Protein AF-A0A929W587-F1 (afdb_monomer)

Solvent-accessible surface area (backbone atoms only — not comparable to full-atom values): 21159 Å² total; per-residue (Å²): 113,73,41,78,48,78,48,80,47,79,40,84,43,95,49,44,22,32,39,35,40,40,37,33,39,20,43,79,87,69,46,74,47,29,41,40,39,40,36,46,33,72,36,34,31,40,59,81,74,74,40,78,50,79,89,46,66,34,37,36,24,32,34,41,38,34,44,30,69,32,78,46,78,63,60,44,28,34,40,37,39,41,31,55,37,36,36,44,53,82,50,99,86,50,74,66,46,78,42,65,45,37,37,39,38,30,34,84,39,102,65,43,30,37,38,37,41,44,40,77,39,34,36,34,40,36,39,15,72,47,40,76,68,52,54,54,48,12,53,36,41,27,48,44,34,33,25,36,67,65,93,68,87,70,70,90,70,92,53,70,48,33,38,40,40,35,38,41,48,49,34,67,67,40,33,72,72,64,70,40,59,46,43,52,86,56,68,30,51,39,39,35,34,38,20,56,75,13,45,31,40,38,40,40,34,54,38,67,41,39,35,35,65,92,77,43,51,37,31,61,29,36,39,41,35,43,35,53,52,26,35,36,45,33,41,40,38,34,29,36,73,48,100,91,44,35,36,36,38,39,40,41,39,37,27,47,50,17,41,33,40,38,41,41,35,39,37,23,72,78,78,66,41,41,34,35,44,48,37,34,40,34,39,44,45,60,50,56,84,88,67,83,61,67,72,31,36,44,30,38,34,42,73,34,44,34,36,48,78,88,43,63,32,40,34,45,59,22,33,44,32,34,55,95,83,30,42,33,34,48,59,33,33,37,38,40,92,88,21,39,37,38,36,32,40,34,36,30,80,91,49,93,11,29,39,39,39,36,36,50,34,49,43,43,65,59,37,61,78,71,71,56,78,89,61,54,48,38,33,40,27,28,36,44,32,36,39,27,41,43,100,84,65,46,64,30,39,42,35,40,39,41,18,67,58,23,25,52,71,89,41,80,76,40,69,44,76,48,76,49,75,47,71,78,71,84,82,124

Foldseek 3Di:
DWDKDWDWDADPPPQWGKTKIKIATADPVGHGAKIWMWMFTQWHQVVVVVNDDLLRAAIWGWIKTWTWNGPPQQQTATKIKIAFIWGDHPDPPADIDTWGIWMWGWDQDPQGIWIWIDGPFKTKIKDHGDDVVLVLQQVLLLLCQQFAQDPDPDDQDPARKMWMKMWGAFCVVCCRRVVWAKGAPGIWIWIWMTGSNNQKIWIWIFGQWMQGPPRFIKGGWIWTWIGGGNWIWIKTWIWTDDPPWIKIWIWTWITHSQKIWIKIWIATPPPRQKIWIKIKIWGWDDDRPPPPDDIKIKIWIDWIWIGHRNFIKIFDIWIWIDDPNKTFTGFTWIDTDQWIWTWGDIADPPGQAIKIWTDQCWPQRVVVVVVPPVWDKTAGKTWMKGWYADPVGWIKIWIWIWGQFIDTPNHTPGIDIDIDIDTDDPPD

pLDDT: mean 88.99, std 11.71, range [30.25, 98.62]

Radius of gyration: 28.19 Å; Cα contacts (8 Å, |Δi|>4): 1159; chains: 1; bounding box: 63×56×82 Å

Sequence (428 aa):
TNGLADLKLDSRNPGADFTGQLSGRLTPNGRPTTVDLQFDIRHFTPAQFGLHDQALAGTFGAQLKASLHSLDLKHPLGEIVLSNLNISSERRNTTAYHLNHLQLTAQAHPKGSHLRLQSDFADAAFTGKFDPALLKQSLNHWLQKVAAPSSASAAPSLSAGTSFALTLKRTDVLRHFLNVDAHLSQPVEINGSLATDGSYLRLSADIPEVILDGDTRLLDLSLSARSNGSHLDLLAKARKPMRNADLQIELHSTADNGLWNNNLQWDERRTHNFYGQVNTTGRLHLPALGSGRRVLFDFDVLPTAFHINGNTWDIEPGNIALTDREFTFRHVALRHADQHLAIHGTYTKGGEGIAIDLQKVDVGSLLALTGLEVVRFAGNASGRAIVKPDEHNKPRLSAFLDIPGFRFNDTHLGHARIRGAFETDDQT

Secondary structure (DSSP, 8-state):
-PEEEEEEEEEEETTEEEEEEEEEEE-TTS-EEEEEEEEEEEEE-GGGGT---GGG-SEEEEEEEEEEEE--TTS-EEEEEEEEEEEE-SSTTPPPEEEEEEEEEEEEETTEEEEEEEESSEEEEEEE---HHHHHHHHHHHHHHHHS--S-------PPEEEEEEEE---HHHHHHH---EEESS-EEEEEEEETTSS-EEEEEEEEEEEETTTEEEEEEEEEEEEETTEEEEEEEEEEE-SS-EEEEEEEEEEETTEEEEEEEEEETTT--EEEEEEEEEEEEPPPTTS-PPPEEEEEEESEEEEETTEEEEE--EEEEEETTEEEEEEEEEEETTEEEEEEEEE-TTS-EEEEEEEEEEHHHHHHTTT-TTS-EESEEEEEEEEEE-TTS-EEEEEEEEEEEEEETTEEEEEEEEEEEEE-----

Nearest PDB structures (foldseek):
  9bdt-assembly1_A  TM=2.761E-01  e=1.466E-01  Homo sapiens
  9bde-assembly1_A  TM=2.135E-01  e=2.685E-01  Homo sapiens
  9eag-assembly1_A  TM=2.270E-01  e=3.897E-01  Homo sapiens
  7tcv-assembly1_XXX-2  TM=1.847E-01  e=2.886E+00  Mus musculus
  7lhg-assembly1_C  TM=1.685E-01  e=3.642E+00  Escherichia coli

Mean predicted aligned error: 8.11 Å

Structure (mmCIF, N/CA/C/O backbone):
data_AF-A0A929W587-F1
#
_entry.id   AF-A0A929W587-F1
#
loop_
_atom_site.group_PDB
_atom_site.id
_atom_site.type_symbol
_atom_site.label_atom_id
_atom_site.label_alt_id
_atom_site.label_comp_id
_atom_site.label_asym_id
_atom_site.label_entity_id
_atom_site.label_seq_id
_atom_site.pdbx_PDB_ins_code
_atom_site.Cartn_x
_atom_site.Cartn_y
_atom_site.Cartn_z
_atom_site.occupancy
_atom_site.B_iso_or_equiv
_atom_site.auth_seq_id
_atom_site.auth_comp_id
_atom_site.auth_asym_id
_atom_site.auth_atom_id
_atom_site.pdbx_PDB_model_num
ATOM 1 N N . THR A 1 1 ? 32.645 6.346 -41.875 1.00 51.91 1 THR A N 1
ATOM 2 C CA . THR A 1 1 ? 31.458 5.637 -42.401 1.00 51.91 1 THR A CA 1
ATOM 3 C C . THR A 1 1 ? 30.785 4.937 -41.240 1.00 51.91 1 THR A C 1
ATOM 5 O O . THR A 1 1 ? 31.493 4.348 -40.435 1.00 51.91 1 THR A O 1
ATOM 8 N N . ASN A 1 2 ? 29.463 5.065 -41.083 1.00 66.06 2 ASN A N 1
ATOM 9 C CA . ASN A 1 2 ? 28.743 4.271 -40.081 1.00 66.06 2 ASN A CA 1
ATOM 10 C C . ASN A 1 2 ? 28.829 2.800 -40.502 1.00 66.06 2 ASN A C 1
ATOM 12 O O . ASN A 1 2 ? 28.536 2.484 -41.655 1.00 66.06 2 ASN A O 1
ATOM 16 N N . GLY A 1 3 ? 29.307 1.939 -39.607 1.00 79.25 3 GLY A N 1
ATOM 17 C CA . GLY A 1 3 ? 29.442 0.507 -39.871 1.00 79.25 3 GLY A CA 1
ATOM 18 C C . GLY A 1 3 ? 28.106 -0.207 -39.685 1.00 79.25 3 GLY A C 1
ATOM 19 O O . GLY A 1 3 ? 27.300 0.206 -38.853 1.00 79.25 3 GLY A O 1
ATOM 20 N N . LEU A 1 4 ? 27.874 -1.274 -40.443 1.00 86.50 4 LEU A N 1
ATOM 21 C CA . LEU A 1 4 ? 26.837 -2.260 -40.141 1.00 86.50 4 LEU A CA 1
ATOM 22 C C . LEU A 1 4 ? 27.515 -3.458 -39.483 1.00 86.50 4 LEU A C 1
ATOM 24 O O . LEU A 1 4 ? 28.592 -3.869 -39.917 1.00 86.50 4 LEU A O 1
ATOM 28 N N . ALA A 1 5 ? 26.904 -3.981 -38.428 1.00 89.19 5 ALA A N 1
ATOM 29 C CA . ALA A 1 5 ? 27.341 -5.198 -37.768 1.00 89.19 5 ALA A CA 1
ATOM 30 C C . ALA A 1 5 ? 26.174 -6.178 -37.726 1.00 89.19 5 ALA A C 1
ATOM 32 O O . ALA A 1 5 ? 25.087 -5.799 -37.300 1.00 89.19 5 ALA A O 1
ATOM 33 N N . ASP A 1 6 ? 26.437 -7.418 -38.131 1.00 92.00 6 ASP A N 1
ATOM 34 C CA . ASP A 1 6 ? 25.502 -8.536 -38.080 1.00 92.00 6 ASP A CA 1
ATOM 35 C C . ASP A 1 6 ? 26.188 -9.713 -37.382 1.00 92.00 6 ASP A C 1
ATOM 37 O O . ASP A 1 6 ? 27.310 -10.092 -37.726 1.00 92.00 6 ASP A O 1
ATOM 41 N N . LEU A 1 7 ? 25.517 -10.299 -36.397 1.00 93.25 7 LEU A N 1
ATOM 42 C CA . LEU A 1 7 ? 26.011 -11.406 -35.591 1.00 93.25 7 LEU A CA 1
ATOM 43 C C . LEU A 1 7 ? 24.919 -12.467 -35.458 1.00 93.25 7 LEU A C 1
ATOM 45 O O . LEU A 1 7 ? 23.770 -12.169 -35.134 1.00 93.25 7 LEU A O 1
ATOM 49 N N . LYS A 1 8 ? 25.298 -13.727 -35.675 1.00 95.00 8 LYS A N 1
ATOM 50 C CA . LYS A 1 8 ? 24.453 -14.894 -35.410 1.00 95.00 8 LYS A CA 1
ATOM 51 C C . LYS A 1 8 ? 25.069 -15.710 -34.285 1.00 95.00 8 LYS A C 1
ATOM 53 O O . LYS A 1 8 ? 26.272 -15.955 -34.292 1.00 95.00 8 LYS A O 1
ATOM 58 N N . LEU A 1 9 ? 24.238 -16.121 -33.339 1.00 94.56 9 LEU A N 1
ATOM 59 C CA . LEU A 1 9 ? 24.609 -16.912 -32.174 1.00 94.56 9 LEU A CA 1
ATOM 60 C C . LEU A 1 9 ? 23.788 -18.206 -32.177 1.00 94.56 9 LEU A C 1
ATOM 62 O O . LEU A 1 9 ? 22.577 -18.172 -32.375 1.00 94.56 9 LEU A O 1
ATOM 66 N N . ASP A 1 10 ? 24.444 -19.337 -31.946 1.00 96.12 10 ASP A N 1
ATOM 67 C CA . ASP A 1 10 ? 23.806 -20.636 -31.712 1.00 96.12 10 ASP A CA 1
ATOM 68 C C . ASP A 1 10 ? 24.551 -21.293 -30.551 1.00 96.12 10 ASP A C 1
ATOM 70 O O . ASP A 1 10 ? 25.744 -21.588 -30.651 1.00 96.12 10 ASP A O 1
ATOM 74 N N . SER A 1 11 ? 23.866 -21.439 -29.422 1.00 95.44 11 SER A N 1
ATOM 75 C CA . SER A 1 11 ? 24.386 -22.093 -28.230 1.00 95.44 11 SER A CA 1
ATOM 76 C C . SER A 1 11 ? 23.559 -23.332 -27.950 1.00 95.44 11 SER A C 1
ATOM 78 O O . SER A 1 11 ? 22.336 -23.268 -27.919 1.00 95.44 11 SER A O 1
ATOM 80 N N . ARG A 1 12 ? 24.243 -24.447 -27.684 1.00 94.25 12 ARG A N 1
ATOM 81 C CA . ARG A 1 12 ? 23.652 -25.706 -27.200 1.00 94.25 12 ARG A CA 1
ATOM 82 C C . ARG A 1 12 ? 24.178 -26.080 -25.815 1.00 94.25 12 ARG A C 1
ATOM 84 O O . ARG A 1 12 ? 24.271 -27.257 -25.473 1.00 94.25 12 ARG A O 1
ATOM 91 N N . ASN A 1 13 ? 24.623 -25.084 -25.050 1.00 92.69 13 ASN A N 1
ATOM 92 C CA . ASN A 1 13 ? 25.106 -25.301 -23.695 1.00 92.69 13 ASN A CA 1
ATOM 93 C C . ASN A 1 13 ? 23.932 -25.773 -22.813 1.00 92.69 13 ASN A C 1
ATOM 95 O O . ASN A 1 13 ? 22.889 -25.123 -22.840 1.00 92.69 13 ASN A O 1
ATOM 99 N N . PRO A 1 14 ? 24.091 -26.836 -22.004 1.00 87.44 14 PRO A N 1
ATOM 100 C CA . PRO A 1 14 ? 23.037 -27.309 -21.107 1.00 87.44 14 PRO A CA 1
ATOM 101 C C . PRO A 1 14 ? 22.464 -26.246 -20.164 1.00 87.44 14 PRO A C 1
ATOM 103 O O . PRO A 1 14 ? 21.311 -26.364 -19.787 1.00 87.44 14 PRO A O 1
ATOM 106 N N . GLY A 1 15 ? 23.234 -25.222 -19.786 1.00 89.19 15 GLY A N 1
ATOM 107 C CA . GLY A 1 15 ? 22.759 -24.099 -18.973 1.00 89.19 15 GLY A CA 1
ATOM 108 C C . GLY A 1 15 ? 22.200 -22.923 -19.772 1.00 89.19 15 GLY A C 1
ATOM 109 O O . GLY A 1 15 ? 21.508 -22.082 -19.204 1.00 89.19 15 GLY A O 1
ATOM 110 N N . ALA A 1 16 ? 22.501 -22.830 -21.069 1.00 93.94 16 ALA A N 1
ATOM 111 C CA . ALA A 1 16 ? 22.080 -21.737 -21.945 1.00 93.94 16 ALA A CA 1
ATOM 112 C C . ALA A 1 16 ? 21.969 -22.224 -23.396 1.00 93.94 16 ALA A C 1
ATOM 114 O O . ALA A 1 16 ? 22.910 -22.106 -24.185 1.00 93.94 16 ALA A O 1
ATOM 115 N N . ASP A 1 17 ? 20.809 -22.766 -23.740 1.00 96.69 17 ASP A N 1
ATOM 116 C CA . ASP A 1 17 ? 20.442 -23.214 -25.073 1.00 96.69 17 ASP A CA 1
ATOM 117 C C . ASP A 1 17 ? 19.562 -22.157 -25.757 1.00 96.69 17 ASP A C 1
ATOM 119 O O . ASP A 1 17 ? 18.420 -21.904 -25.353 1.00 96.69 17 ASP A O 1
ATOM 123 N N . PHE A 1 18 ? 20.099 -21.525 -26.799 1.00 96.81 18 PHE A N 1
ATOM 124 C CA . PHE A 1 18 ? 19.409 -20.469 -27.528 1.00 96.81 18 PHE A CA 1
ATOM 125 C C . PHE A 1 18 ? 19.949 -20.298 -28.945 1.00 96.81 18 PHE A C 1
ATOM 127 O O . PHE A 1 18 ? 21.104 -20.601 -29.244 1.00 96.81 18 PHE A O 1
ATOM 134 N N . THR A 1 19 ? 19.121 -19.711 -29.804 1.00 97.94 19 THR A N 1
ATOM 135 C CA . THR A 1 19 ? 19.572 -19.122 -31.068 1.00 97.94 19 THR A CA 1
ATOM 136 C C . THR A 1 19 ? 19.315 -17.625 -31.047 1.00 97.94 19 THR A C 1
ATOM 138 O O . THR A 1 19 ? 18.340 -17.165 -30.458 1.00 97.94 19 THR A O 1
ATOM 141 N N . GLY A 1 20 ? 20.216 -16.851 -31.640 1.00 96.56 20 GLY A N 1
ATOM 142 C CA . GLY A 1 20 ? 20.179 -15.399 -31.593 1.00 96.56 20 GLY A CA 1
ATOM 143 C C . GLY A 1 20 ? 20.635 -14.773 -32.901 1.00 96.56 20 GLY A C 1
ATOM 144 O O . GLY A 1 20 ? 21.558 -15.258 -33.556 1.00 96.56 20 GLY A O 1
ATOM 145 N N . GLN A 1 21 ? 20.002 -13.672 -33.275 1.00 96.75 21 GLN A N 1
ATOM 146 C CA . GLN A 1 21 ? 20.460 -12.776 -34.325 1.00 96.75 21 GLN A CA 1
ATOM 147 C C . GLN A 1 21 ? 20.497 -11.368 -33.755 1.00 96.75 21 GLN A C 1
ATOM 149 O O . GLN A 1 21 ? 19.573 -10.951 -33.060 1.00 96.75 21 GLN A O 1
ATOM 154 N N . LEU A 1 22 ? 21.582 -10.663 -34.031 1.00 94.50 22 LEU A N 1
ATOM 155 C CA . LEU A 1 22 ? 21.810 -9.296 -33.606 1.00 94.50 22 LEU A CA 1
ATOM 156 C C . LEU A 1 22 ? 22.314 -8.522 -34.815 1.00 94.50 22 LEU A C 1
ATOM 158 O O . LEU A 1 22 ? 23.317 -8.909 -35.411 1.00 94.50 22 LEU A O 1
ATOM 162 N N . SER A 1 23 ? 21.655 -7.426 -35.149 1.00 94.62 23 SER A N 1
ATOM 163 C CA . SER A 1 23 ? 22.126 -6.482 -36.151 1.00 94.62 23 SER A CA 1
ATOM 164 C C . SER A 1 23 ? 22.085 -5.065 -35.601 1.00 94.62 23 SER A C 1
ATOM 166 O O . SER A 1 23 ? 21.363 -4.752 -34.653 1.00 94.62 23 SER A O 1
ATOM 168 N N . GLY A 1 24 ? 22.917 -4.186 -36.144 1.00 92.81 24 GLY A N 1
ATOM 169 C CA . GLY A 1 24 ? 22.945 -2.813 -35.671 1.00 92.81 24 GLY A CA 1
ATOM 170 C C . GLY A 1 24 ? 23.847 -1.897 -36.471 1.00 92.81 24 GLY A C 1
ATOM 171 O O . GLY A 1 24 ? 24.745 -2.317 -37.205 1.00 92.81 24 GLY A O 1
ATOM 172 N N . ARG A 1 25 ? 23.608 -0.597 -36.301 1.00 91.62 25 ARG A N 1
ATOM 173 C CA . ARG A 1 25 ? 24.464 0.452 -36.864 1.00 91.62 25 ARG A CA 1
ATOM 174 C C . ARG A 1 25 ? 25.463 0.922 -35.830 1.00 91.62 25 ARG A C 1
ATOM 176 O O . ARG A 1 25 ? 25.080 1.279 -34.716 1.00 91.62 25 ARG A O 1
ATOM 183 N N . LEU A 1 26 ? 26.721 1.006 -36.233 1.00 89.62 26 LEU A N 1
ATOM 184 C CA . LEU A 1 26 ? 27.822 1.486 -35.415 1.00 89.62 26 LEU A CA 1
ATOM 185 C C . LEU A 1 26 ? 28.230 2.902 -35.829 1.00 89.62 26 LEU A C 1
ATOM 187 O O . LEU A 1 26 ? 28.294 3.237 -37.015 1.00 89.62 26 LEU A O 1
ATOM 191 N N . THR A 1 27 ? 28.567 3.725 -34.845 1.00 87.81 27 THR A N 1
ATOM 192 C CA . THR A 1 27 ? 29.316 4.966 -35.042 1.00 87.81 27 THR A CA 1
ATOM 193 C C . THR A 1 27 ? 30.721 4.677 -35.599 1.00 87.81 27 THR A C 1
ATOM 195 O O . THR A 1 27 ? 31.216 3.551 -35.502 1.00 87.81 27 THR A O 1
ATOM 198 N N . PRO A 1 28 ? 31.444 5.695 -36.103 1.00 85.88 28 PRO A N 1
ATOM 199 C CA . PRO A 1 28 ? 32.829 5.528 -36.552 1.00 85.88 28 PRO A CA 1
ATOM 200 C C . PRO A 1 28 ? 33.80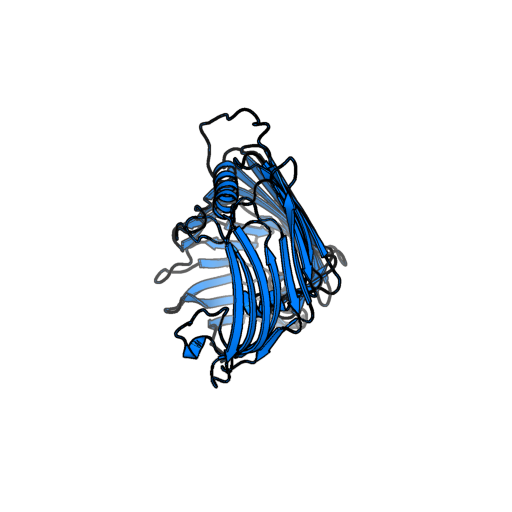0 5.024 -35.471 1.00 85.88 28 PRO A C 1
ATOM 202 O O . PRO A 1 28 ? 34.820 4.434 -35.806 1.00 85.88 28 PRO A O 1
ATOM 205 N N . ASN A 1 29 ? 33.493 5.232 -34.184 1.00 87.19 29 ASN A N 1
ATOM 206 C CA . ASN A 1 29 ? 34.261 4.692 -33.054 1.00 87.19 29 ASN A CA 1
ATOM 207 C C . ASN A 1 29 ? 33.739 3.330 -32.552 1.00 87.19 29 ASN A C 1
ATOM 209 O O . ASN A 1 29 ? 34.071 2.926 -31.441 1.00 87.19 29 ASN A O 1
ATOM 213 N N . GLY A 1 30 ? 32.911 2.639 -33.345 1.00 82.19 30 GLY A N 1
ATOM 214 C CA . GLY A 1 30 ? 32.459 1.273 -33.076 1.00 82.19 30 GLY A CA 1
ATOM 215 C C . GLY A 1 30 ? 31.359 1.139 -32.021 1.00 82.19 30 GLY A C 1
ATOM 216 O O . GLY A 1 30 ? 31.096 0.030 -31.568 1.00 82.19 30 GLY A O 1
ATOM 217 N N . ARG A 1 31 ? 30.708 2.232 -31.606 1.00 86.25 31 ARG A N 1
ATOM 218 C CA . ARG A 1 31 ? 29.602 2.182 -30.636 1.00 86.25 31 ARG A CA 1
ATOM 219 C C . ARG A 1 31 ? 28.272 1.948 -31.351 1.00 86.25 31 ARG A C 1
ATOM 221 O O . ARG A 1 31 ? 27.998 2.640 -32.330 1.00 86.25 31 ARG A O 1
ATOM 228 N N . PRO A 1 32 ? 27.419 1.030 -30.877 1.00 86.44 32 PRO A N 1
ATOM 229 C CA . PRO A 1 32 ? 26.111 0.830 -31.479 1.00 86.44 32 PRO A CA 1
ATOM 230 C C . PRO A 1 32 ? 25.213 2.057 -31.267 1.00 86.44 32 PRO A C 1
ATOM 232 O O . PRO A 1 32 ? 25.304 2.754 -30.259 1.00 86.44 32 PRO A O 1
ATOM 235 N N . THR A 1 33 ? 24.372 2.339 -32.256 1.00 89.12 33 THR A N 1
ATOM 236 C CA . THR A 1 33 ? 23.398 3.450 -32.274 1.00 89.12 33 THR A CA 1
ATOM 237 C C . THR A 1 33 ? 21.971 2.944 -32.394 1.00 89.12 33 THR A C 1
ATOM 239 O O . THR A 1 33 ? 21.055 3.529 -31.829 1.00 89.12 33 THR A O 1
ATOM 242 N N . THR A 1 34 ? 21.808 1.837 -33.115 1.00 92.38 34 THR A N 1
ATOM 243 C CA . THR A 1 34 ? 20.563 1.092 -33.278 1.00 92.38 34 THR A CA 1
ATOM 244 C C . THR A 1 34 ? 20.885 -0.381 -33.125 1.00 92.38 34 THR A C 1
ATOM 246 O O . THR A 1 34 ? 22.001 -0.796 -33.467 1.00 92.38 34 THR A O 1
ATOM 249 N N . VAL A 1 35 ? 19.940 -1.137 -32.583 1.00 94.56 35 VAL A N 1
ATOM 250 C CA . VAL A 1 35 ? 20.080 -2.569 -32.341 1.00 94.56 35 VAL A CA 1
ATOM 251 C C . VAL A 1 35 ? 18.761 -3.249 -32.660 1.00 94.56 35 VAL A C 1
ATOM 253 O O . VAL A 1 35 ? 17.757 -2.953 -32.021 1.00 94.56 35 VAL A O 1
ATOM 256 N N . ASP A 1 36 ? 18.791 -4.193 -33.587 1.00 96.19 36 ASP A N 1
ATOM 257 C CA . ASP A 1 36 ? 17.739 -5.179 -33.773 1.00 96.19 36 ASP A CA 1
ATOM 258 C C . ASP A 1 36 ? 18.248 -6.517 -33.239 1.00 96.19 36 ASP A C 1
ATOM 260 O O . ASP A 1 36 ? 19.344 -6.967 -33.579 1.00 96.19 36 ASP A O 1
ATOM 264 N N . LEU A 1 37 ? 17.478 -7.151 -32.363 1.00 95.94 37 LEU A N 1
ATOM 265 C CA . LEU A 1 37 ? 17.816 -8.447 -31.793 1.00 95.94 37 LEU A CA 1
ATOM 266 C C . LEU A 1 37 ? 16.616 -9.380 -31.828 1.00 95.94 37 LEU A C 1
ATOM 268 O O . LEU A 1 37 ? 15.481 -8.985 -31.566 1.00 95.94 37 LEU A O 1
ATOM 272 N N . GLN A 1 38 ? 16.891 -10.644 -32.105 1.00 97.81 38 GLN A N 1
ATOM 273 C CA . GLN A 1 38 ? 15.938 -11.728 -31.982 1.00 97.81 38 GLN A CA 1
ATOM 274 C C . GLN A 1 38 ? 16.631 -12.904 -31.311 1.00 97.81 38 GLN A C 1
ATOM 276 O O . GLN A 1 38 ? 17.618 -13.410 -31.832 1.00 97.81 38 GLN A O 1
ATOM 281 N N . PHE A 1 39 ? 16.097 -13.350 -30.182 1.00 97.38 39 PHE A N 1
ATOM 282 C CA . PHE A 1 39 ? 16.544 -14.532 -29.463 1.00 97.38 39 PHE A CA 1
ATOM 283 C C . PHE A 1 39 ? 15.389 -15.514 -29.305 1.00 97.38 39 PHE A C 1
ATOM 285 O O . PHE A 1 39 ? 14.288 -15.138 -28.906 1.00 97.38 39 PHE A O 1
ATOM 292 N N . ASP A 1 40 ? 15.662 -16.777 -29.602 1.00 97.94 40 ASP A N 1
ATOM 293 C CA . ASP A 1 40 ? 14.828 -17.913 -29.233 1.00 97.94 40 ASP A CA 1
ATOM 294 C C . ASP A 1 40 ? 15.573 -18.693 -28.151 1.00 97.94 40 ASP A C 1
ATOM 296 O O . ASP A 1 40 ? 16.566 -19.374 -28.425 1.00 97.94 40 ASP A O 1
ATOM 300 N N . ILE A 1 41 ? 15.151 -18.490 -26.907 1.00 97.06 41 ILE A N 1
ATOM 301 C CA . ILE A 1 41 ? 15.743 -19.071 -25.709 1.00 97.06 41 ILE A CA 1
ATOM 302 C C . ILE A 1 41 ? 14.953 -20.334 -25.399 1.00 97.06 41 ILE A C 1
ATOM 304 O O . ILE A 1 41 ? 13.844 -20.277 -24.868 1.00 97.06 41 ILE A O 1
ATOM 308 N N . ARG A 1 42 ? 15.541 -21.484 -25.720 1.00 95.56 42 ARG A N 1
ATOM 309 C CA . ARG A 1 42 ? 14.943 -22.791 -25.433 1.00 95.56 42 ARG A CA 1
ATOM 310 C C . ARG A 1 42 ? 15.090 -23.138 -23.958 1.00 95.56 42 ARG A C 1
ATOM 312 O O . ARG A 1 42 ? 14.165 -23.672 -23.355 1.00 95.56 42 ARG A O 1
ATOM 319 N N . HIS A 1 43 ? 16.255 -22.828 -23.393 1.00 94.12 43 HIS A N 1
ATOM 320 C CA . HIS A 1 43 ? 16.588 -23.108 -22.004 1.00 94.12 43 HIS A CA 1
ATOM 321 C C . HIS A 1 43 ? 17.664 -22.138 -21.509 1.00 94.12 43 HIS A C 1
ATOM 323 O O . HIS A 1 43 ? 18.717 -22.006 -22.127 1.00 94.12 43 HIS A O 1
ATOM 329 N N . PHE A 1 44 ? 17.446 -21.494 -20.369 1.00 94.44 44 PHE A N 1
ATOM 330 C CA . PHE A 1 44 ? 18.458 -20.688 -19.698 1.00 94.44 44 PHE A CA 1
ATOM 331 C C . PHE A 1 44 ? 18.331 -20.813 -18.184 1.00 94.44 44 PHE A C 1
ATOM 333 O O . PHE A 1 44 ? 17.273 -20.538 -17.629 1.00 94.44 44 PHE A O 1
ATOM 340 N N . THR A 1 45 ? 19.417 -21.197 -17.519 1.00 93.44 45 THR A N 1
ATOM 341 C CA . THR A 1 45 ? 19.490 -21.343 -16.062 1.00 93.44 45 THR A CA 1
ATOM 342 C C . THR A 1 45 ? 20.499 -20.332 -15.506 1.00 93.44 45 THR A C 1
ATOM 344 O O . THR A 1 45 ? 21.702 -20.617 -15.480 1.00 93.44 45 THR A O 1
ATOM 347 N N . PRO A 1 46 ? 20.049 -19.143 -15.050 1.00 91.75 46 PRO A N 1
ATOM 348 C CA . PRO A 1 46 ? 20.929 -18.048 -14.630 1.00 91.75 46 PRO A CA 1
ATOM 349 C C . PRO A 1 46 ? 21.936 -18.450 -13.542 1.00 91.75 46 PRO A C 1
ATOM 351 O O . PRO A 1 46 ? 23.095 -18.027 -13.574 1.00 91.75 46 PRO A O 1
ATOM 354 N N . ALA A 1 47 ? 21.534 -19.331 -12.622 1.00 89.94 47 ALA A N 1
ATOM 355 C CA . ALA A 1 47 ? 22.377 -19.798 -11.524 1.00 89.94 47 ALA A CA 1
ATOM 356 C C . ALA A 1 47 ? 23.666 -20.501 -11.992 1.00 89.94 47 ALA A C 1
ATOM 358 O O . ALA A 1 47 ? 24.684 -20.410 -11.307 1.00 89.94 47 ALA A O 1
ATOM 359 N N . GLN A 1 48 ? 23.662 -21.147 -13.166 1.00 91.38 48 GLN A N 1
ATOM 360 C CA . GLN A 1 48 ? 24.860 -21.786 -13.734 1.00 91.38 48 GLN A CA 1
ATOM 361 C C . GLN A 1 48 ? 25.905 -20.767 -14.219 1.00 91.38 48 GLN A C 1
ATOM 363 O O . GLN A 1 48 ? 27.070 -21.113 -14.399 1.00 91.38 48 GLN A O 1
ATOM 368 N N . PHE A 1 49 ? 25.503 -19.504 -14.383 1.00 91.31 49 PHE A N 1
ATOM 369 C CA . PHE A 1 49 ? 26.361 -18.388 -14.788 1.00 91.31 49 PHE A CA 1
ATOM 370 C C . PHE A 1 49 ? 26.625 -17.405 -13.638 1.00 91.31 49 PHE A C 1
ATOM 372 O O . PHE A 1 49 ? 27.038 -16.272 -13.875 1.00 91.31 49 PHE A O 1
ATOM 379 N N . GLY A 1 50 ? 26.381 -17.819 -12.388 1.00 90.62 50 GLY A N 1
ATOM 380 C CA . GLY A 1 50 ? 26.605 -16.990 -11.199 1.00 90.62 50 GLY A CA 1
ATOM 381 C C . GLY A 1 50 ? 25.565 -15.883 -10.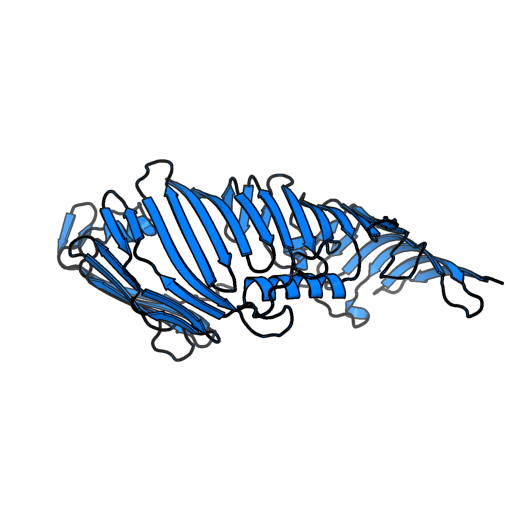987 1.00 90.62 50 GLY A C 1
ATOM 382 O O . GLY A 1 50 ? 25.780 -14.992 -10.166 1.00 90.62 50 GLY A O 1
ATOM 383 N N . LEU A 1 51 ? 24.440 -15.915 -11.711 1.00 87.31 51 LEU A N 1
ATOM 384 C CA . LEU A 1 51 ? 23.337 -14.969 -11.542 1.00 87.31 51 LEU A CA 1
ATOM 385 C C . LEU A 1 51 ? 22.377 -15.512 -10.475 1.00 87.31 51 LEU A C 1
ATOM 387 O O . LEU A 1 51 ? 21.573 -16.403 -10.740 1.00 87.31 51 LEU A O 1
ATOM 391 N N . HIS A 1 52 ? 22.489 -14.989 -9.253 1.00 83.12 52 HIS A N 1
ATOM 392 C CA . HIS A 1 52 ? 21.768 -15.490 -8.073 1.00 83.12 52 HIS A CA 1
ATOM 393 C C . HIS A 1 52 ? 20.676 -14.542 -7.546 1.00 83.12 52 HIS A C 1
ATOM 395 O O . HIS A 1 52 ? 20.318 -14.610 -6.370 1.00 83.12 52 HIS A O 1
ATOM 401 N N . ASP A 1 53 ? 20.141 -13.660 -8.393 1.00 81.56 53 ASP A N 1
ATOM 402 C CA . ASP A 1 53 ? 19.001 -12.812 -8.025 1.00 81.56 53 ASP A CA 1
ATOM 403 C C . ASP A 1 53 ? 17.738 -13.667 -7.808 1.00 81.56 53 ASP A C 1
ATOM 405 O O . ASP A 1 53 ? 17.506 -14.632 -8.539 1.00 81.56 53 ASP A O 1
ATOM 409 N N . GLN A 1 54 ? 16.912 -13.322 -6.816 1.00 75.88 54 GLN A N 1
ATOM 410 C CA . GLN A 1 54 ? 15.651 -14.026 -6.563 1.00 75.88 54 GLN A CA 1
ATOM 411 C C . GLN A 1 54 ? 14.703 -13.963 -7.767 1.00 75.88 54 GLN A C 1
ATOM 413 O O . GLN A 1 54 ? 14.048 -14.958 -8.066 1.00 75.88 54 GLN A O 1
ATOM 418 N N . ALA A 1 55 ? 14.681 -12.845 -8.498 1.00 74.50 55 ALA A N 1
ATOM 419 C CA . ALA A 1 55 ? 13.881 -12.689 -9.712 1.00 74.50 55 ALA A CA 1
ATOM 420 C C . ALA A 1 55 ? 14.402 -13.530 -10.895 1.00 74.50 55 ALA A C 1
ATOM 422 O O . ALA A 1 55 ? 13.701 -13.694 -11.891 1.00 74.50 55 ALA A O 1
ATOM 423 N N . LEU A 1 56 ? 15.628 -14.055 -10.796 1.00 80.62 56 LEU A N 1
ATOM 424 C CA . LEU A 1 56 ? 16.275 -14.909 -11.796 1.00 80.62 56 LEU A CA 1
ATOM 425 C C . LEU A 1 56 ? 16.373 -16.373 -11.334 1.00 80.62 56 LEU A C 1
ATOM 427 O O . LEU A 1 56 ? 17.145 -17.153 -11.892 1.00 80.62 56 LEU A O 1
ATOM 431 N N . ALA A 1 57 ? 15.618 -16.759 -10.304 1.00 84.38 57 ALA A N 1
ATOM 432 C CA . ALA A 1 57 ? 15.580 -18.134 -9.833 1.00 84.38 57 ALA A CA 1
ATOM 433 C C . ALA A 1 57 ? 14.762 -19.027 -10.783 1.00 84.38 57 ALA A C 1
ATOM 435 O O . ALA A 1 57 ? 13.634 -18.700 -11.142 1.00 84.38 57 ALA A O 1
ATOM 436 N N . GLY A 1 58 ? 15.315 -20.194 -11.123 1.00 88.31 58 GLY A N 1
ATOM 437 C CA . GLY A 1 58 ? 14.672 -21.189 -11.981 1.00 88.31 58 GLY A CA 1
ATOM 438 C C . GLY A 1 58 ? 15.261 -21.247 -13.388 1.00 88.31 58 GLY A C 1
ATOM 439 O O . GLY A 1 58 ? 16.319 -20.685 -13.672 1.00 88.31 58 GLY A O 1
ATOM 440 N N . THR A 1 59 ? 14.558 -21.955 -14.261 1.00 92.06 59 THR A N 1
ATOM 441 C CA . THR A 1 59 ? 14.921 -22.126 -15.667 1.00 92.06 59 THR A CA 1
ATOM 442 C C . THR A 1 59 ? 13.952 -21.352 -16.548 1.00 92.06 59 THR A C 1
ATOM 444 O O . THR A 1 59 ? 12.739 -21.427 -16.358 1.00 92.06 59 THR A O 1
ATOM 447 N N . PHE A 1 60 ? 14.487 -20.661 -17.547 1.00 94.12 60 PHE A N 1
ATOM 448 C CA . PHE A 1 60 ? 13.759 -19.767 -18.432 1.00 94.12 60 PHE A CA 1
ATOM 449 C C . PHE A 1 60 ? 13.725 -20.323 -19.855 1.00 94.12 60 PHE A C 1
ATOM 451 O O . PHE A 1 60 ? 14.748 -20.748 -20.392 1.00 94.12 60 PHE A O 1
ATOM 458 N N . GLY A 1 61 ? 12.560 -20.260 -20.489 1.00 96.31 61 GLY A N 1
ATOM 459 C CA . GLY A 1 61 ? 12.399 -20.386 -21.936 1.00 96.31 61 GLY A CA 1
ATOM 460 C C . GLY A 1 61 ? 11.552 -19.225 -22.438 1.00 96.31 61 GLY A C 1
ATOM 461 O O . GLY A 1 61 ? 10.560 -18.891 -21.796 1.00 96.31 61 GLY A O 1
ATOM 462 N N . ALA A 1 62 ? 11.955 -18.563 -23.520 1.00 97.69 62 ALA A N 1
ATOM 463 C CA . ALA A 1 62 ? 11.246 -17.400 -24.046 1.00 97.69 62 ALA A CA 1
ATOM 464 C C . ALA A 1 62 ? 11.699 -17.031 -25.460 1.00 97.69 62 ALA A C 1
ATOM 466 O O . ALA A 1 62 ? 12.811 -17.330 -25.884 1.00 97.69 62 ALA A O 1
ATOM 467 N N . GLN A 1 63 ? 10.866 -16.268 -26.155 1.00 98.38 63 GLN A N 1
ATOM 468 C CA . GLN A 1 63 ? 11.218 -15.612 -27.406 1.00 98.38 63 GLN A CA 1
ATOM 469 C C . GLN A 1 63 ? 11.300 -14.111 -27.165 1.00 98.38 63 GLN A C 1
ATOM 471 O O . GLN A 1 63 ? 10.337 -13.499 -26.711 1.00 98.38 63 GLN A O 1
ATOM 476 N N . LEU A 1 64 ? 12.444 -13.515 -27.474 1.00 97.88 64 LEU A N 1
ATOM 477 C CA . LEU A 1 64 ? 12.689 -12.089 -27.318 1.00 97.88 64 LEU A CA 1
ATOM 478 C C . LEU A 1 64 ? 12.955 -11.473 -28.687 1.00 97.88 64 LEU A C 1
ATOM 480 O O . LEU A 1 64 ? 13.827 -11.928 -29.422 1.00 97.88 64 LEU A O 1
ATOM 484 N N . LYS A 1 65 ? 12.237 -10.407 -29.014 1.00 98.19 65 LYS A N 1
ATOM 485 C CA . LYS A 1 65 ? 12.533 -9.529 -30.144 1.00 98.19 65 LYS A CA 1
ATOM 486 C C . LYS A 1 65 ? 12.673 -8.114 -29.617 1.00 98.19 65 LYS A C 1
ATOM 488 O O . LYS A 1 65 ? 11.855 -7.691 -28.809 1.00 98.19 65 LYS A O 1
ATOM 493 N N . ALA A 1 66 ? 13.676 -7.376 -30.059 1.00 97.38 66 ALA A N 1
ATOM 494 C CA . ALA A 1 66 ? 13.734 -5.948 -29.795 1.00 97.38 66 ALA A CA 1
ATOM 495 C C . ALA A 1 66 ? 14.272 -5.192 -31.001 1.00 97.38 66 ALA A C 1
ATOM 497 O O . ALA A 1 66 ? 15.214 -5.644 -31.643 1.00 97.38 66 ALA A O 1
ATOM 498 N N . SER A 1 67 ? 13.690 -4.026 -31.244 1.00 97.19 67 SER A N 1
ATOM 499 C CA . SER A 1 67 ? 14.113 -3.062 -32.253 1.00 97.19 67 SER A CA 1
ATOM 500 C C . SER A 1 67 ? 14.325 -1.727 -31.558 1.00 97.19 67 SER A C 1
ATOM 502 O O . SER A 1 67 ? 13.378 -0.998 -31.264 1.00 97.19 67 SER A O 1
ATOM 504 N N . LEU A 1 68 ? 15.578 -1.435 -31.224 1.00 95.19 68 LEU A N 1
ATOM 505 C CA . LEU A 1 68 ? 16.004 -0.257 -30.478 1.00 95.19 68 LEU A CA 1
ATOM 506 C C . LEU A 1 68 ? 16.570 0.778 -31.451 1.00 95.19 68 LEU A C 1
ATOM 508 O O . LEU A 1 68 ? 17.649 0.607 -32.020 1.00 95.19 68 LEU A O 1
ATOM 512 N N . HIS A 1 69 ? 15.853 1.886 -31.614 1.00 93.00 69 HIS A N 1
ATOM 513 C CA . HIS A 1 69 ? 16.266 3.014 -32.455 1.00 93.00 69 HIS A CA 1
ATOM 514 C C . HIS A 1 69 ? 17.109 4.050 -31.696 1.00 93.00 69 HIS A C 1
ATOM 516 O O . HIS A 1 69 ? 17.676 4.957 -32.303 1.00 93.00 69 HIS A O 1
ATOM 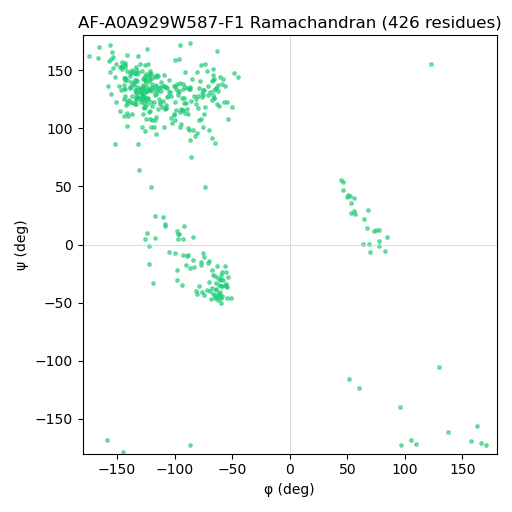522 N N . SER A 1 70 ? 17.189 3.914 -30.372 1.00 88.25 70 SER A N 1
ATOM 523 C CA . SER A 1 70 ? 18.069 4.667 -29.484 1.00 88.25 70 SER A CA 1
ATOM 524 C C . SER A 1 70 ? 18.544 3.747 -28.364 1.00 88.25 70 SER A C 1
ATOM 526 O O . SER A 1 70 ? 17.749 3.001 -27.795 1.00 88.25 70 SER A O 1
ATOM 528 N N . LEU A 1 71 ? 19.832 3.828 -28.027 1.00 85.56 71 LEU A N 1
ATOM 529 C CA . LEU A 1 71 ? 20.407 3.179 -26.842 1.00 85.56 71 LEU A CA 1
ATOM 530 C C . LEU A 1 71 ? 20.522 4.135 -25.645 1.00 85.56 71 LEU A C 1
ATOM 532 O O . LEU A 1 71 ? 21.075 3.767 -24.609 1.00 85.56 71 LEU A O 1
ATOM 536 N N . ASP A 1 72 ? 20.017 5.365 -25.775 1.00 87.00 72 ASP A N 1
ATOM 537 C CA . ASP A 1 72 ? 19.902 6.288 -24.652 1.00 87.00 72 ASP A CA 1
ATOM 538 C C . ASP A 1 72 ? 18.707 5.892 -23.778 1.00 87.00 72 ASP A C 1
ATOM 540 O O . ASP A 1 72 ? 17.550 6.106 -24.140 1.00 87.00 72 ASP A O 1
ATOM 544 N N . LEU A 1 73 ? 18.992 5.343 -22.596 1.00 82.25 73 LEU A N 1
ATOM 545 C CA . LEU A 1 73 ? 17.977 4.922 -21.628 1.00 82.25 73 LEU A CA 1
ATOM 546 C C . LEU A 1 73 ? 17.120 6.080 -21.096 1.00 82.25 73 LEU A C 1
ATOM 548 O O . LEU A 1 73 ? 16.047 5.824 -20.558 1.00 82.25 73 LEU A O 1
ATOM 552 N N . LYS A 1 74 ? 17.568 7.3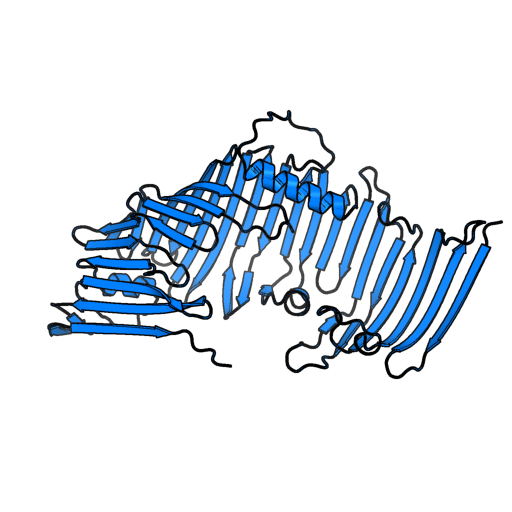36 -21.233 1.00 84.50 74 LYS A N 1
ATOM 553 C CA . LYS A 1 74 ? 16.795 8.527 -20.839 1.00 84.50 74 LYS A CA 1
ATOM 554 C C . LYS A 1 74 ? 15.854 9.015 -21.938 1.00 84.50 74 LYS A C 1
ATOM 556 O O . LYS A 1 74 ? 14.887 9.721 -21.660 1.00 84.50 74 LYS A O 1
ATOM 561 N N . HIS A 1 75 ? 16.128 8.622 -23.179 1.00 87.19 75 HIS A N 1
ATOM 562 C CA . HIS A 1 75 ? 15.301 8.896 -24.350 1.00 87.19 75 HIS A CA 1
ATOM 563 C C . HIS A 1 75 ? 15.082 7.587 -25.119 1.00 87.19 75 HIS A C 1
ATOM 565 O O . HIS A 1 75 ? 15.563 7.439 -26.252 1.00 87.19 75 HIS A O 1
ATOM 571 N N . PRO A 1 76 ? 14.402 6.608 -24.491 1.00 89.00 76 PRO A N 1
ATOM 572 C CA . PRO A 1 76 ? 14.194 5.309 -25.101 1.00 89.00 76 PRO A CA 1
ATOM 573 C C . PRO A 1 76 ? 13.337 5.470 -26.357 1.00 89.00 76 PRO A C 1
ATOM 575 O O . PRO A 1 76 ? 12.324 6.174 -26.355 1.00 89.00 76 PRO A O 1
ATOM 578 N N . LEU A 1 77 ? 13.756 4.808 -27.432 1.00 94.38 77 LEU A N 1
ATOM 579 C CA . LEU A 1 77 ? 13.033 4.753 -28.696 1.00 94.38 77 LEU A CA 1
ATOM 580 C C . LEU A 1 77 ? 13.134 3.344 -29.249 1.00 94.38 77 LEU A C 1
ATOM 582 O O . LEU A 1 77 ? 14.241 2.844 -29.463 1.00 94.38 77 LEU A O 1
ATOM 586 N N . GLY A 1 78 ? 11.987 2.730 -29.513 1.00 96.06 78 GLY A N 1
ATOM 587 C CA . GLY A 1 78 ? 11.941 1.376 -30.036 1.00 96.06 78 GLY A CA 1
ATOM 588 C C . GLY A 1 78 ? 10.875 0.515 -29.387 1.00 96.06 78 GLY A C 1
ATOM 589 O O . GLY A 1 78 ? 9.925 1.007 -28.774 1.00 96.06 78 GLY A O 1
ATOM 590 N N . GLU A 1 79 ? 11.059 -0.784 -29.543 1.00 97.81 79 GLU A N 1
ATOM 591 C CA . GLU A 1 79 ? 10.117 -1.809 -29.135 1.00 97.81 79 GLU A CA 1
ATOM 592 C C . GLU A 1 79 ? 10.853 -3.037 -28.598 1.00 97.81 79 GLU A C 1
ATOM 594 O O . GLU A 1 79 ? 11.905 -3.415 -29.110 1.00 97.81 79 GLU A O 1
ATOM 599 N N . ILE A 1 80 ? 10.285 -3.661 -27.569 1.00 97.94 80 ILE A N 1
ATOM 600 C CA . ILE A 1 80 ? 10.704 -4.952 -27.028 1.00 97.94 80 ILE A CA 1
ATOM 601 C C . ILE A 1 80 ? 9.461 -5.832 -26.936 1.00 97.94 80 ILE A C 1
ATOM 603 O O . ILE A 1 80 ? 8.481 -5.449 -26.304 1.00 97.94 80 ILE A O 1
ATOM 607 N N . VAL A 1 81 ? 9.513 -7.017 -27.531 1.00 98.44 81 VAL A N 1
ATOM 608 C CA . VAL A 1 81 ? 8.474 -8.042 -27.466 1.00 98.44 81 VAL A CA 1
ATOM 609 C C . VAL A 1 81 ? 9.065 -9.301 -26.850 1.00 98.44 81 VAL A C 1
ATOM 611 O O . VAL A 1 81 ? 9.992 -9.900 -27.391 1.00 98.44 81 VAL A O 1
ATOM 614 N N . LEU A 1 82 ? 8.498 -9.714 -25.727 1.00 98.06 82 LEU A N 1
ATOM 615 C CA . LEU A 1 82 ? 8.728 -10.998 -25.090 1.00 98.06 82 LEU A CA 1
ATOM 616 C C . LEU A 1 82 ? 7.506 -11.882 -25.344 1.00 98.06 82 LEU A C 1
ATOM 618 O O . LEU A 1 82 ? 6.365 -11.451 -25.179 1.00 98.06 82 LEU A O 1
ATOM 622 N N . SER A 1 83 ? 7.723 -13.113 -25.785 1.00 98.00 83 SER A N 1
ATOM 623 C CA . SER A 1 83 ? 6.654 -14.070 -26.065 1.00 98.00 83 SER A CA 1
ATOM 624 C C . SER A 1 83 ? 6.981 -15.438 -25.492 1.00 98.00 83 SER A C 1
ATOM 626 O O . SER A 1 83 ? 8.147 -15.832 -25.448 1.00 98.00 83 SER A O 1
ATOM 628 N N . ASN A 1 84 ? 5.944 -16.162 -25.075 1.00 96.81 84 ASN A N 1
ATOM 629 C CA . ASN A 1 84 ? 6.039 -17.528 -24.560 1.00 96.81 84 ASN A CA 1
ATOM 630 C C . ASN A 1 84 ? 7.076 -17.684 -23.433 1.00 96.81 84 ASN A C 1
ATOM 632 O O . ASN A 1 84 ? 7.834 -18.656 -23.415 1.00 96.81 84 ASN A O 1
ATOM 636 N N . LEU A 1 85 ? 7.126 -16.721 -22.509 1.00 95.94 85 LEU A N 1
ATOM 637 C CA . LEU A 1 85 ? 7.981 -16.819 -21.335 1.00 95.94 85 LEU A CA 1
ATOM 638 C C . LEU A 1 85 ? 7.456 -17.940 -20.434 1.00 95.94 85 LEU A C 1
ATOM 640 O O . LEU A 1 85 ? 6.310 -17.922 -19.992 1.00 95.94 85 LEU A O 1
ATOM 644 N N . ASN A 1 86 ? 8.334 -18.884 -20.137 1.00 94.81 86 ASN A N 1
ATOM 645 C CA . ASN A 1 86 ? 8.133 -19.978 -19.210 1.00 94.81 86 ASN A CA 1
ATOM 646 C C . ASN A 1 86 ? 9.247 -19.937 -18.174 1.00 94.81 86 ASN A C 1
ATOM 648 O O . ASN A 1 86 ? 10.423 -19.951 -18.535 1.00 94.81 86 ASN A O 1
ATOM 652 N N . ILE A 1 87 ? 8.868 -19.910 -16.902 1.00 92.81 87 ILE A N 1
ATOM 653 C CA . ILE A 1 87 ? 9.780 -20.024 -15.770 1.00 92.81 87 ILE A CA 1
ATOM 654 C C . ILE A 1 87 ? 9.409 -21.303 -15.033 1.00 92.81 87 ILE A C 1
ATOM 656 O O . ILE A 1 87 ? 8.341 -21.386 -14.420 1.00 92.81 87 ILE A O 1
ATOM 660 N N . SER A 1 88 ? 10.269 -22.314 -15.111 1.00 88.88 88 SER A N 1
ATOM 661 C CA . SER A 1 88 ? 10.126 -23.530 -14.315 1.00 88.88 88 SER A CA 1
ATOM 662 C C . SER A 1 88 ? 10.969 -23.435 -13.054 1.00 88.88 88 SER A C 1
ATOM 664 O O . SER A 1 88 ? 12.109 -22.973 -13.065 1.00 88.88 88 SER A O 1
ATOM 666 N N . SER A 1 89 ? 10.393 -23.894 -11.954 1.00 73.44 89 SER A N 1
ATOM 667 C CA . SER A 1 89 ? 11.031 -23.839 -10.651 1.00 73.44 89 SER A CA 1
ATOM 668 C C . SER A 1 89 ? 12.067 -24.947 -10.464 1.00 73.44 89 SER A C 1
ATOM 670 O O . SER A 1 89 ? 11.782 -26.114 -10.721 1.00 73.44 89 SER A O 1
ATOM 672 N N . GLU A 1 90 ? 13.235 -24.590 -9.931 1.00 63.12 90 GLU A N 1
ATOM 673 C CA . GLU A 1 90 ? 14.248 -25.545 -9.454 1.00 63.12 90 GLU A CA 1
ATOM 674 C C . GLU A 1 90 ? 14.216 -25.726 -7.919 1.00 63.12 90 GLU A C 1
ATOM 676 O O . GLU A 1 90 ? 14.893 -26.597 -7.373 1.00 63.12 90 GLU A O 1
ATOM 681 N N . ARG A 1 91 ? 13.424 -24.921 -7.190 1.00 59.22 91 ARG A N 1
ATOM 682 C CA . ARG A 1 91 ? 13.320 -24.945 -5.717 1.00 59.22 91 ARG A CA 1
ATOM 683 C C . ARG A 1 91 ? 11.888 -25.243 -5.270 1.00 59.22 91 ARG A C 1
ATOM 685 O O . ARG A 1 91 ? 10.933 -24.780 -5.875 1.00 59.22 91 ARG A O 1
ATOM 692 N N . ARG A 1 92 ? 11.717 -25.939 -4.139 1.00 53.72 92 ARG A N 1
ATOM 693 C CA . ARG A 1 92 ? 10.383 -26.321 -3.614 1.00 53.72 92 ARG A CA 1
ATOM 694 C C . ARG A 1 92 ? 9.414 -25.145 -3.378 1.00 53.72 92 ARG A C 1
ATOM 696 O O . ARG A 1 92 ? 8.219 -25.393 -3.318 1.00 53.72 92 ARG A O 1
ATOM 703 N N . ASN A 1 93 ? 9.905 -23.902 -3.293 1.00 56.69 93 ASN A N 1
ATOM 704 C CA . ASN A 1 93 ? 9.118 -22.733 -2.873 1.00 56.69 93 ASN A CA 1
ATOM 705 C C . ASN A 1 93 ? 8.957 -21.639 -3.949 1.00 56.69 93 ASN A C 1
ATOM 707 O O . ASN A 1 93 ? 8.418 -20.581 -3.644 1.00 56.69 93 ASN A O 1
ATOM 711 N N . THR A 1 94 ? 9.421 -21.847 -5.187 1.00 61.44 94 THR A N 1
ATOM 712 C CA . THR A 1 94 ? 9.133 -20.926 -6.304 1.00 61.44 94 THR A CA 1
ATOM 713 C C . THR A 1 94 ? 8.049 -21.532 -7.192 1.00 61.44 94 THR A C 1
ATOM 715 O O . THR A 1 94 ? 8.139 -22.697 -7.577 1.00 61.44 94 THR A O 1
ATOM 718 N N . THR A 1 95 ? 6.986 -20.783 -7.481 1.00 70.06 95 THR A N 1
ATOM 719 C CA . THR A 1 95 ? 5.894 -21.232 -8.355 1.00 70.06 95 THR A CA 1
ATOM 720 C C . THR A 1 95 ? 6.316 -21.116 -9.814 1.00 70.06 95 THR A C 1
ATOM 722 O O . THR A 1 95 ? 6.988 -20.159 -10.187 1.00 70.06 95 THR A O 1
ATOM 725 N N . ALA A 1 96 ? 5.940 -22.081 -10.655 1.00 86.31 96 ALA A N 1
ATOM 726 C CA . ALA A 1 96 ? 6.113 -21.922 -12.096 1.00 86.31 96 ALA A CA 1
ATOM 727 C C . ALA A 1 96 ? 5.318 -20.698 -12.583 1.00 86.31 96 ALA A C 1
ATOM 729 O O . ALA A 1 96 ? 4.228 -20.425 -12.072 1.00 86.31 96 ALA A O 1
ATOM 730 N N . TYR A 1 97 ? 5.852 -19.973 -13.563 1.00 91.38 97 TYR A N 1
ATOM 731 C CA . TYR A 1 97 ? 5.215 -18.781 -14.118 1.00 91.38 97 TYR A CA 1
ATOM 732 C C . TYR A 1 97 ? 5.217 -18.825 -15.642 1.00 91.38 97 TYR A C 1
ATOM 734 O O . TYR A 1 97 ? 6.191 -19.253 -16.262 1.00 91.38 97 TYR A O 1
ATOM 742 N N . HIS A 1 98 ? 4.112 -18.382 -16.238 1.00 93.94 98 HIS A N 1
ATOM 743 C CA . HIS A 1 98 ? 3.924 -18.376 -17.680 1.00 93.94 98 HIS A CA 1
ATOM 744 C C . HIS A 1 98 ? 3.326 -17.051 -18.149 1.00 93.94 98 HIS A C 1
ATOM 746 O O . HIS A 1 98 ? 2.394 -16.531 -17.538 1.00 93.94 98 HIS A O 1
ATOM 752 N N . LEU A 1 99 ? 3.842 -16.543 -19.265 1.00 95.38 99 LEU A N 1
ATOM 753 C CA . LEU A 1 99 ? 3.396 -15.313 -19.905 1.00 95.38 99 LEU A CA 1
ATOM 754 C C . LEU A 1 99 ? 3.440 -15.492 -21.426 1.00 95.38 99 LEU A C 1
ATOM 756 O O . LEU A 1 99 ? 4.507 -15.729 -21.997 1.00 95.38 99 LEU A O 1
ATOM 760 N N . ASN A 1 100 ? 2.294 -15.344 -22.092 1.00 97.00 100 ASN A N 1
ATOM 761 C CA . ASN A 1 100 ? 2.214 -15.502 -23.543 1.00 97.00 100 ASN A CA 1
ATOM 762 C C . ASN A 1 100 ? 2.832 -14.302 -24.247 1.00 97.00 100 ASN A C 1
ATOM 764 O O . ASN A 1 100 ? 3.561 -14.475 -25.224 1.00 97.00 100 ASN A O 1
ATOM 768 N N . HIS A 1 101 ? 2.539 -13.094 -23.761 1.00 97.12 101 HIS A N 1
ATOM 769 C CA . HIS A 1 101 ? 2.932 -11.872 -24.440 1.00 97.12 101 HIS A CA 1
ATOM 770 C C . HIS A 1 101 ? 3.225 -10.712 -23.483 1.00 97.12 101 HIS A C 1
ATOM 772 O O . HIS A 1 101 ? 2.474 -10.427 -22.548 1.00 97.12 101 HIS A O 1
ATOM 778 N N . LEU A 1 102 ? 4.315 -10.003 -23.770 1.00 98.00 102 LEU A N 1
ATOM 779 C CA . LEU A 1 102 ? 4.641 -8.698 -23.217 1.00 98.00 102 LEU A CA 1
ATOM 780 C C . LEU A 1 102 ? 5.304 -7.851 -24.295 1.00 98.00 102 LEU A C 1
ATOM 782 O O . LEU A 1 102 ? 6.292 -8.254 -24.898 1.00 98.00 102 LEU A O 1
ATOM 786 N N . GLN A 1 103 ? 4.777 -6.656 -24.502 1.00 98.50 103 GLN A N 1
ATOM 787 C CA . GLN A 1 103 ? 5.269 -5.681 -25.456 1.00 98.50 103 GLN A CA 1
ATOM 788 C C . GLN A 1 103 ? 5.495 -4.357 -24.737 1.00 98.50 103 GLN A C 1
ATOM 790 O O . GLN A 1 103 ? 4.603 -3.822 -24.081 1.00 98.50 103 GLN A O 1
ATOM 795 N N . LEU A 1 104 ? 6.704 -3.830 -24.869 1.00 97.69 104 LEU A N 1
ATOM 796 C CA . LEU A 1 104 ? 7.096 -2.506 -24.418 1.00 97.69 104 LEU A CA 1
ATOM 797 C C . LEU A 1 104 ? 7.402 -1.668 -25.648 1.00 97.69 104 LEU A C 1
ATOM 799 O O . LEU A 1 104 ? 8.252 -2.039 -26.450 1.00 97.69 104 LEU A O 1
ATOM 803 N N . THR A 1 105 ? 6.749 -0.522 -25.783 1.00 97.88 105 THR A N 1
ATOM 804 C CA . THR A 1 105 ? 7.049 0.449 -26.840 1.00 97.88 105 THR A CA 1
ATOM 805 C C . THR A 1 105 ? 7.434 1.780 -26.223 1.00 97.88 105 THR A C 1
ATOM 807 O O . THR A 1 105 ? 6.879 2.190 -25.202 1.00 97.88 105 THR A O 1
ATOM 810 N N . ALA A 1 106 ? 8.403 2.448 -26.838 1.00 96.81 106 ALA A N 1
ATOM 811 C CA . ALA A 1 106 ? 8.908 3.740 -26.413 1.00 96.81 106 ALA A CA 1
ATOM 812 C C . ALA A 1 106 ? 8.976 4.691 -27.607 1.00 96.81 106 ALA A C 1
ATOM 814 O O . ALA A 1 106 ? 9.563 4.375 -28.646 1.00 96.81 106 ALA A O 1
ATOM 815 N N . GLN A 1 107 ? 8.361 5.861 -27.456 1.00 95.44 107 GLN A N 1
ATOM 816 C CA . GLN A 1 107 ? 8.265 6.877 -28.498 1.00 95.44 107 GLN A CA 1
ATOM 817 C C . GLN A 1 107 ? 8.608 8.259 -27.938 1.00 95.44 107 GLN A C 1
ATOM 819 O O . GLN A 1 107 ? 8.408 8.542 -26.753 1.00 95.44 107 GLN A O 1
ATOM 824 N N . ALA A 1 108 ? 9.107 9.142 -28.803 1.00 93.38 108 ALA A N 1
ATOM 825 C CA . ALA A 1 108 ? 9.330 10.537 -28.452 1.00 93.38 108 ALA A CA 1
ATOM 826 C C . ALA A 1 108 ? 7.988 11.241 -28.217 1.00 93.38 108 ALA A C 1
ATOM 828 O O . ALA A 1 108 ? 7.023 11.028 -28.948 1.00 93.38 108 ALA A O 1
ATOM 829 N N . HIS A 1 109 ? 7.935 12.116 -27.217 1.00 93.31 109 HIS A N 1
ATOM 830 C CA . HIS A 1 109 ? 6.747 12.900 -26.907 1.00 93.31 109 HIS A CA 1
ATOM 831 C C . HIS A 1 109 ? 7.152 14.327 -26.497 1.00 93.31 109 HIS A C 1
ATOM 833 O O . HIS A 1 109 ? 8.192 14.497 -25.866 1.00 93.31 109 HIS A O 1
ATOM 839 N N . PRO A 1 110 ? 6.346 15.379 -26.751 1.00 88.81 110 PRO A N 1
ATOM 840 C CA . PRO A 1 110 ? 6.705 16.753 -26.366 1.00 88.81 110 PRO A CA 1
ATOM 841 C C . PRO A 1 110 ? 7.026 16.953 -24.872 1.00 88.81 110 PRO A C 1
ATOM 843 O O . PRO A 1 110 ? 7.744 17.876 -24.504 1.00 88.81 110 PRO A O 1
ATOM 846 N N . LYS A 1 111 ? 6.506 16.077 -23.999 1.00 86.81 111 LYS A N 1
ATOM 847 C CA . LYS A 1 111 ? 6.772 16.064 -22.544 1.00 86.81 111 LYS A CA 1
ATOM 848 C C . LYS A 1 111 ? 7.944 15.153 -22.117 1.00 86.81 111 LYS A C 1
ATOM 850 O O . LYS A 1 111 ? 8.163 14.991 -20.919 1.00 86.81 111 LYS A O 1
ATOM 855 N N . GLY A 1 112 ? 8.668 14.547 -23.060 1.00 90.00 112 GLY A N 1
ATOM 856 C CA . GLY A 1 112 ? 9.738 13.571 -22.822 1.00 90.00 112 GLY A CA 1
ATOM 857 C C . GLY A 1 112 ? 9.541 12.303 -23.659 1.00 90.00 112 GLY A C 1
ATOM 858 O O . GLY A 1 112 ? 9.736 12.311 -24.873 1.00 90.00 112 GLY A O 1
ATOM 859 N N . SER A 1 113 ? 9.117 11.224 -23.014 1.00 92.38 113 SER A N 1
ATOM 860 C CA . SER A 1 113 ? 8.848 9.929 -23.640 1.00 92.38 113 SER A CA 1
ATOM 861 C C . SER A 1 113 ? 7.399 9.516 -23.413 1.00 92.38 113 SER A C 1
ATOM 863 O O . SER A 1 113 ? 6.809 9.827 -22.374 1.00 92.38 113 SER A O 1
ATOM 865 N N . HIS A 1 114 ? 6.840 8.799 -24.382 1.00 96.12 114 HIS A N 1
ATOM 866 C CA . HIS A 1 114 ? 5.614 8.031 -24.223 1.00 96.12 114 HIS A CA 1
ATOM 867 C C . HIS A 1 114 ? 5.979 6.548 -24.229 1.00 96.12 114 HIS A C 1
ATOM 869 O O . HIS A 1 114 ? 6.523 6.055 -25.218 1.00 96.12 114 HIS A O 1
ATOM 875 N N . LEU A 1 115 ? 5.731 5.863 -23.115 1.00 96.38 115 LEU A N 1
ATOM 876 C CA . LEU A 1 115 ? 5.986 4.433 -22.969 1.00 96.38 115 LEU A CA 1
ATOM 877 C C . LEU A 1 115 ? 4.663 3.699 -22.850 1.00 96.38 115 LEU A C 1
ATOM 879 O O . LEU A 1 115 ? 3.771 4.161 -22.136 1.00 96.38 115 LEU A O 1
ATOM 883 N N . ARG A 1 116 ? 4.557 2.541 -23.492 1.00 98.19 116 ARG A N 1
ATOM 884 C CA . ARG A 1 116 ? 3.385 1.679 -23.386 1.00 98.19 116 ARG A CA 1
ATOM 885 C C . ARG A 1 116 ? 3.814 0.243 -23.127 1.00 98.19 116 ARG A C 1
ATOM 887 O O . ARG A 1 116 ? 4.631 -0.295 -23.867 1.00 98.19 116 ARG A O 1
ATOM 894 N N . LEU A 1 117 ? 3.249 -0.346 -22.081 1.00 98.12 117 LEU A N 1
ATOM 895 C CA . LEU A 1 117 ? 3.279 -1.771 -21.781 1.00 98.12 117 LEU A CA 1
ATOM 896 C C . LEU A 1 117 ? 1.961 -2.379 -22.248 1.00 98.12 117 LEU A C 1
ATOM 898 O O . LEU A 1 117 ? 0.897 -1.842 -21.946 1.00 98.12 117 LEU A O 1
ATOM 902 N N . GLN A 1 118 ? 2.033 -3.505 -22.943 1.00 98.38 118 GLN A N 1
ATOM 903 C CA . GLN A 1 118 ? 0.893 -4.369 -23.211 1.00 98.38 118 GLN A CA 1
ATOM 904 C C . GLN A 1 118 ? 1.272 -5.791 -22.850 1.00 98.38 118 GLN A C 1
ATOM 906 O O . GLN A 1 118 ? 2.289 -6.293 -23.319 1.00 98.38 118 GLN A O 1
ATOM 911 N N . SER A 1 119 ? 0.492 -6.438 -21.998 1.00 97.81 119 SER A N 1
ATOM 912 C CA . SER A 1 119 ? 0.787 -7.803 -21.565 1.00 97.81 119 SER A CA 1
ATOM 913 C C . SER A 1 119 ? -0.462 -8.535 -21.098 1.00 97.81 119 SER A C 1
ATOM 915 O O . SER A 1 119 ? -1.533 -7.940 -20.929 1.00 97.81 119 SER A O 1
ATOM 917 N N . ASP A 1 120 ? -0.311 -9.832 -20.848 1.00 95.94 120 ASP A N 1
ATOM 918 C CA . ASP A 1 120 ? -1.376 -10.663 -20.283 1.00 95.94 120 ASP A CA 1
ATOM 919 C C . ASP A 1 120 ? -1.784 -10.198 -18.875 1.00 95.94 120 ASP A C 1
ATOM 921 O O . ASP A 1 120 ? -2.939 -10.380 -18.482 1.00 95.94 120 ASP A O 1
ATOM 925 N N . PHE A 1 121 ? -0.853 -9.596 -18.118 1.00 95.50 121 PHE A N 1
ATOM 926 C CA . PHE A 1 121 ? -1.088 -9.172 -16.736 1.00 95.50 121 PHE A CA 1
ATOM 927 C C . PHE A 1 121 ? -1.431 -7.701 -16.572 1.00 95.50 121 PHE A C 1
ATOM 929 O O . PHE A 1 121 ? -2.194 -7.366 -15.671 1.00 95.50 121 PHE A O 1
ATOM 936 N N . ALA A 1 122 ? -0.926 -6.828 -17.435 1.00 97.25 122 ALA A N 1
ATOM 937 C CA . ALA A 1 122 ? -1.219 -5.406 -17.376 1.00 97.25 122 ALA A CA 1
ATOM 938 C C . ALA A 1 122 ? -1.043 -4.710 -18.724 1.00 97.25 122 ALA A C 1
ATOM 940 O O . ALA A 1 122 ? -0.144 -5.043 -19.497 1.00 97.25 122 ALA A O 1
ATOM 941 N N . ASP A 1 123 ? -1.843 -3.675 -18.946 1.00 98.19 123 ASP A N 1
ATOM 942 C CA . ASP A 1 123 ? -1.535 -2.627 -19.913 1.00 98.19 123 ASP A CA 1
ATOM 943 C C . ASP A 1 123 ? -1.176 -1.360 -19.144 1.00 98.19 123 ASP A C 1
ATOM 945 O O . ASP A 1 123 ? -1.848 -1.011 -18.179 1.00 98.19 123 ASP A O 1
ATOM 949 N N . ALA A 1 124 ? -0.121 -0.660 -19.541 1.00 97.94 124 ALA A N 1
ATOM 950 C CA . ALA A 1 124 ? 0.242 0.602 -18.912 1.00 97.94 124 ALA A CA 1
ATOM 951 C C . ALA A 1 124 ? 0.663 1.628 -19.953 1.00 97.94 124 ALA A C 1
ATOM 953 O O . ALA A 1 124 ? 1.255 1.289 -20.974 1.00 97.94 124 ALA A O 1
ATOM 954 N N . ALA A 1 125 ? 0.396 2.895 -19.674 1.00 97.69 125 ALA A N 1
ATOM 955 C CA . ALA A 1 125 ? 0.888 4.023 -20.439 1.00 97.69 125 ALA A CA 1
ATOM 956 C C . ALA A 1 125 ? 1.566 5.008 -19.492 1.00 97.69 125 ALA A C 1
ATOM 958 O O . ALA A 1 125 ? 1.048 5.320 -18.424 1.00 97.69 125 ALA A O 1
ATOM 959 N N . PHE A 1 126 ? 2.713 5.529 -19.901 1.00 96.00 126 PHE A N 1
ATOM 960 C CA . PHE A 1 126 ? 3.482 6.524 -19.168 1.00 96.00 126 PHE A CA 1
ATOM 961 C C . PHE A 1 126 ? 3.823 7.666 -20.113 1.00 96.00 126 PHE A C 1
ATOM 963 O O . PHE A 1 126 ? 4.257 7.440 -21.238 1.00 96.00 126 PHE A O 1
ATOM 970 N N . THR A 1 127 ? 3.648 8.903 -19.660 1.00 95.38 127 THR A N 1
ATOM 971 C CA . THR A 1 127 ? 4.054 10.093 -20.411 1.00 95.38 127 THR A CA 1
ATOM 972 C C . THR A 1 127 ? 4.790 11.052 -19.494 1.00 95.38 127 THR A C 1
ATOM 974 O O . THR A 1 127 ? 4.227 11.523 -18.509 1.00 95.38 127 THR A O 1
ATOM 977 N N . GLY A 1 128 ? 6.036 11.374 -19.825 1.00 92.31 128 GLY A N 1
ATOM 978 C CA . GLY A 1 128 ? 6.869 12.273 -19.028 1.00 92.31 128 GLY A CA 1
ATOM 979 C C . GLY A 1 128 ? 8.353 12.059 -19.294 1.00 92.31 128 GLY A C 1
ATOM 980 O O . GLY A 1 128 ? 8.732 11.352 -20.227 1.00 92.31 128 GLY A O 1
ATOM 981 N N . LYS A 1 129 ? 9.213 12.652 -18.466 1.00 89.00 129 LYS A N 1
ATOM 982 C CA . LYS A 1 129 ? 10.657 12.400 -18.533 1.00 89.00 129 LYS A CA 1
ATOM 983 C C . LYS A 1 129 ? 10.951 11.024 -17.943 1.00 89.00 129 LYS A C 1
ATOM 985 O O . LYS A 1 129 ? 10.782 10.820 -16.742 1.00 89.00 129 LYS A O 1
ATOM 990 N N . PHE A 1 130 ? 11.376 10.089 -18.787 1.00 85.44 130 PHE A N 1
ATOM 991 C CA . PHE A 1 130 ? 11.758 8.759 -18.341 1.00 85.44 130 PHE A CA 1
ATOM 992 C C . PHE A 1 130 ? 13.214 8.757 -17.864 1.00 85.44 130 PHE A C 1
ATOM 994 O O . PHE A 1 130 ? 14.151 8.694 -18.649 1.00 85.44 130 PHE A O 1
ATOM 1001 N N . ASP A 1 131 ? 13.397 8.851 -16.552 1.00 86.38 131 ASP A N 1
ATOM 1002 C CA . ASP A 1 131 ? 14.662 8.577 -15.873 1.00 86.38 131 ASP A CA 1
ATOM 1003 C C . ASP A 1 131 ? 14.297 7.926 -14.524 1.00 86.38 131 ASP A C 1
ATOM 1005 O O . ASP A 1 131 ? 13.696 8.591 -13.674 1.00 86.38 131 ASP A O 1
ATOM 1009 N N . PRO A 1 132 ? 14.580 6.626 -14.310 1.00 85.75 132 PRO A N 1
ATOM 1010 C CA . PRO A 1 132 ? 14.219 5.937 -13.071 1.00 85.75 132 PRO A CA 1
ATOM 1011 C C . PRO A 1 132 ? 14.761 6.613 -11.804 1.00 85.75 132 PRO A C 1
ATOM 1013 O O . PRO A 1 132 ? 14.089 6.616 -10.769 1.00 85.75 132 PRO A O 1
ATOM 1016 N N . ALA A 1 133 ? 15.949 7.228 -11.878 1.00 88.06 133 ALA A N 1
ATOM 1017 C CA . ALA A 1 133 ? 16.516 7.966 -10.755 1.00 88.06 133 ALA A CA 1
ATOM 1018 C C . ALA A 1 133 ? 15.715 9.245 -10.481 1.00 88.06 133 ALA A C 1
ATOM 1020 O O . ALA A 1 133 ? 15.431 9.551 -9.322 1.00 88.06 133 ALA A O 1
ATOM 1021 N N . LEU A 1 134 ? 15.288 9.939 -11.540 1.00 87.19 134 LEU A N 1
ATOM 1022 C CA . LEU A 1 134 ? 14.423 11.112 -11.431 1.00 87.19 134 LEU A CA 1
ATOM 1023 C C . LEU A 1 134 ? 13.061 10.747 -10.839 1.00 87.19 134 LEU A C 1
ATOM 1025 O O . LEU A 1 134 ? 12.619 11.421 -9.922 1.00 87.19 134 LEU A O 1
ATOM 1029 N N . LEU A 1 135 ? 12.422 9.662 -11.288 1.00 88.19 135 LEU A N 1
ATOM 1030 C CA . LEU A 1 135 ? 11.130 9.219 -10.748 1.00 88.19 135 LEU A CA 1
ATOM 1031 C C . LEU A 1 135 ? 11.216 8.909 -9.249 1.00 88.19 135 LEU A C 1
ATOM 1033 O O . LEU A 1 135 ? 10.384 9.373 -8.466 1.00 88.19 135 LEU A O 1
ATOM 1037 N N . LYS A 1 136 ? 12.261 8.181 -8.832 1.00 89.44 136 LYS A N 1
ATOM 1038 C CA . LYS A 1 136 ? 12.529 7.915 -7.413 1.00 89.44 136 LYS A CA 1
ATOM 1039 C C . LYS A 1 136 ? 12.763 9.213 -6.637 1.00 89.44 136 LYS A C 1
ATOM 1041 O O . LYS A 1 136 ? 12.270 9.356 -5.520 1.00 89.44 136 LYS A O 1
ATOM 1046 N N . GLN A 1 137 ? 13.495 10.162 -7.219 1.00 89.12 137 GLN A N 1
ATOM 1047 C CA . GLN A 1 137 ? 13.735 11.470 -6.618 1.00 89.12 137 GLN A CA 1
ATOM 1048 C C . GLN A 1 137 ? 12.441 12.283 -6.481 1.00 89.12 137 GLN A C 1
ATOM 1050 O O . GLN A 1 137 ? 12.189 12.818 -5.406 1.00 89.12 137 GLN A O 1
ATOM 1055 N N . SER A 1 138 ? 11.602 12.342 -7.517 1.00 90.25 138 SER A N 1
ATOM 1056 C CA . SER A 1 138 ? 10.308 13.033 -7.501 1.00 90.25 138 SER A CA 1
ATOM 1057 C C . SER A 1 138 ? 9.391 12.470 -6.419 1.00 90.25 138 SER A C 1
ATOM 1059 O O . SER A 1 138 ? 8.798 13.234 -5.659 1.00 90.25 138 SER A O 1
ATOM 1061 N N . LEU A 1 139 ? 9.325 11.139 -6.302 1.00 90.06 139 LEU A N 1
ATOM 1062 C CA . LEU A 1 139 ? 8.534 10.464 -5.275 1.00 90.06 139 LEU A CA 1
ATOM 1063 C C . LEU A 1 139 ? 9.073 10.765 -3.871 1.00 90.06 139 LEU A C 1
ATOM 1065 O O . LEU A 1 139 ? 8.304 11.095 -2.974 1.00 90.06 139 LEU A O 1
ATOM 1069 N N . ASN A 1 140 ? 10.396 10.735 -3.690 1.00 89.25 140 ASN A N 1
ATOM 1070 C CA . ASN A 1 140 ? 11.030 11.126 -2.432 1.00 89.25 140 ASN A CA 1
ATOM 1071 C C . ASN A 1 140 ? 10.757 12.586 -2.068 1.00 89.25 140 ASN A C 1
ATOM 1073 O O . ASN A 1 140 ? 10.423 12.871 -0.924 1.00 89.25 140 ASN A O 1
ATOM 1077 N N . HIS A 1 141 ? 10.878 13.512 -3.018 1.00 89.00 141 HIS A N 1
ATOM 1078 C CA . HIS A 1 141 ? 10.591 14.926 -2.785 1.00 89.00 141 HIS A CA 1
ATOM 1079 C C . HIS A 1 141 ? 9.134 15.140 -2.375 1.00 89.00 141 HIS A C 1
ATOM 1081 O O . HIS A 1 141 ? 8.880 15.892 -1.438 1.00 89.00 141 HIS A O 1
ATOM 1087 N N . TRP A 1 142 ? 8.195 14.460 -3.036 1.00 90.12 142 TRP A N 1
ATOM 1088 C CA . TRP A 1 142 ? 6.788 14.487 -2.651 1.00 90.12 142 TRP A CA 1
ATOM 1089 C C . TRP A 1 142 ? 6.583 13.961 -1.223 1.00 90.12 142 TRP A C 1
ATOM 1091 O O . TRP A 1 142 ? 6.004 14.666 -0.398 1.00 90.12 142 TRP A O 1
ATOM 1101 N N . LEU A 1 143 ? 7.138 12.784 -0.897 1.00 88.69 143 LEU A N 1
ATOM 1102 C CA . LEU A 1 143 ? 7.059 12.201 0.448 1.00 88.69 143 LEU A CA 1
ATOM 1103 C C . LEU A 1 143 ? 7.570 13.174 1.517 1.00 88.69 143 LEU A C 1
ATOM 1105 O O . LEU A 1 143 ? 6.914 13.361 2.536 1.00 88.69 143 LEU A O 1
ATOM 1109 N N . GLN A 1 144 ? 8.717 13.822 1.282 1.00 85.81 144 GLN A N 1
ATOM 1110 C CA . GLN A 1 144 ? 9.281 14.783 2.234 1.00 85.81 144 GLN A CA 1
ATOM 1111 C C . GLN A 1 144 ? 8.430 16.054 2.364 1.00 85.81 144 GLN A C 1
ATOM 1113 O O . GLN A 1 144 ? 8.290 16.563 3.471 1.00 85.81 144 GLN A O 1
ATOM 1118 N N . LYS A 1 145 ? 7.846 16.556 1.265 1.00 86.50 145 LYS A N 1
ATOM 1119 C CA . LYS A 1 145 ? 6.980 17.749 1.281 1.00 86.50 145 LYS A CA 1
ATOM 1120 C C . LYS A 1 145 ? 5.702 17.541 2.091 1.00 86.50 145 LYS A C 1
ATOM 1122 O O . LYS A 1 145 ? 5.271 18.469 2.766 1.00 86.50 145 LYS A O 1
ATOM 1127 N N . VAL A 1 146 ? 5.108 16.350 2.019 1.00 85.75 146 VAL A N 1
ATOM 1128 C CA . VAL A 1 146 ? 3.886 16.020 2.768 1.00 85.75 146 VAL A CA 1
ATOM 1129 C C . VAL A 1 146 ? 4.201 15.641 4.222 1.00 85.75 146 VAL A C 1
ATOM 1131 O O . VAL A 1 146 ? 3.474 16.022 5.136 1.00 85.75 146 VAL A O 1
ATOM 1134 N N . ALA A 1 147 ? 5.283 14.891 4.458 1.00 81.19 147 ALA A N 1
ATOM 1135 C CA . ALA A 1 147 ? 5.603 14.342 5.777 1.00 81.19 147 ALA A CA 1
ATOM 1136 C C . ALA A 1 147 ? 6.243 15.352 6.744 1.00 81.19 147 ALA A C 1
ATOM 1138 O O . ALA A 1 147 ? 5.999 15.285 7.946 1.00 81.19 147 ALA A O 1
ATOM 1139 N N . ALA A 1 148 ? 7.080 16.269 6.255 1.00 70.25 148 ALA A N 1
ATOM 1140 C CA . ALA A 1 148 ? 7.845 17.170 7.111 1.00 70.25 148 ALA A CA 1
ATOM 1141 C C . ALA A 1 148 ? 7.335 18.618 7.021 1.00 70.25 148 ALA A C 1
ATOM 1143 O O . ALA A 1 148 ? 6.966 19.067 5.934 1.00 70.25 148 ALA A O 1
ATOM 1144 N N . PRO A 1 149 ? 7.390 19.389 8.124 1.00 60.56 149 PRO A N 1
ATOM 1145 C CA . PRO A 1 149 ? 7.201 20.828 8.056 1.00 60.56 149 PRO A CA 1
ATOM 1146 C C . PRO A 1 149 ? 8.292 21.424 7.171 1.00 60.56 149 PRO A C 1
ATOM 1148 O O . PRO A 1 149 ? 9.482 21.297 7.473 1.00 60.56 149 PRO A O 1
ATOM 1151 N N . SER A 1 150 ? 7.908 22.069 6.078 1.00 58.19 150 SER A N 1
ATOM 1152 C CA . SER A 1 150 ? 8.847 22.797 5.238 1.00 58.19 150 SER A CA 1
ATOM 1153 C C . SER A 1 150 ? 8.824 24.271 5.619 1.00 58.19 150 SER A C 1
ATOM 1155 O O . SER A 1 150 ? 7.775 24.905 5.658 1.00 58.19 150 SER A O 1
ATOM 1157 N N . SER A 1 151 ? 9.999 24.849 5.867 1.00 45.16 151 SER A N 1
ATOM 1158 C CA . SER A 1 151 ? 10.179 26.303 5.956 1.00 45.16 151 SER A CA 1
ATOM 1159 C C . SER A 1 151 ? 10.152 26.985 4.581 1.00 45.16 151 SER A C 1
ATOM 1161 O O . SER A 1 151 ? 10.161 28.213 4.499 1.00 45.16 151 SER A O 1
ATOM 1163 N N . ALA A 1 152 ? 10.118 26.212 3.492 1.00 48.75 152 ALA A N 1
ATOM 1164 C CA . ALA A 1 152 ? 10.096 26.732 2.138 1.00 48.75 152 ALA A CA 1
ATOM 1165 C C . ALA A 1 152 ? 8.654 26.817 1.623 1.00 48.75 152 ALA A C 1
ATOM 1167 O O . ALA A 1 152 ? 8.083 25.834 1.151 1.00 48.75 152 ALA A O 1
ATOM 1168 N N . SER A 1 153 ? 8.093 28.029 1.642 1.00 42.81 153 SER A N 1
ATOM 1169 C CA . SER A 1 153 ? 6.987 28.388 0.752 1.00 42.81 153 SER A CA 1
ATOM 1170 C C . SER A 1 153 ? 7.515 28.359 -0.683 1.00 42.81 153 SER A C 1
ATOM 1172 O O . SER A 1 153 ? 8.047 29.343 -1.197 1.00 42.81 153 SER A O 1
ATOM 1174 N N . ALA A 1 154 ? 7.474 27.191 -1.321 1.00 47.75 154 ALA A N 1
ATOM 1175 C CA . ALA A 1 154 ? 7.677 27.119 -2.756 1.00 47.75 154 ALA A CA 1
ATOM 1176 C C . ALA A 1 154 ? 6.357 27.523 -3.416 1.00 47.75 154 ALA A C 1
ATOM 1178 O O . ALA A 1 154 ? 5.341 26.850 -3.237 1.00 47.75 154 ALA A O 1
ATOM 1179 N N . ALA A 1 155 ? 6.376 28.622 -4.176 1.00 46.81 155 ALA A N 1
ATOM 1180 C CA . ALA A 1 155 ? 5.289 28.967 -5.087 1.00 46.81 155 ALA A CA 1
ATOM 1181 C C . ALA A 1 155 ? 4.908 27.733 -5.933 1.00 46.81 155 ALA A C 1
ATOM 1183 O O . ALA A 1 155 ? 5.800 26.932 -6.241 1.00 46.81 155 ALA A O 1
ATOM 1184 N N . PRO A 1 156 ? 3.628 27.559 -6.320 1.00 49.94 156 PRO A N 1
ATOM 1185 C CA . PRO A 1 156 ? 3.222 26.453 -7.179 1.00 49.94 156 PRO A CA 1
ATOM 1186 C C . PRO A 1 156 ? 4.087 26.468 -8.440 1.00 49.94 156 PRO A C 1
ATOM 1188 O O . PRO A 1 156 ? 3.980 27.360 -9.281 1.00 49.94 156 PRO A O 1
ATOM 1191 N N . SER A 1 157 ? 4.999 25.506 -8.547 1.00 48.94 157 SER A N 1
ATOM 1192 C CA . SER A 1 157 ? 5.809 25.351 -9.738 1.00 48.94 157 SER A CA 1
ATOM 1193 C C . SER A 1 157 ? 4.905 24.733 -10.804 1.00 48.94 157 SER A C 1
ATOM 1195 O O . SER A 1 157 ? 4.262 23.704 -10.592 1.00 48.94 157 SER A O 1
ATOM 1197 N N . LEU A 1 158 ? 4.854 25.338 -11.992 1.00 55.44 158 LEU A N 1
ATOM 1198 C CA . LEU A 1 158 ? 4.322 24.693 -13.200 1.00 55.44 158 LEU A CA 1
ATOM 1199 C C . LEU A 1 158 ? 5.332 23.643 -13.698 1.00 55.44 158 LEU A C 1
ATOM 1201 O O . LEU A 1 158 ? 5.751 23.635 -14.853 1.00 55.44 158 LEU A O 1
ATOM 1205 N N . SER A 1 159 ? 5.794 22.792 -12.783 1.00 62.44 159 SER A N 1
ATOM 1206 C CA . SER A 1 159 ? 6.727 21.714 -13.051 1.00 62.44 159 SER A CA 1
ATOM 1207 C C . SER A 1 159 ? 6.044 20.707 -13.965 1.00 62.44 159 SER A C 1
ATOM 1209 O O . SER A 1 159 ? 4.942 20.227 -13.679 1.00 62.44 159 SER A O 1
ATOM 1211 N N . ALA A 1 160 ? 6.688 20.396 -15.091 1.00 74.81 160 ALA A N 1
ATOM 1212 C CA . ALA A 1 160 ? 6.237 19.323 -15.960 1.00 74.81 160 ALA A CA 1
ATOM 1213 C C . ALA A 1 160 ? 6.108 18.042 -15.124 1.00 74.81 160 ALA A C 1
ATOM 1215 O O . ALA A 1 160 ? 7.056 17.613 -14.461 1.00 74.81 160 ALA A O 1
ATOM 1216 N N . GLY A 1 161 ? 4.911 17.469 -15.116 1.00 83.19 161 GLY A N 1
ATOM 1217 C CA . GLY A 1 161 ? 4.642 16.217 -14.432 1.00 83.19 161 GLY A CA 1
ATOM 1218 C C . GLY A 1 161 ? 4.729 15.034 -15.371 1.00 83.19 161 GLY A C 1
ATOM 1219 O O . GLY A 1 161 ? 4.595 15.155 -16.591 1.00 83.19 161 GLY A O 1
ATOM 1220 N N . THR A 1 162 ? 4.911 13.886 -14.754 1.00 91.56 162 THR A N 1
ATOM 1221 C CA . THR A 1 162 ? 4.726 12.589 -15.370 1.00 91.56 162 THR A CA 1
ATOM 1222 C C . THR A 1 162 ? 3.300 12.134 -15.105 1.00 91.56 162 THR A C 1
ATOM 1224 O O . THR A 1 162 ? 2.803 12.298 -13.993 1.00 91.56 162 THR A O 1
ATOM 1227 N N . SER A 1 163 ? 2.644 11.551 -16.100 1.00 95.00 163 SER A N 1
ATOM 1228 C CA . SER A 1 163 ? 1.349 10.889 -15.951 1.00 95.00 163 SER A CA 1
ATOM 1229 C C . SER A 1 163 ? 1.473 9.411 -16.280 1.00 95.00 163 SER A C 1
ATOM 1231 O O . SER A 1 163 ? 2.212 9.044 -17.197 1.00 95.00 163 SER A O 1
ATOM 1233 N N . PHE A 1 164 ? 0.716 8.581 -15.577 1.00 95.56 164 PHE A N 1
ATOM 1234 C CA . PHE A 1 164 ? 0.618 7.160 -15.854 1.00 95.56 164 PHE A CA 1
ATOM 1235 C C . PHE A 1 164 ? -0.831 6.680 -15.764 1.00 95.56 164 PHE A C 1
ATOM 1237 O O . PHE A 1 164 ? -1.634 7.220 -15.003 1.00 95.56 164 PHE A O 1
ATOM 1244 N N . ALA A 1 165 ? -1.130 5.656 -16.547 1.00 97.56 165 ALA A N 1
ATOM 1245 C CA . ALA A 1 165 ? -2.357 4.881 -16.499 1.00 97.56 165 ALA A CA 1
ATOM 1246 C C . ALA A 1 165 ? -1.964 3.404 -16.518 1.00 97.56 165 ALA A C 1
ATOM 1248 O O . ALA A 1 165 ? -1.078 3.018 -17.281 1.00 97.56 165 ALA A O 1
ATOM 1249 N N . LEU A 1 166 ? -2.582 2.597 -15.669 1.00 97.56 166 LEU A N 1
ATOM 1250 C CA . LEU A 1 166 ? -2.316 1.174 -15.524 1.00 97.56 166 LEU A CA 1
ATOM 1251 C C . LEU A 1 166 ? -3.651 0.439 -15.463 1.00 97.56 166 LEU A C 1
ATOM 1253 O O . LEU A 1 166 ? -4.435 0.667 -14.551 1.00 97.56 166 LEU A O 1
ATOM 1257 N N . THR A 1 167 ? -3.873 -0.474 -16.396 1.00 97.81 167 THR A N 1
ATOM 1258 C CA . THR A 1 167 ? -4.944 -1.464 -16.348 1.00 97.81 167 THR A CA 1
ATOM 1259 C C . THR A 1 167 ? -4.333 -2.792 -15.925 1.00 97.81 167 THR A C 1
ATOM 1261 O O . THR A 1 167 ? -3.661 -3.452 -16.718 1.00 97.81 167 THR A O 1
ATOM 1264 N N . LEU A 1 168 ? -4.541 -3.192 -14.675 1.00 96.12 168 LEU A N 1
ATOM 1265 C CA . LEU A 1 168 ? -4.052 -4.458 -14.137 1.00 96.12 168 LEU A CA 1
ATOM 1266 C C . LEU A 1 168 ? -5.109 -5.543 -14.373 1.00 96.12 168 LEU A C 1
ATOM 1268 O O . LEU A 1 168 ? -6.219 -5.442 -13.865 1.00 96.12 168 LEU A O 1
ATOM 1272 N N . LYS A 1 169 ? -4.776 -6.564 -15.167 1.00 95.94 169 LYS A N 1
ATOM 1273 C CA . LYS A 1 169 ? -5.677 -7.646 -15.609 1.00 95.94 169 LYS A CA 1
ATOM 1274 C C . LYS A 1 169 ? -5.605 -8.876 -14.703 1.00 95.94 169 LYS A C 1
ATOM 1276 O O . LYS A 1 169 ? -6.605 -9.560 -14.520 1.00 95.94 169 LYS A O 1
ATOM 1281 N N . ARG A 1 170 ? -4.415 -9.168 -14.170 1.00 93.56 170 ARG A N 1
ATOM 1282 C CA . ARG A 1 170 ? -4.139 -10.244 -13.206 1.00 93.56 170 ARG A CA 1
ATOM 1283 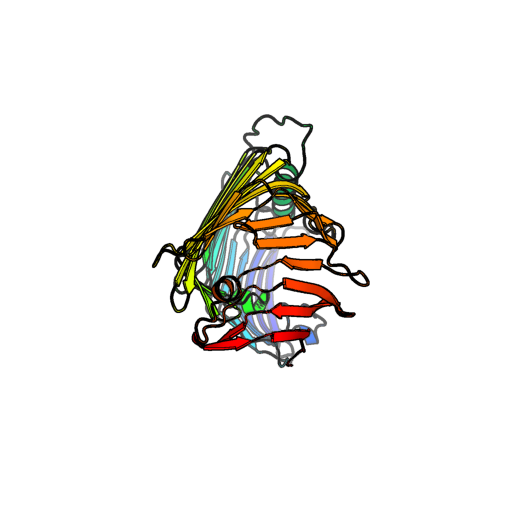C C . ARG A 1 170 ? -2.912 -9.903 -12.361 1.00 93.56 170 ARG A C 1
ATOM 1285 O O . ARG A 1 170 ? -2.140 -9.010 -12.691 1.00 93.56 170 ARG A O 1
ATOM 1292 N N . THR A 1 171 ? -2.748 -10.637 -11.273 1.00 93.12 171 THR A N 1
ATOM 1293 C CA . THR A 1 171 ? -1.825 -10.343 -10.166 1.00 93.12 171 THR A CA 1
ATOM 1294 C C . THR A 1 171 ? -0.869 -11.497 -9.852 1.00 93.12 171 THR A C 1
ATOM 1296 O O . THR A 1 171 ? -0.076 -11.404 -8.920 1.00 93.12 171 THR A O 1
ATOM 1299 N N . ASP A 1 172 ? -0.892 -12.568 -10.648 1.00 90.50 172 ASP A N 1
ATOM 1300 C CA . ASP A 1 172 ? 0.031 -13.710 -10.557 1.00 90.50 172 ASP A CA 1
ATOM 1301 C C . ASP A 1 172 ? 1.508 -13.284 -10.613 1.00 90.50 172 ASP A C 1
ATOM 1303 O O . ASP A 1 172 ? 2.337 -13.819 -9.875 1.00 90.50 172 ASP A O 1
ATOM 1307 N N . VAL A 1 173 ? 1.819 -12.259 -11.412 1.00 90.25 173 VAL A N 1
ATOM 1308 C CA . VAL A 1 173 ? 3.143 -11.624 -11.467 1.00 90.25 173 VAL A CA 1
ATOM 1309 C C . VAL A 1 173 ? 3.579 -11.048 -10.109 1.00 90.25 173 VAL A C 1
ATOM 1311 O O . VAL A 1 173 ? 4.752 -11.136 -9.751 1.00 90.25 173 VAL A O 1
ATOM 1314 N N . LEU A 1 174 ? 2.649 -10.501 -9.316 1.00 89.38 174 LEU A N 1
ATOM 1315 C CA . LEU A 1 174 ? 2.948 -9.931 -7.997 1.00 89.38 174 LEU A CA 1
ATOM 1316 C C . LEU A 1 174 ? 3.256 -11.037 -6.988 1.00 89.38 174 LEU A C 1
ATOM 1318 O O . LEU A 1 174 ? 4.193 -10.909 -6.203 1.00 89.38 174 LEU A O 1
ATOM 1322 N N . ARG A 1 175 ? 2.527 -12.156 -7.046 1.00 85.56 175 ARG A N 1
ATOM 1323 C CA . ARG A 1 175 ? 2.824 -13.329 -6.218 1.00 85.56 175 ARG A CA 1
ATOM 1324 C C . ARG A 1 175 ? 4.209 -13.885 -6.548 1.00 85.56 175 ARG A C 1
ATOM 1326 O O . ARG A 1 175 ? 4.995 -14.122 -5.640 1.00 85.56 175 ARG A O 1
ATOM 1333 N N . HIS A 1 176 ? 4.521 -14.055 -7.834 1.00 86.06 176 HIS A N 1
ATOM 1334 C CA . HIS A 1 176 ? 5.781 -14.667 -8.259 1.00 86.06 176 HIS A CA 1
ATOM 1335 C C . HIS A 1 176 ? 7.008 -13.792 -7.955 1.00 86.06 176 HIS A C 1
ATOM 1337 O O . HIS A 1 176 ? 7.992 -14.292 -7.418 1.00 86.06 176 HIS A O 1
ATOM 1343 N N . PHE A 1 177 ? 6.958 -12.491 -8.269 1.00 84.50 177 PHE A N 1
ATOM 1344 C CA . PHE A 1 177 ? 8.130 -11.611 -8.155 1.00 84.50 177 PHE A CA 1
ATOM 1345 C C . PHE A 1 177 ? 8.179 -10.776 -6.872 1.00 84.50 177 PHE A C 1
ATOM 1347 O O . PHE A 1 177 ? 9.256 -10.315 -6.500 1.00 84.50 177 PHE A O 1
ATOM 1354 N N . LEU A 1 178 ? 7.042 -10.547 -6.207 1.00 85.12 178 LEU A N 1
ATOM 1355 C CA . LEU A 1 178 ? 6.945 -9.665 -5.034 1.00 85.12 178 LEU A CA 1
ATOM 1356 C C . LEU A 1 178 ? 6.395 -10.371 -3.787 1.00 85.12 178 LEU A C 1
ATOM 1358 O O . LEU A 1 178 ? 6.300 -9.734 -2.741 1.00 85.12 178 LEU A O 1
ATOM 1362 N N . ASN A 1 179 ? 6.038 -11.659 -3.882 1.00 83.25 179 ASN A N 1
ATOM 1363 C CA . ASN A 1 179 ? 5.395 -12.421 -2.808 1.00 83.25 179 ASN A CA 1
ATOM 1364 C C . ASN A 1 179 ? 4.131 -11.730 -2.258 1.00 83.25 179 ASN A C 1
ATOM 1366 O O . ASN A 1 179 ? 3.860 -11.755 -1.059 1.00 83.25 179 ASN A O 1
ATOM 1370 N N . VAL A 1 180 ? 3.380 -11.067 -3.144 1.00 88.31 180 VAL A N 1
ATOM 1371 C CA . VAL A 1 180 ? 2.100 -10.432 -2.814 1.00 88.31 180 VAL A CA 1
ATOM 1372 C C . VAL A 1 180 ? 0.981 -11.319 -3.329 1.00 88.31 180 VAL A C 1
ATOM 1374 O O . VAL A 1 180 ? 0.767 -11.414 -4.539 1.00 88.31 180 VAL A O 1
ATOM 1377 N N . ASP A 1 181 ? 0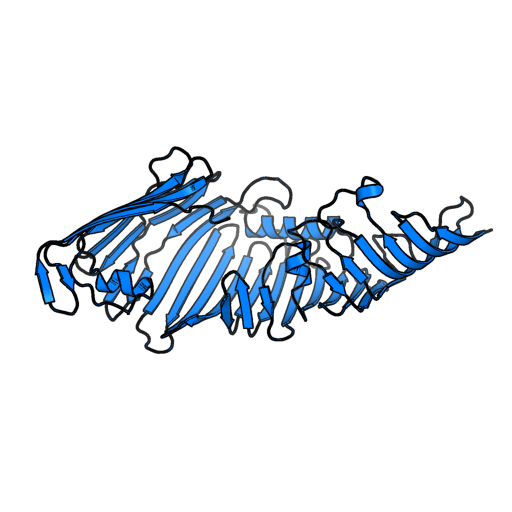.273 -11.962 -2.404 1.00 87.94 181 ASP A N 1
ATOM 1378 C CA . ASP A 1 181 ? -0.892 -12.768 -2.732 1.00 87.94 181 ASP A CA 1
ATOM 1379 C C . ASP A 1 181 ? -2.156 -11.906 -2.767 1.00 87.94 181 ASP A C 1
ATOM 1381 O O . ASP A 1 181 ? -2.739 -11.540 -1.744 1.00 87.94 181 ASP A O 1
ATOM 1385 N N . ALA A 1 182 ? -2.529 -11.518 -3.980 1.00 91.75 182 ALA A N 1
ATOM 1386 C CA . ALA A 1 182 ? -3.764 -10.815 -4.256 1.00 91.75 182 ALA A CA 1
ATOM 1387 C C . ALA A 1 182 ? -4.362 -11.377 -5.539 1.00 91.75 182 ALA A C 1
ATOM 1389 O O . ALA A 1 182 ? -3.631 -11.728 -6.466 1.00 91.75 182 ALA A O 1
ATOM 1390 N N . HIS A 1 183 ? -5.684 -11.405 -5.629 1.00 92.12 183 HIS A N 1
ATOM 1391 C CA . HIS A 1 183 ? -6.429 -11.831 -6.802 1.00 92.12 183 HIS A CA 1
ATOM 1392 C C . HIS A 1 183 ? -7.496 -10.809 -7.153 1.00 92.12 183 HIS A C 1
ATOM 1394 O O . HIS A 1 183 ? -8.283 -10.395 -6.306 1.00 92.12 183 HIS A O 1
ATOM 1400 N N . LEU A 1 184 ? -7.530 -10.432 -8.425 1.00 93.12 184 LEU A N 1
ATOM 1401 C CA . LEU A 1 184 ? -8.571 -9.585 -8.987 1.00 93.12 184 LEU A CA 1
ATOM 1402 C C . LEU A 1 184 ? -9.611 -10.461 -9.678 1.00 93.12 184 LEU A C 1
ATOM 1404 O O . LEU A 1 184 ? -9.249 -11.393 -10.397 1.00 93.12 184 LEU A O 1
ATOM 1408 N N . SER A 1 185 ? -10.893 -10.147 -9.499 1.00 90.75 185 SER A N 1
ATOM 1409 C CA . SER A 1 185 ? -11.970 -10.809 -10.247 1.00 90.75 185 SER A CA 1
ATOM 1410 C C . SER A 1 185 ? -12.190 -10.205 -11.636 1.00 90.75 185 SER A C 1
ATOM 1412 O O . SER A 1 185 ? -12.756 -10.856 -12.512 1.00 90.75 185 SER A O 1
ATOM 1414 N N . GLN A 1 186 ? -11.712 -8.979 -11.858 1.00 94.38 186 GLN A N 1
ATOM 1415 C CA . GLN A 1 186 ? -11.782 -8.269 -13.131 1.00 94.38 186 GLN A CA 1
ATOM 1416 C C . GLN A 1 186 ? -10.644 -7.245 -13.257 1.00 94.38 186 GLN A C 1
ATOM 1418 O O . GLN A 1 186 ? -10.055 -6.874 -12.239 1.00 94.38 186 GLN A O 1
ATOM 1423 N N . PRO A 1 187 ? -10.323 -6.778 -14.480 1.00 95.50 187 PRO A N 1
ATOM 1424 C CA . PRO A 1 187 ? -9.306 -5.754 -14.668 1.00 95.50 187 PRO A CA 1
ATOM 1425 C C . PRO A 1 187 ? -9.619 -4.468 -13.896 1.00 95.50 187 PRO A C 1
ATOM 1427 O O . PRO A 1 187 ? -10.774 -4.049 -13.833 1.00 95.50 187 PRO A O 1
ATOM 1430 N N . VAL A 1 188 ? -8.586 -3.832 -13.343 1.00 96.06 188 VAL A N 1
ATOM 1431 C CA . VAL A 1 188 ? -8.705 -2.592 -12.560 1.00 96.06 188 VAL A CA 1
ATOM 1432 C C . VAL A 1 188 ? -7.853 -1.485 -13.147 1.00 96.06 188 VAL A C 1
ATOM 1434 O O . VAL A 1 188 ? -6.749 -1.736 -13.632 1.00 96.06 188 VAL A O 1
ATOM 1437 N N . GLU A 1 189 ? -8.355 -0.256 -13.079 1.00 95.25 189 GLU A N 1
ATOM 1438 C CA . GLU A 1 189 ? -7.654 0.924 -13.572 1.00 95.25 189 GLU A CA 1
ATOM 1439 C C . GLU A 1 189 ? -7.061 1.736 -12.422 1.00 95.25 189 GLU A C 1
ATOM 1441 O O . GLU A 1 189 ? -7.724 2.061 -11.437 1.00 95.25 189 GLU A O 1
ATOM 1446 N N . ILE A 1 190 ? -5.789 2.086 -12.574 1.00 96.69 190 ILE A N 1
ATOM 1447 C CA . ILE A 1 190 ? -5.033 2.927 -11.658 1.00 96.69 190 ILE A CA 1
ATOM 1448 C C . ILE A 1 190 ? -4.444 4.061 -12.483 1.00 96.69 190 ILE A C 1
ATOM 1450 O O . ILE A 1 190 ? -3.621 3.848 -13.375 1.00 96.69 190 ILE A O 1
ATOM 1454 N N . ASN A 1 191 ? -4.851 5.281 -12.167 1.00 97.75 191 ASN A N 1
ATOM 1455 C CA . ASN A 1 191 ? -4.437 6.477 -12.881 1.00 97.75 191 ASN A CA 1
ATOM 1456 C C . ASN A 1 191 ? -3.710 7.417 -11.932 1.00 97.75 191 ASN A C 1
ATOM 1458 O O . ASN A 1 191 ? -4.083 7.565 -10.768 1.00 97.75 191 ASN A O 1
ATOM 1462 N N . GLY A 1 192 ? -2.680 8.095 -12.425 1.00 96.62 192 GLY A N 1
ATOM 1463 C CA . GLY A 1 192 ? -1.965 9.039 -11.590 1.00 96.62 192 GLY A CA 1
ATOM 1464 C C . GLY A 1 192 ? -1.051 9.995 -12.330 1.00 96.62 192 GLY A C 1
ATOM 1465 O O . GLY A 1 192 ? -0.788 9.893 -13.529 1.00 96.62 192 GLY A O 1
ATOM 1466 N N . SER A 1 193 ? -0.577 10.982 -11.583 1.00 95.25 193 SER A N 1
ATOM 1467 C CA . SER A 1 193 ? 0.394 11.957 -12.058 1.00 95.25 193 SER A CA 1
ATOM 1468 C C . SER A 1 193 ? 1.243 12.481 -10.908 1.00 95.25 193 SER A C 1
ATOM 1470 O O . SER A 1 193 ? 0.745 12.655 -9.798 1.00 95.25 193 SER A O 1
ATOM 1472 N N . LEU A 1 194 ? 2.518 12.736 -11.177 1.00 93.44 194 LEU A N 1
ATOM 1473 C CA . LEU A 1 194 ? 3.502 13.204 -10.206 1.00 93.44 194 LEU A CA 1
ATOM 1474 C C . LEU A 1 194 ? 4.342 14.308 -10.842 1.00 93.44 194 LEU A C 1
ATOM 1476 O O . LEU A 1 194 ? 4.902 14.125 -11.926 1.00 93.44 194 LEU A O 1
ATOM 1480 N N . ALA A 1 195 ? 4.452 15.450 -10.173 1.00 91.38 195 ALA A N 1
ATOM 1481 C CA . ALA A 1 195 ? 5.351 16.511 -10.606 1.00 91.38 195 ALA A CA 1
ATOM 1482 C C . ALA A 1 195 ? 6.816 16.070 -10.502 1.00 91.38 195 ALA A C 1
ATOM 1484 O O . ALA A 1 195 ? 7.209 15.452 -9.512 1.00 91.38 195 ALA A O 1
ATOM 1485 N N . THR A 1 196 ? 7.657 16.478 -11.454 1.00 88.00 196 THR A N 1
ATOM 1486 C CA . THR A 1 196 ? 9.093 16.139 -11.431 1.00 88.00 196 THR A CA 1
ATOM 1487 C C . THR A 1 196 ? 9.797 16.626 -10.151 1.00 88.00 196 THR A C 1
ATOM 1489 O O . THR A 1 196 ? 10.729 15.998 -9.656 1.00 88.00 196 THR A O 1
ATOM 1492 N N . ASP A 1 197 ? 9.334 17.727 -9.565 1.00 87.31 197 ASP A N 1
ATOM 1493 C CA . ASP A 1 197 ? 9.870 18.323 -8.336 1.00 87.31 197 ASP A CA 1
ATOM 1494 C C . ASP A 1 197 ? 9.095 17.907 -7.067 1.00 87.31 197 ASP A C 1
ATOM 1496 O O . ASP A 1 197 ? 9.278 18.498 -5.998 1.00 87.31 197 ASP A O 1
ATOM 1500 N N . GLY A 1 198 ? 8.183 16.938 -7.186 1.00 88.19 198 GLY A N 1
ATOM 1501 C CA . GLY A 1 198 ? 7.332 16.459 -6.098 1.00 88.19 198 GLY A CA 1
ATOM 1502 C C . GLY A 1 198 ? 6.304 17.477 -5.593 1.00 88.19 198 GLY A C 1
ATOM 1503 O O . GLY A 1 198 ? 5.766 17.296 -4.508 1.00 88.19 198 GLY A O 1
ATOM 1504 N N . SER A 1 199 ? 6.052 18.575 -6.318 1.00 88.75 199 SER A N 1
ATOM 1505 C CA . SER A 1 199 ? 5.073 19.602 -5.918 1.00 88.75 199 SER A CA 1
ATOM 1506 C C . SER A 1 199 ? 3.627 19.108 -5.881 1.00 88.75 199 SER A C 1
ATOM 1508 O O . SER A 1 199 ? 2.847 19.635 -5.100 1.00 88.75 199 SER A O 1
ATOM 1510 N N . TYR A 1 200 ? 3.252 18.102 -6.667 1.00 90.75 200 TYR A N 1
ATOM 1511 C CA . TYR A 1 200 ? 1.926 17.496 -6.584 1.00 90.75 200 TYR A CA 1
ATOM 1512 C C . TYR A 1 200 ? 1.971 16.005 -6.897 1.00 90.75 200 TYR A C 1
ATOM 1514 O O . TYR A 1 200 ? 2.800 15.549 -7.688 1.00 90.75 200 TYR A O 1
ATOM 1522 N N . LEU A 1 201 ? 1.009 15.287 -6.328 1.00 94.12 201 LEU A N 1
ATOM 1523 C CA . LEU A 1 201 ? 0.609 13.934 -6.681 1.00 94.12 201 LEU A CA 1
ATOM 1524 C C . LEU A 1 201 ? -0.898 13.944 -6.958 1.00 94.12 201 LEU A C 1
ATOM 1526 O O . LEU A 1 201 ? -1.666 14.613 -6.266 1.00 94.12 201 LEU A O 1
ATOM 1530 N N . ARG A 1 202 ? -1.328 13.187 -7.961 1.00 96.19 202 ARG A N 1
ATOM 1531 C CA . ARG A 1 202 ? -2.705 12.706 -8.077 1.00 96.19 202 ARG A CA 1
ATOM 1532 C C . ARG A 1 202 ? -2.663 11.206 -8.283 1.00 96.19 202 ARG A C 1
ATOM 1534 O O . ARG A 1 202 ? -1.859 10.741 -9.088 1.00 96.19 202 ARG A O 1
ATOM 1541 N N . LEU A 1 203 ? -3.519 10.484 -7.586 1.00 97.19 203 LEU A N 1
ATOM 1542 C CA . LEU A 1 203 ? -3.688 9.048 -7.716 1.00 97.19 203 LEU A CA 1
ATOM 1543 C C . LEU A 1 203 ? -5.172 8.736 -7.561 1.00 97.19 203 LEU 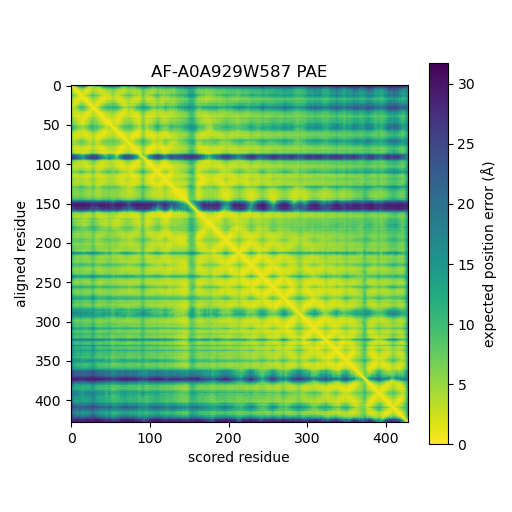A C 1
ATOM 1545 O O . LEU A 1 203 ? -5.807 9.246 -6.643 1.00 97.19 203 LEU A O 1
ATOM 1549 N N . SER A 1 204 ? -5.703 7.907 -8.446 1.00 97.81 204 SER A N 1
ATOM 1550 C CA . SER A 1 204 ? -7.051 7.367 -8.346 1.00 97.81 204 SER A CA 1
ATOM 1551 C C . SER A 1 204 ? -7.041 5.898 -8.739 1.00 97.81 204 SER A C 1
ATOM 1553 O O . SER A 1 204 ? -6.433 5.541 -9.752 1.00 97.81 204 SER A O 1
ATOM 1555 N N . ALA A 1 205 ? -7.719 5.067 -7.963 1.00 97.19 205 ALA A N 1
ATOM 1556 C CA . ALA A 1 205 ? -7.930 3.664 -8.265 1.00 97.19 205 ALA A CA 1
ATOM 1557 C C . ALA A 1 205 ? -9.319 3.245 -7.792 1.00 97.19 205 ALA A C 1
ATOM 1559 O O . ALA A 1 205 ? -9.683 3.520 -6.649 1.00 97.19 205 ALA A O 1
ATOM 1560 N N . ASP A 1 206 ? -10.035 2.533 -8.652 1.00 95.75 206 ASP A N 1
ATOM 1561 C CA . ASP A 1 206 ? -11.315 1.911 -8.336 1.00 95.75 206 ASP A CA 1
ATOM 1562 C C . ASP A 1 206 ? -11.173 0.409 -8.590 1.00 95.75 206 ASP A C 1
ATOM 1564 O O . ASP A 1 206 ? -10.913 -0.042 -9.708 1.00 95.75 206 ASP A O 1
ATOM 1568 N N . ILE A 1 207 ? -11.271 -0.371 -7.517 1.00 96.25 207 ILE A N 1
ATOM 1569 C CA . ILE A 1 207 ? -11.067 -1.817 -7.501 1.00 96.25 207 ILE A CA 1
ATOM 1570 C C . ILE A 1 207 ? -12.381 -2.431 -7.008 1.00 96.25 207 ILE A C 1
ATOM 1572 O O . ILE A 1 207 ? -12.647 -2.431 -5.804 1.00 96.25 207 ILE A O 1
ATOM 1576 N N . PRO A 1 208 ? -13.223 -2.958 -7.912 1.00 95.50 208 PRO A N 1
ATOM 1577 C CA . PRO A 1 208 ? -14.528 -3.490 -7.527 1.00 95.50 208 PRO A CA 1
ATOM 1578 C C . PRO A 1 208 ? -14.433 -4.660 -6.547 1.00 95.50 208 PRO A C 1
ATOM 1580 O O . PRO A 1 208 ? -15.287 -4.819 -5.679 1.00 95.50 208 PRO A O 1
ATOM 1583 N N . GLU A 1 209 ? -13.399 -5.487 -6.695 1.00 96.00 209 GLU A N 1
ATOM 1584 C CA . GLU A 1 209 ? -13.153 -6.626 -5.827 1.00 96.00 209 GLU A CA 1
ATOM 1585 C C . GLU A 1 209 ? -11.686 -7.050 -5.879 1.00 96.00 209 GLU A C 1
ATOM 1587 O O . GLU A 1 209 ? -11.084 -7.161 -6.951 1.00 96.00 209 GLU A O 1
ATOM 1592 N N . VAL A 1 210 ? -11.138 -7.338 -4.702 1.00 95.31 210 VAL A N 1
ATOM 1593 C CA . VAL A 1 210 ? -9.845 -7.998 -4.537 1.00 95.31 210 VAL A CA 1
ATOM 1594 C C . VAL A 1 210 ? -9.943 -9.040 -3.429 1.00 95.31 210 VAL A C 1
ATOM 1596 O O . VAL A 1 210 ? -10.577 -8.818 -2.397 1.00 95.31 210 VAL A O 1
ATOM 1599 N N . ILE A 1 211 ? -9.312 -10.186 -3.646 1.00 94.62 211 ILE A N 1
ATOM 1600 C CA . ILE A 1 211 ? -9.131 -11.229 -2.638 1.00 94.62 211 ILE A CA 1
ATOM 1601 C C . ILE A 1 211 ? -7.662 -11.191 -2.238 1.00 94.62 211 ILE A C 1
ATOM 1603 O O . ILE A 1 211 ? -6.791 -11.357 -3.087 1.00 94.62 211 ILE A O 1
ATOM 1607 N N . LEU A 1 212 ? -7.394 -10.899 -0.973 1.00 91.62 212 LEU A N 1
ATOM 1608 C CA . LEU A 1 212 ? -6.058 -10.875 -0.388 1.00 91.62 212 LEU A CA 1
ATOM 1609 C C . LEU A 1 212 ? -5.749 -12.218 0.279 1.00 91.62 212 LEU A C 1
ATOM 1611 O O . LEU A 1 212 ? -6.640 -13.054 0.453 1.00 91.62 212 LEU A O 1
ATOM 1615 N N . ASP A 1 213 ? -4.497 -12.375 0.697 1.00 83.25 213 ASP A N 1
ATOM 1616 C CA . ASP A 1 213 ? -4.038 -13.506 1.500 1.00 83.25 213 ASP A CA 1
ATOM 1617 C C . ASP A 1 213 ? -4.991 -13.847 2.671 1.00 83.25 213 ASP A C 1
ATOM 1619 O O . ASP A 1 213 ? -5.630 -12.974 3.276 1.00 83.25 213 ASP A O 1
ATOM 1623 N N . GLY A 1 214 ? -5.116 -15.142 2.965 1.00 80.62 214 GLY A N 1
ATOM 1624 C CA . GLY A 1 214 ? -6.074 -15.671 3.940 1.00 80.62 214 GLY A CA 1
ATOM 1625 C C . GLY A 1 214 ? -7.549 -15.539 3.529 1.00 80.62 214 GLY A C 1
ATOM 1626 O O . GLY A 1 214 ? -8.401 -15.365 4.400 1.00 80.62 214 GLY A O 1
ATOM 1627 N N . ASP A 1 215 ? -7.849 -15.569 2.223 1.00 83.88 215 ASP A N 1
ATOM 1628 C CA . ASP A 1 215 ? -9.197 -15.445 1.635 1.00 83.88 215 ASP A CA 1
ATOM 1629 C C . ASP A 1 215 ? -9.941 -14.153 2.027 1.00 83.88 215 ASP A C 1
ATOM 1631 O O . ASP A 1 215 ? -11.178 -14.076 2.028 1.00 83.88 215 ASP A O 1
ATOM 1635 N N . THR A 1 216 ? -9.193 -13.093 2.356 1.00 90.56 216 THR A N 1
ATOM 1636 C CA . THR A 1 216 ? -9.788 -11.813 2.748 1.00 90.56 216 THR A CA 1
ATOM 1637 C C . THR A 1 216 ? -10.326 -11.092 1.521 1.00 90.56 216 THR A C 1
ATOM 1639 O O . THR A 1 216 ? -9.595 -10.449 0.771 1.00 90.56 216 THR A O 1
ATOM 1642 N N . ARG A 1 217 ? -11.641 -11.172 1.339 1.00 94.56 217 ARG A N 1
ATOM 1643 C CA . ARG A 1 217 ? -12.367 -10.495 0.266 1.00 94.56 217 ARG A CA 1
ATOM 1644 C C . ARG A 1 217 ? -12.684 -9.046 0.636 1.00 94.56 217 ARG A C 1
ATOM 1646 O O . ARG A 1 217 ? -13.300 -8.792 1.672 1.00 94.56 217 ARG A O 1
ATOM 1653 N N . LEU A 1 218 ? -12.327 -8.114 -0.242 1.00 95.88 218 LEU A N 1
ATOM 1654 C CA . LEU A 1 218 ? -12.691 -6.700 -0.170 1.00 95.88 218 LEU A CA 1
ATOM 1655 C C . LEU A 1 218 ? -13.442 -6.300 -1.446 1.00 95.88 218 LEU A C 1
ATOM 1657 O O . LEU A 1 218 ? -13.087 -6.739 -2.537 1.00 95.88 218 LEU A O 1
ATOM 1661 N N . LEU A 1 219 ? -14.476 -5.475 -1.298 1.00 96.69 219 LEU A N 1
ATOM 1662 C CA . LEU A 1 219 ? -15.365 -4.994 -2.356 1.00 96.69 219 LEU A CA 1
ATOM 1663 C C . LEU A 1 219 ? -15.379 -3.465 -2.400 1.00 96.69 219 LEU A C 1
ATOM 1665 O O . LEU A 1 219 ? -15.140 -2.821 -1.380 1.00 96.69 219 LEU A O 1
ATOM 1669 N N . ASP A 1 220 ? -15.702 -2.902 -3.564 1.00 96.19 220 ASP A N 1
ATOM 1670 C CA . ASP A 1 220 ? -15.854 -1.460 -3.805 1.00 96.19 220 ASP A CA 1
ATOM 1671 C C . ASP A 1 220 ? -14.713 -0.628 -3.203 1.00 96.19 220 ASP A C 1
ATOM 1673 O O . ASP A 1 220 ? -14.942 0.361 -2.498 1.00 96.19 220 ASP A O 1
ATOM 1677 N N . LEU A 1 221 ? -13.470 -1.062 -3.425 1.00 97.00 221 LEU A N 1
ATOM 1678 C CA . LEU A 1 221 ? -12.332 -0.312 -2.934 1.00 97.00 221 LEU A CA 1
ATOM 1679 C C . LEU A 1 221 ? -12.139 0.896 -3.840 1.00 97.00 221 LEU A C 1
ATOM 1681 O O . LEU A 1 221 ? -11.987 0.757 -5.052 1.00 97.00 221 LEU A O 1
ATOM 1685 N N . SER A 1 222 ? -12.089 2.075 -3.242 1.00 97.31 222 SER A N 1
ATOM 1686 C CA . SER A 1 222 ? -11.771 3.311 -3.950 1.00 97.31 222 SER A CA 1
ATOM 1687 C C . SER A 1 222 ? -10.633 4.006 -3.227 1.00 97.31 222 SER A C 1
ATOM 1689 O O . SER A 1 222 ? -10.710 4.197 -2.012 1.00 97.31 222 SER A O 1
ATOM 1691 N N . LEU A 1 223 ? -9.605 4.418 -3.956 1.00 97.94 223 LEU A N 1
ATOM 1692 C CA . LEU A 1 223 ? -8.513 5.235 -3.449 1.00 97.94 223 LEU A CA 1
ATOM 1693 C C . LEU A 1 223 ? -8.426 6.501 -4.292 1.00 97.94 223 LEU A C 1
ATOM 1695 O O . LEU A 1 223 ? -8.245 6.425 -5.501 1.00 97.94 223 LEU A O 1
ATOM 1699 N N . SER A 1 224 ? -8.485 7.659 -3.649 1.00 98.06 224 SER A N 1
ATOM 1700 C CA . SER A 1 224 ? -8.190 8.953 -4.254 1.00 98.06 224 SER A CA 1
ATOM 1701 C C . SER A 1 224 ? -7.181 9.672 -3.378 1.00 98.06 224 SER A C 1
ATOM 1703 O O . SER A 1 224 ? -7.393 9.816 -2.180 1.00 98.06 224 SER A O 1
ATOM 1705 N N . ALA A 1 225 ? -6.086 10.141 -3.962 1.00 97.31 225 ALA A N 1
ATOM 1706 C CA . ALA A 1 225 ? -5.124 10.987 -3.277 1.00 97.31 225 ALA A CA 1
ATOM 1707 C C . ALA A 1 225 ? -4.758 12.173 -4.163 1.00 97.31 225 ALA A C 1
ATOM 1709 O O . ALA A 1 225 ? -4.406 12.014 -5.336 1.00 97.31 225 ALA A O 1
ATOM 1710 N N . ARG A 1 226 ? -4.809 13.374 -3.597 1.00 96.31 226 ARG A N 1
ATOM 1711 C CA . ARG A 1 226 ? -4.409 14.612 -4.255 1.00 96.31 226 ARG A CA 1
ATOM 1712 C C . ARG A 1 226 ? -3.531 15.411 -3.315 1.00 96.31 226 ARG A C 1
ATOM 1714 O O . ARG A 1 226 ? -3.914 15.686 -2.187 1.00 96.31 226 ARG A O 1
ATOM 1721 N N . SER A 1 227 ? -2.384 15.853 -3.810 1.00 93.56 227 SER A N 1
ATOM 1722 C CA . SER A 1 227 ? -1.526 16.768 -3.070 1.00 93.56 227 SER A CA 1
ATOM 1723 C C . SER A 1 227 ? -1.188 18.016 -3.872 1.00 93.56 227 SER A C 1
ATOM 1725 O O . SER A 1 227 ? -1.189 18.005 -5.104 1.00 93.56 227 SER A O 1
ATOM 1727 N N . ASN A 1 228 ? -0.892 19.100 -3.164 1.00 90.88 228 ASN A N 1
ATOM 1728 C CA . ASN A 1 228 ? -0.314 20.317 -3.716 1.00 90.88 228 ASN A CA 1
ATOM 1729 C C . ASN A 1 228 ? 0.591 20.968 -2.663 1.00 90.88 228 ASN A C 1
ATOM 1731 O O . ASN A 1 228 ? 0.122 21.399 -1.612 1.00 90.88 228 ASN A O 1
ATOM 1735 N N . GLY A 1 229 ? 1.890 21.022 -2.935 1.00 87.50 229 GLY A N 1
ATOM 1736 C CA . GLY A 1 229 ? 2.900 21.390 -1.952 1.00 87.50 229 GLY A CA 1
ATOM 1737 C C . GLY A 1 229 ? 2.889 20.421 -0.770 1.00 87.50 229 GLY A C 1
ATOM 1738 O O . GLY A 1 229 ? 3.053 19.215 -0.952 1.00 87.50 229 GLY A O 1
ATOM 1739 N N . SER A 1 230 ? 2.702 20.971 0.428 1.00 88.56 230 SER A N 1
ATOM 1740 C CA . SER A 1 230 ? 2.572 20.226 1.682 1.00 88.56 230 SER A CA 1
ATOM 1741 C C . SER A 1 230 ? 1.162 19.714 1.957 1.00 88.56 230 SER A C 1
ATOM 1743 O O . SER A 1 230 ? 0.991 18.886 2.849 1.00 88.56 230 SER A O 1
ATOM 1745 N N . HIS A 1 231 ? 0.162 20.204 1.220 1.00 93.12 231 HIS A N 1
ATOM 1746 C CA . HIS A 1 231 ? -1.219 19.798 1.417 1.00 93.12 231 HIS A CA 1
ATOM 1747 C C . HIS A 1 231 ? -1.473 18.445 0.751 1.00 93.12 231 HIS A C 1
ATOM 1749 O O . HIS A 1 231 ? -1.186 18.288 -0.438 1.00 93.12 231 HIS A O 1
ATOM 1755 N N . LEU A 1 232 ? -2.026 17.492 1.495 1.00 94.81 232 LEU A N 1
ATOM 1756 C CA . LEU A 1 232 ? -2.516 16.202 1.015 1.00 94.81 232 LEU A CA 1
ATOM 1757 C C . LEU A 1 232 ? -3.977 16.039 1.435 1.00 94.81 232 LEU A C 1
ATOM 1759 O O . LEU A 1 232 ? -4.325 16.338 2.573 1.00 94.81 232 LEU A O 1
ATOM 1763 N N . ASP A 1 233 ? -4.779 15.501 0.527 1.00 97.50 233 ASP A N 1
ATOM 1764 C CA . ASP A 1 233 ? -6.115 14.966 0.760 1.00 97.50 233 ASP A CA 1
ATOM 1765 C C . ASP A 1 233 ? -6.127 13.532 0.214 1.00 97.50 233 ASP A C 1
ATOM 1767 O O . ASP A 1 233 ? -5.820 13.304 -0.964 1.00 97.50 233 ASP A O 1
ATOM 1771 N N . LEU A 1 234 ? -6.372 12.561 1.090 1.00 97.81 234 LEU A N 1
ATOM 1772 C CA . LEU A 1 234 ? -6.447 11.142 0.777 1.00 97.81 234 LEU A CA 1
ATOM 1773 C C . LEU A 1 234 ? -7.768 10.582 1.289 1.00 97.81 234 LEU A C 1
ATOM 1775 O O . LEU A 1 234 ? -8.077 10.675 2.475 1.00 97.81 234 LEU A O 1
ATOM 1779 N N . LEU A 1 235 ? -8.489 9.913 0.399 1.00 98.56 235 LEU A N 1
ATOM 1780 C CA . LEU A 1 235 ? -9.706 9.181 0.690 1.00 98.56 235 LEU A CA 1
ATOM 1781 C C . LEU A 1 235 ? -9.537 7.733 0.239 1.00 98.56 235 LEU A C 1
ATOM 1783 O O . LEU A 1 235 ? -9.310 7.468 -0.942 1.00 98.56 235 LEU A O 1
ATOM 1787 N N . ALA A 1 236 ? -9.662 6.801 1.175 1.00 98.44 236 ALA A N 1
ATOM 1788 C CA . ALA A 1 236 ? -9.698 5.374 0.901 1.00 98.44 236 ALA A CA 1
ATOM 1789 C C . ALA A 1 236 ? -11.001 4.787 1.444 1.00 98.44 236 ALA A C 1
ATOM 1791 O O . ALA A 1 236 ? -11.370 5.047 2.585 1.00 98.44 236 ALA A O 1
ATOM 1792 N N . LYS A 1 237 ? -11.693 3.984 0.640 1.00 98.12 237 LYS A N 1
ATOM 1793 C CA . LYS A 1 237 ? -12.903 3.261 1.044 1.00 98.12 237 LYS A CA 1
ATOM 1794 C C . LYS A 1 237 ? -12.750 1.796 0.697 1.00 98.12 237 LYS A C 1
ATOM 1796 O O . LYS A 1 237 ? -12.077 1.473 -0.278 1.00 98.12 237 LYS A O 1
ATOM 1801 N N . ALA A 1 238 ? -13.372 0.934 1.484 1.00 97.69 238 ALA A N 1
ATOM 1802 C CA . ALA A 1 238 ? -13.506 -0.482 1.186 1.00 97.69 238 ALA A CA 1
ATOM 1803 C C . ALA A 1 238 ? -14.749 -1.040 1.880 1.00 97.69 238 ALA A C 1
ATOM 1805 O O . ALA A 1 238 ? -15.138 -0.579 2.953 1.00 97.69 238 ALA A O 1
ATOM 1806 N N . ARG A 1 239 ? -15.343 -2.079 1.300 1.00 96.94 239 ARG A N 1
ATOM 1807 C CA . ARG A 1 239 ? -16.320 -2.933 1.973 1.00 96.94 239 ARG A CA 1
ATOM 1808 C C . ARG A 1 239 ? -15.729 -4.308 2.217 1.00 96.94 239 ARG A C 1
ATOM 1810 O O . ARG A 1 239 ? -15.098 -4.890 1.341 1.00 96.94 239 ARG A O 1
ATOM 1817 N N . LYS A 1 240 ? -15.953 -4.846 3.408 1.00 95.00 240 LYS A N 1
ATOM 1818 C CA . LYS A 1 240 ? -15.535 -6.185 3.803 1.00 95.00 240 LYS A CA 1
ATOM 1819 C C . LYS A 1 240 ? -16.778 -7.015 4.123 1.00 95.00 240 LYS A C 1
ATOM 1821 O O . LYS A 1 240 ? -17.313 -6.892 5.230 1.00 95.00 240 LYS A O 1
ATOM 1826 N N . PRO A 1 241 ? -17.225 -7.887 3.202 1.00 92.12 241 PRO A N 1
ATOM 1827 C CA . PRO A 1 241 ? -18.270 -8.842 3.519 1.00 92.12 241 PRO A CA 1
ATOM 1828 C C . PRO A 1 241 ? -17.776 -9.812 4.600 1.00 92.12 241 PRO A C 1
ATOM 1830 O O . PRO A 1 241 ? -16.667 -10.344 4.544 1.00 92.12 241 PRO A O 1
ATOM 1833 N N . MET A 1 242 ? -18.618 -10.055 5.595 1.00 85.88 242 MET A N 1
ATOM 1834 C CA . MET A 1 242 ? -18.416 -11.019 6.673 1.00 85.88 242 MET A CA 1
ATOM 1835 C C . MET A 1 242 ? -19.594 -12.001 6.693 1.00 85.88 242 MET A C 1
ATOM 1837 O O . MET A 1 242 ? -20.613 -11.782 6.041 1.00 85.88 242 MET A O 1
ATOM 1841 N N . ARG A 1 243 ? -19.483 -13.099 7.454 1.00 81.25 243 ARG A N 1
ATOM 1842 C CA . ARG A 1 243 ? -20.505 -14.165 7.477 1.00 81.25 243 ARG A CA 1
ATOM 1843 C C . ARG A 1 243 ? -21.927 -13.632 7.722 1.00 81.25 243 ARG A C 1
ATOM 1845 O O . ARG A 1 243 ? -22.845 -14.002 6.996 1.00 81.25 243 ARG A O 1
ATOM 1852 N N . ASN A 1 244 ? -22.080 -12.735 8.698 1.00 80.56 244 ASN A N 1
ATOM 1853 C CA . ASN A 1 244 ? -23.366 -12.158 9.112 1.00 80.56 244 ASN A CA 1
ATOM 1854 C C . ASN A 1 244 ? -23.393 -10.617 9.064 1.00 80.56 244 ASN A C 1
ATOM 1856 O O . ASN A 1 244 ? -24.353 -10.015 9.528 1.00 80.56 244 ASN A O 1
ATOM 1860 N N . ALA A 1 245 ? -22.374 -9.980 8.487 1.00 85.50 245 ALA A N 1
ATOM 1861 C CA . ALA A 1 245 ? -22.184 -8.529 8.511 1.00 85.50 245 ALA A CA 1
ATOM 1862 C C . ALA A 1 245 ? -21.597 -8.038 7.177 1.00 85.50 245 ALA A C 1
ATOM 1864 O O . ALA A 1 245 ? -20.963 -8.813 6.464 1.00 85.50 245 ALA A O 1
ATOM 1865 N N . ASP A 1 246 ? -21.803 -6.773 6.829 1.00 91.44 246 ASP A N 1
ATOM 1866 C CA . ASP A 1 246 ? -21.132 -6.111 5.704 1.00 91.44 246 ASP A CA 1
ATOM 1867 C C . ASP A 1 246 ? -20.506 -4.805 6.191 1.00 91.44 246 ASP A C 1
ATOM 1869 O O . ASP A 1 246 ? -21.202 -3.814 6.412 1.00 91.44 246 ASP A O 1
ATOM 1873 N N . LEU A 1 247 ? -19.193 -4.829 6.420 1.00 94.56 247 LEU A N 1
ATOM 1874 C CA . LEU A 1 247 ? -18.479 -3.726 7.050 1.00 94.56 247 LEU A CA 1
ATOM 1875 C C . LEU A 1 247 ? -17.972 -2.752 5.990 1.00 94.56 247 LEU A C 1
ATOM 1877 O O . LEU A 1 247 ? -17.070 -3.084 5.224 1.00 94.56 247 LEU A O 1
ATOM 1881 N N . GLN A 1 248 ? -18.504 -1.536 5.971 1.00 97.06 248 GLN A N 1
ATOM 1882 C CA . GLN A 1 248 ? -17.927 -0.430 5.217 1.00 97.06 248 GLN A CA 1
ATOM 1883 C C . GLN A 1 248 ? -16.868 0.270 6.067 1.00 97.06 248 GLN A C 1
ATOM 1885 O O . GLN A 1 248 ? -17.102 0.543 7.239 1.00 97.06 248 GLN A O 1
ATOM 1890 N N . ILE A 1 249 ? -15.710 0.552 5.474 1.00 97.62 249 ILE A N 1
ATOM 1891 C CA . ILE A 1 249 ? -14.582 1.243 6.101 1.00 97.62 249 ILE A CA 1
ATOM 1892 C C . ILE A 1 249 ? -14.206 2.427 5.215 1.00 97.62 249 ILE A C 1
ATOM 1894 O O . ILE A 1 249 ? -14.074 2.281 3.998 1.00 97.62 249 ILE A O 1
ATOM 1898 N N . GLU A 1 250 ? -14.016 3.590 5.825 1.00 98.44 250 GLU A N 1
ATOM 1899 C CA . GLU A 1 250 ? -13.600 4.818 5.159 1.00 98.44 250 GLU A CA 1
ATOM 1900 C C . GLU A 1 250 ? -12.471 5.475 5.952 1.00 98.44 250 GLU A C 1
ATOM 1902 O O . GLU A 1 250 ? -12.585 5.698 7.153 1.00 98.44 250 GLU A O 1
ATOM 1907 N N . LEU A 1 251 ? -11.361 5.766 5.283 1.00 98.62 251 LEU A N 1
ATOM 1908 C CA . LEU A 1 251 ? -10.246 6.529 5.821 1.00 98.62 251 LEU A CA 1
ATOM 1909 C C . LEU A 1 251 ? -10.139 7.833 5.040 1.00 98.62 251 LEU A C 1
ATOM 1911 O O . LEU A 1 251 ? -9.820 7.823 3.851 1.00 98.62 251 LEU A O 1
ATOM 1915 N N . HIS A 1 252 ? -10.342 8.944 5.733 1.00 98.56 252 HIS A N 1
ATOM 1916 C CA . HIS A 1 252 ? -10.023 10.273 5.240 1.00 98.56 252 HIS A CA 1
ATOM 1917 C C . HIS A 1 252 ? -8.793 10.794 5.986 1.00 98.56 252 HIS A C 1
ATOM 1919 O O . HIS A 1 252 ? -8.801 10.936 7.209 1.00 98.56 252 HIS A O 1
ATOM 1925 N N . SER A 1 253 ? -7.711 11.045 5.256 1.00 97.56 253 SER A N 1
ATOM 1926 C CA . SER A 1 253 ? -6.454 11.549 5.797 1.00 97.56 253 SER A CA 1
ATOM 1927 C C . SER A 1 253 ? -6.073 12.834 5.082 1.00 97.56 253 SER A C 1
ATOM 1929 O O . SER A 1 253 ? -5.960 12.869 3.858 1.00 97.56 253 SER A O 1
ATOM 1931 N N . THR A 1 254 ? -5.868 13.896 5.853 1.00 96.94 254 THR A N 1
ATOM 1932 C CA . THR A 1 254 ? -5.334 15.157 5.347 1.00 96.94 254 THR A CA 1
ATOM 1933 C C . THR A 1 254 ? -3.983 15.424 5.974 1.00 96.94 254 THR A C 1
ATOM 1935 O O . THR A 1 254 ? -3.756 15.103 7.140 1.00 96.94 254 THR A O 1
ATOM 1938 N N . ALA A 1 255 ? -3.084 16.036 5.215 1.00 93.88 255 ALA A N 1
ATOM 1939 C CA . ALA A 1 255 ? -1.857 16.580 5.767 1.00 93.88 255 ALA A CA 1
ATOM 1940 C C . ALA A 1 255 ? -1.712 18.035 5.348 1.00 93.88 255 ALA A C 1
ATOM 1942 O O . ALA A 1 255 ? -2.047 18.398 4.221 1.00 93.88 255 ALA A O 1
ATOM 1943 N N . ASP A 1 256 ? -1.197 18.859 6.248 1.00 90.81 256 ASP A N 1
ATOM 1944 C CA . ASP A 1 256 ? -0.678 20.170 5.904 1.00 90.81 256 ASP A CA 1
ATOM 1945 C C . ASP A 1 256 ? 0.581 20.453 6.720 1.00 90.81 256 ASP A C 1
ATOM 1947 O O . ASP A 1 256 ? 0.600 20.373 7.948 1.00 90.81 256 ASP A O 1
ATOM 1951 N N . ASN A 1 257 ? 1.664 20.746 6.008 1.00 86.75 257 ASN A N 1
ATOM 1952 C CA . ASN A 1 257 ? 2.967 21.083 6.570 1.00 86.75 257 ASN A CA 1
ATOM 1953 C C . ASN A 1 257 ? 3.473 20.068 7.621 1.00 86.75 257 ASN A C 1
ATOM 1955 O O . ASN A 1 257 ? 3.990 20.438 8.678 1.00 86.75 257 ASN A O 1
ATOM 1959 N N . GLY A 1 258 ? 3.293 18.772 7.339 1.00 85.56 258 GLY A N 1
ATOM 1960 C CA . GLY A 1 258 ? 3.697 17.669 8.213 1.00 85.56 258 GLY A CA 1
ATOM 1961 C C . GLY A 1 258 ? 2.774 17.396 9.406 1.00 85.56 258 GLY A C 1
ATOM 1962 O O . GLY A 1 258 ? 3.039 16.453 10.151 1.00 85.56 258 GLY A O 1
ATOM 1963 N N . LEU A 1 259 ? 1.701 18.173 9.598 1.00 92.69 259 LEU A N 1
ATOM 1964 C CA . LEU A 1 259 ? 0.622 17.840 10.528 1.00 92.69 259 LEU A CA 1
ATOM 1965 C C . LEU A 1 259 ? -0.439 17.025 9.788 1.00 92.69 259 LEU A C 1
ATOM 1967 O O . LEU A 1 259 ? -1.001 17.483 8.797 1.00 92.69 259 LEU A O 1
ATOM 1971 N N . TRP A 1 260 ? -0.706 15.828 10.285 1.00 95.25 260 TRP A N 1
ATOM 1972 C CA . TRP A 1 260 ? -1.640 14.872 9.712 1.00 95.25 260 TRP A CA 1
ATOM 1973 C C . TRP A 1 260 ? -2.899 14.812 10.562 1.00 95.25 260 TRP A C 1
ATOM 1975 O O . TRP A 1 260 ? -2.801 14.706 11.781 1.00 95.25 260 TRP A O 1
ATOM 1985 N N . ASN A 1 261 ? -4.061 14.830 9.919 1.00 97.31 261 ASN A N 1
ATOM 1986 C CA . ASN A 1 261 ? -5.355 14.586 10.541 1.00 97.31 261 ASN A CA 1
ATOM 1987 C C . ASN A 1 261 ? -6.000 13.390 9.856 1.00 97.31 261 ASN A C 1
ATOM 1989 O O . ASN A 1 261 ? -6.204 13.408 8.642 1.00 97.31 261 ASN A O 1
ATOM 1993 N N . ASN A 1 262 ? -6.329 12.367 10.631 1.00 98.00 262 ASN A N 1
ATOM 1994 C CA . ASN A 1 262 ? -6.915 11.135 10.129 1.00 98.00 262 ASN A CA 1
ATOM 1995 C C . ASN A 1 262 ? -8.283 10.932 10.768 1.00 98.00 262 ASN A C 1
ATOM 1997 O O . ASN A 1 262 ? -8.437 11.078 11.978 1.00 98.00 262 ASN A O 1
ATOM 2001 N N . ASN A 1 263 ? -9.253 10.560 9.952 1.00 98.50 263 ASN A N 1
ATOM 2002 C CA . ASN A 1 263 ? -10.582 10.144 10.352 1.00 98.50 263 ASN A CA 1
ATOM 2003 C C . ASN A 1 263 ? -10.808 8.757 9.749 1.00 98.50 263 ASN A C 1
ATOM 2005 O O . ASN A 1 263 ? -10.918 8.609 8.533 1.00 98.50 263 ASN A O 1
ATOM 2009 N N . LEU A 1 264 ? -10.799 7.740 10.606 1.00 98.50 264 LEU A N 1
ATOM 2010 C CA . LEU A 1 264 ? -11.169 6.378 10.248 1.00 98.50 264 LEU A CA 1
ATOM 2011 C C . LEU A 1 264 ? -12.604 6.152 10.705 1.00 98.50 264 LEU A C 1
ATOM 2013 O O . LEU A 1 264 ? -12.889 6.280 11.893 1.00 98.50 264 LEU A O 1
ATOM 2017 N N . GLN A 1 265 ? -13.482 5.793 9.783 1.00 98.19 265 GLN A N 1
ATOM 2018 C CA . GLN A 1 265 ? -14.887 5.509 10.034 1.00 98.19 265 GLN A CA 1
ATOM 2019 C C . GLN A 1 265 ? -15.223 4.093 9.596 1.00 98.19 265 GLN A C 1
ATOM 2021 O O . GLN A 1 265 ? -14.647 3.561 8.642 1.00 98.19 265 GLN A O 1
ATOM 2026 N N . TRP A 1 266 ? -16.181 3.490 10.286 1.00 97.19 266 TRP A N 1
ATOM 2027 C CA . TRP A 1 266 ? -16.740 2.209 9.891 1.00 97.19 266 TRP A CA 1
ATOM 2028 C C . TRP A 1 266 ? -18.238 2.148 10.163 1.00 97.19 266 TRP A C 1
ATOM 2030 O O . TRP A 1 266 ? -18.739 2.810 11.073 1.00 97.19 266 TRP A O 1
ATOM 2040 N N . ASP A 1 267 ? -18.934 1.333 9.376 1.00 96.12 267 ASP A N 1
ATOM 2041 C CA . ASP A 1 267 ? -20.365 1.076 9.516 1.00 96.12 267 ASP A CA 1
ATOM 2042 C C . ASP A 1 267 ? -20.717 -0.333 9.017 1.00 96.12 267 ASP A C 1
ATOM 2044 O O . ASP A 1 267 ? -20.436 -0.698 7.872 1.00 96.12 267 ASP A O 1
ATOM 2048 N N . GLU A 1 268 ? -21.322 -1.141 9.884 1.00 93.12 268 GLU A N 1
ATOM 2049 C CA . GLU A 1 268 ? -21.929 -2.418 9.528 1.00 93.12 268 GLU A CA 1
ATOM 2050 C C . GLU A 1 268 ? -23.306 -2.192 8.890 1.00 93.12 268 GLU A C 1
ATOM 2052 O O . GLU A 1 268 ? -24.293 -1.883 9.555 1.00 93.12 268 GLU A O 1
ATOM 2057 N N . ARG A 1 269 ? -23.396 -2.402 7.578 1.00 91.31 269 ARG A N 1
ATOM 2058 C CA . ARG A 1 269 ? -24.530 -1.941 6.769 1.00 91.31 269 ARG A CA 1
ATOM 2059 C C . ARG A 1 269 ? -25.802 -2.777 6.877 1.00 91.31 269 ARG A C 1
ATOM 2061 O O . ARG A 1 269 ? -26.849 -2.317 6.423 1.00 91.31 269 ARG A O 1
ATOM 2068 N N . ARG A 1 270 ? -25.745 -4.016 7.379 1.00 89.12 270 ARG A N 1
ATOM 2069 C CA . ARG A 1 270 ? -26.921 -4.905 7.414 1.00 89.12 270 ARG A CA 1
ATOM 2070 C C . ARG A 1 270 ? -27.838 -4.589 8.584 1.00 89.12 270 ARG A C 1
ATOM 2072 O O . ARG A 1 270 ? -29.055 -4.626 8.426 1.00 89.12 270 ARG A O 1
ATOM 2079 N N . THR A 1 271 ? -27.255 -4.338 9.748 1.00 86.19 271 THR A N 1
ATOM 2080 C CA . THR A 1 271 ? -27.970 -4.162 11.015 1.00 86.19 271 THR A CA 1
ATOM 2081 C C . THR A 1 271 ? -27.690 -2.823 11.678 1.00 86.19 271 THR A C 1
ATOM 2083 O O . THR A 1 271 ? -28.453 -2.435 12.557 1.00 86.19 271 THR A O 1
ATOM 2086 N N . HIS A 1 272 ? -26.628 -2.121 11.265 1.00 88.19 272 HIS A N 1
ATOM 2087 C CA . HIS A 1 272 ? -26.173 -0.875 11.882 1.00 88.19 272 HIS A CA 1
ATOM 2088 C C . HIS A 1 272 ? -25.892 -1.021 13.387 1.00 88.19 272 HIS A C 1
ATOM 2090 O O . HIS A 1 272 ? -26.014 -0.084 14.170 1.00 88.19 272 HIS A O 1
ATOM 2096 N N . ASN A 1 273 ? -25.503 -2.228 13.806 1.00 87.19 273 ASN A N 1
ATOM 2097 C CA . ASN A 1 273 ? -25.177 -2.524 15.197 1.00 87.19 273 ASN A CA 1
ATOM 2098 C C . ASN A 1 273 ? -23.712 -2.262 15.534 1.00 87.19 273 ASN A C 1
ATOM 2100 O O . ASN A 1 273 ? -23.364 -2.348 16.705 1.00 87.19 273 ASN A O 1
ATOM 2104 N N . PHE A 1 274 ? -22.855 -1.977 14.551 1.00 89.81 274 PHE A N 1
ATOM 2105 C CA . PHE A 1 274 ? -21.441 -1.692 14.771 1.00 89.81 274 PHE A CA 1
ATOM 2106 C C . PHE A 1 274 ? -20.960 -0.580 13.839 1.00 89.81 274 PHE A C 1
ATOM 2108 O O . PHE A 1 274 ? -20.715 -0.814 12.658 1.00 89.81 274 PHE A O 1
ATOM 2115 N N . TYR A 1 275 ? -20.835 0.634 14.370 1.00 94.75 275 TYR A N 1
ATOM 2116 C CA . TYR A 1 275 ? -20.408 1.809 13.611 1.00 94.75 275 TYR A CA 1
ATOM 2117 C C . TYR A 1 275 ? -19.698 2.808 14.515 1.00 94.75 275 TYR A C 1
ATOM 2119 O O . TYR A 1 275 ? -19.929 2.852 15.723 1.00 94.75 275 TYR A O 1
ATOM 2127 N N . GLY A 1 276 ? -18.837 3.642 13.955 1.00 96.62 276 GLY A N 1
ATOM 2128 C CA . GLY A 1 276 ? -18.104 4.612 14.752 1.00 96.62 276 GLY A CA 1
ATOM 2129 C C . GLY A 1 276 ? -17.008 5.300 13.978 1.00 96.62 276 GLY A C 1
ATOM 2130 O O . GLY A 1 276 ? -16.887 5.153 12.760 1.00 96.62 276 GLY A O 1
ATOM 2131 N N . GLN A 1 277 ? -16.214 6.070 14.712 1.00 97.50 277 GLN A N 1
ATOM 2132 C CA . GLN A 1 277 ? -15.052 6.727 14.150 1.00 97.50 277 GLN A CA 1
ATOM 2133 C C . GLN A 1 277 ? -13.922 6.850 15.161 1.00 97.50 277 GLN A C 1
ATOM 2135 O O . GLN A 1 277 ? -14.164 6.955 16.360 1.00 97.50 277 GLN A O 1
ATOM 2140 N N . VAL A 1 278 ? -12.696 6.896 14.652 1.00 97.75 278 VAL A N 1
ATOM 2141 C CA . VAL A 1 278 ? -11.488 7.258 15.391 1.00 97.75 278 VAL A CA 1
ATOM 2142 C C . VAL A 1 278 ? -10.852 8.429 14.664 1.00 97.75 278 VAL A C 1
ATOM 2144 O O . VAL A 1 278 ? -10.567 8.350 13.466 1.00 97.75 278 VAL A O 1
ATOM 2147 N N . ASN A 1 279 ? -10.601 9.502 15.407 1.00 98.38 279 ASN A N 1
ATOM 2148 C CA . ASN A 1 279 ? -9.887 10.662 14.898 1.00 98.38 279 ASN A CA 1
ATOM 2149 C C . ASN A 1 279 ? -8.495 10.703 15.508 1.00 98.38 279 ASN A C 1
ATOM 2151 O O . ASN A 1 279 ? -8.350 10.542 16.719 1.00 98.38 279 ASN A O 1
ATOM 2155 N N . THR A 1 280 ? -7.482 10.963 14.688 1.00 98.12 280 THR A N 1
ATOM 2156 C CA . THR A 1 280 ? -6.125 11.203 15.176 1.00 98.12 280 THR A CA 1
ATOM 2157 C C . THR A 1 280 ? -5.520 12.448 14.554 1.00 98.12 280 THR A C 1
ATOM 2159 O O . THR A 1 280 ? -5.820 12.794 13.410 1.00 98.12 280 THR A O 1
ATOM 2162 N N . THR A 1 281 ? -4.657 13.123 15.306 1.00 97.94 281 THR A N 1
ATOM 2163 C CA . THR A 1 281 ? -3.855 14.245 14.811 1.00 97.94 281 THR A CA 1
ATOM 2164 C C . THR A 1 281 ? -2.415 14.103 15.273 1.00 97.94 281 THR A C 1
ATOM 2166 O O . THR A 1 281 ? -2.161 13.603 16.365 1.00 97.94 281 THR A O 1
ATOM 2169 N N . GLY A 1 282 ? -1.446 14.450 14.433 1.00 95.56 282 GLY A N 1
ATOM 2170 C CA . GLY A 1 282 ? -0.046 14.244 14.788 1.00 95.56 282 GLY A CA 1
ATOM 2171 C C . GLY A 1 282 ? 0.902 14.290 13.609 1.00 95.56 282 GLY A C 1
ATOM 2172 O O . GLY A 1 282 ? 0.625 14.921 12.589 1.00 95.56 282 GLY A O 1
ATOM 2173 N N . ARG A 1 283 ? 2.061 13.652 13.757 1.00 92.75 283 ARG A N 1
ATOM 2174 C CA . ARG A 1 283 ? 3.147 13.730 12.775 1.00 92.75 283 ARG A CA 1
ATOM 2175 C C . ARG A 1 283 ? 3.554 12.355 12.292 1.00 92.75 283 ARG A C 1
ATOM 2177 O O . ARG A 1 283 ? 3.851 11.469 13.089 1.00 92.75 283 ARG A O 1
ATOM 2184 N N . LEU A 1 284 ? 3.658 12.227 10.975 1.00 89.81 284 LEU A N 1
ATOM 2185 C CA . LEU A 1 284 ? 4.185 11.056 10.291 1.00 89.81 284 LEU A CA 1
ATOM 2186 C C . LEU A 1 284 ? 5.517 11.422 9.640 1.00 89.81 284 LEU A C 1
ATOM 2188 O O . LEU A 1 284 ? 5.575 12.265 8.751 1.00 89.81 284 LEU A O 1
ATOM 2192 N N . HIS A 1 285 ? 6.589 10.756 10.049 1.00 84.69 285 HIS A N 1
ATOM 2193 C CA . HIS A 1 285 ? 7.905 10.905 9.445 1.00 84.69 285 HIS A CA 1
ATOM 2194 C C . HIS A 1 285 ? 8.142 9.749 8.478 1.00 84.69 285 HIS A C 1
ATOM 2196 O O . HIS A 1 285 ? 8.381 8.607 8.881 1.00 84.69 285 HIS A O 1
ATOM 2202 N N . LEU A 1 286 ? 8.087 10.063 7.183 1.00 82.31 286 LEU A N 1
ATOM 2203 C CA . LEU A 1 286 ? 8.379 9.117 6.115 1.00 82.31 286 LEU A CA 1
ATOM 2204 C C . LEU A 1 286 ? 9.863 9.223 5.735 1.00 82.31 286 LEU A C 1
ATOM 2206 O O . LEU A 1 286 ? 10.303 10.275 5.261 1.00 82.31 286 LEU A O 1
ATOM 2210 N N . PRO A 1 287 ? 10.664 8.164 5.934 1.00 80.69 287 PRO A N 1
ATOM 2211 C CA . PRO A 1 287 ? 12.057 8.167 5.521 1.00 80.69 287 PRO A CA 1
ATOM 2212 C C . PRO A 1 287 ? 12.157 8.215 3.993 1.00 80.69 287 PRO A C 1
ATOM 2214 O O . PRO A 1 287 ? 11.302 7.690 3.280 1.00 80.69 287 PRO A O 1
ATOM 2217 N N . ALA A 1 288 ? 13.237 8.799 3.470 1.00 78.75 288 ALA A N 1
ATOM 2218 C CA . ALA A 1 288 ? 13.506 8.744 2.036 1.00 78.75 288 ALA A CA 1
ATOM 2219 C C . ALA A 1 288 ? 13.628 7.281 1.567 1.00 78.75 288 ALA A C 1
ATOM 2221 O O . ALA A 1 288 ? 14.273 6.458 2.232 1.00 78.75 288 ALA A O 1
ATOM 2222 N N . LEU A 1 289 ? 13.046 6.960 0.408 1.00 78.25 289 LEU A N 1
ATOM 2223 C CA . LEU A 1 289 ? 13.072 5.622 -0.181 1.00 78.25 289 LEU A CA 1
ATOM 2224 C C . LEU A 1 289 ? 14.513 5.146 -0.371 1.00 78.25 289 LEU A C 1
ATOM 2226 O O . LEU A 1 289 ? 15.308 5.771 -1.079 1.00 78.25 289 LEU A O 1
ATOM 2230 N N . GLY A 1 290 ? 14.829 3.998 0.229 1.00 76.00 290 GLY A N 1
ATOM 2231 C CA . GLY A 1 290 ? 16.159 3.390 0.191 1.00 76.00 290 GLY A CA 1
ATOM 2232 C C . GLY A 1 290 ? 17.148 3.917 1.236 1.00 76.00 290 GLY A C 1
ATOM 2233 O O . GLY A 1 290 ? 18.303 3.518 1.201 1.00 76.00 290 GLY A O 1
ATOM 2234 N N . SER A 1 291 ? 16.728 4.775 2.174 1.00 81.19 291 SER A N 1
ATOM 2235 C CA . SER A 1 291 ? 17.599 5.248 3.267 1.00 81.19 291 SER A CA 1
ATOM 2236 C C . SER A 1 291 ? 17.856 4.209 4.367 1.00 81.19 291 SER A C 1
ATOM 2238 O O . SER A 1 291 ? 18.669 4.454 5.255 1.00 81.19 291 SER A O 1
ATOM 2240 N N . GLY A 1 292 ? 17.128 3.087 4.370 1.00 80.31 292 GLY A N 1
ATOM 2241 C CA . GLY A 1 292 ? 17.175 2.076 5.436 1.00 80.31 292 GLY A CA 1
ATOM 2242 C C . GLY A 1 292 ? 16.566 2.527 6.772 1.00 80.31 292 GLY A C 1
ATOM 2243 O O . GLY A 1 292 ? 16.424 1.714 7.685 1.00 80.31 292 GLY A O 1
ATOM 2244 N N . ARG A 1 293 ? 16.174 3.804 6.894 1.00 82.88 293 ARG A N 1
ATOM 2245 C CA . ARG A 1 293 ? 15.428 4.335 8.040 1.00 82.88 293 ARG A CA 1
ATOM 2246 C C . ARG A 1 293 ? 13.979 3.858 7.991 1.00 82.88 293 ARG A C 1
ATOM 2248 O O . ARG A 1 293 ? 13.460 3.537 6.924 1.00 82.88 293 ARG A O 1
ATOM 2255 N N . ARG A 1 294 ? 13.332 3.817 9.154 1.00 83.38 294 ARG A N 1
ATOM 2256 C CA . ARG A 1 294 ? 11.943 3.367 9.306 1.00 83.38 294 ARG A CA 1
ATOM 2257 C C . ARG A 1 294 ? 10.977 4.536 9.389 1.00 83.38 294 ARG A C 1
ATOM 2259 O O . ARG A 1 294 ? 11.376 5.653 9.707 1.00 83.38 294 ARG A O 1
ATOM 2266 N N . VAL A 1 295 ? 9.717 4.238 9.094 1.00 87.81 295 VAL A N 1
ATOM 2267 C CA . VAL A 1 295 ? 8.592 5.131 9.366 1.00 87.81 295 VAL A CA 1
ATOM 2268 C C . VAL A 1 295 ? 8.490 5.345 10.871 1.00 87.81 295 VAL A C 1
ATOM 2270 O O . VAL A 1 295 ? 8.632 4.392 11.639 1.00 87.81 295 VAL A O 1
ATOM 2273 N N . LEU A 1 296 ? 8.253 6.591 11.270 1.00 91.50 296 LEU A N 1
ATOM 2274 C CA . LEU A 1 296 ? 7.969 6.966 12.650 1.00 91.50 296 LEU A CA 1
ATOM 2275 C C . LEU A 1 296 ? 6.674 7.765 12.668 1.00 91.50 296 LEU A C 1
ATOM 2277 O O . LEU A 1 296 ? 6.447 8.575 11.767 1.00 91.50 296 LEU A O 1
ATOM 2281 N N . PHE A 1 297 ? 5.855 7.590 13.692 1.00 93.31 297 PHE A N 1
ATOM 2282 C CA . PHE A 1 297 ? 4.707 8.461 13.900 1.00 93.31 297 PHE A CA 1
ATOM 2283 C C . PHE A 1 297 ? 4.469 8.721 15.377 1.00 93.31 297 PHE A C 1
ATOM 2285 O O . PHE A 1 297 ? 4.845 7.914 16.221 1.00 93.31 297 PHE A O 1
ATOM 2292 N N . ASP A 1 298 ? 3.841 9.847 15.666 1.00 95.69 298 ASP A N 1
ATOM 2293 C CA . ASP A 1 298 ? 3.335 10.194 16.987 1.00 95.69 298 ASP A CA 1
ATOM 2294 C C . ASP A 1 298 ? 1.984 10.882 16.752 1.00 95.69 298 ASP A C 1
ATOM 2296 O O . ASP A 1 298 ? 1.923 11.927 16.095 1.00 95.69 298 ASP A O 1
ATOM 2300 N N . PHE A 1 299 ? 0.910 10.200 17.148 1.00 97.12 299 PHE A N 1
ATOM 2301 C CA . PHE A 1 299 ? -0.472 10.574 16.880 1.00 97.12 299 PHE A CA 1
ATOM 2302 C C . PHE A 1 299 ? -1.268 10.628 18.175 1.00 97.12 299 PHE A C 1
ATOM 2304 O O . PHE A 1 299 ? -1.433 9.616 18.856 1.00 97.12 299 PHE A O 1
ATOM 2311 N N . ASP A 1 300 ? -1.840 11.789 18.457 1.00 98.31 300 ASP A N 1
ATOM 2312 C CA . ASP A 1 300 ? -2.848 11.942 19.489 1.00 98.31 300 ASP A CA 1
ATOM 2313 C C . ASP A 1 300 ? -4.179 11.399 18.975 1.00 98.31 300 ASP A C 1
ATOM 2315 O O . ASP A 1 300 ? -4.633 11.735 17.878 1.00 98.31 300 ASP A O 1
ATOM 2319 N N . VAL A 1 301 ? -4.804 10.546 19.778 1.00 98.00 301 VAL A N 1
ATOM 2320 C CA . VAL A 1 301 ? -6.175 10.081 19.585 1.00 98.00 301 VAL A CA 1
ATOM 2321 C C . VAL A 1 301 ? -7.096 11.153 20.141 1.00 98.00 301 VAL A C 1
ATOM 2323 O O . VAL A 1 301 ? -6.963 11.562 21.294 1.00 98.00 301 VAL A O 1
ATOM 2326 N N . LEU A 1 302 ? -8.024 11.623 19.317 1.00 97.94 302 LEU A N 1
ATOM 2327 C CA . LEU A 1 302 ? -8.995 12.637 19.698 1.00 97.94 302 LEU A CA 1
ATOM 2328 C C . LEU A 1 302 ? -10.273 11.982 20.243 1.00 97.94 302 LEU A C 1
ATOM 2330 O O . LEU A 1 302 ? -10.667 10.918 19.749 1.00 97.94 302 LEU A O 1
ATOM 2334 N N . PRO A 1 303 ? -10.967 12.642 21.194 1.00 97.62 303 PRO A N 1
ATOM 2335 C CA . PRO A 1 303 ? -12.262 12.194 21.686 1.00 97.62 303 PRO A CA 1
ATOM 2336 C C . PRO A 1 303 ? -13.234 11.889 20.556 1.00 97.62 303 PRO A C 1
ATOM 2338 O O . PRO A 1 303 ? -13.591 12.758 19.758 1.00 97.62 303 PRO A O 1
ATOM 2341 N N . THR A 1 304 ? -13.654 10.637 20.495 1.00 97.75 304 THR A N 1
ATOM 2342 C CA . THR A 1 304 ? -14.614 10.117 19.522 1.00 97.75 304 THR A CA 1
ATOM 2343 C C . THR A 1 304 ? -15.469 9.055 20.202 1.00 97.75 304 THR A C 1
ATOM 2345 O O . THR A 1 304 ? -15.337 8.829 21.401 1.00 97.75 304 THR A O 1
ATOM 2348 N N . ALA A 1 305 ? -16.388 8.433 19.473 1.00 96.38 305 ALA A N 1
ATOM 2349 C CA . ALA A 1 305 ? -17.194 7.353 20.011 1.00 96.38 305 ALA A CA 1
ATOM 2350 C C . ALA A 1 305 ? -17.492 6.324 18.927 1.00 96.38 305 ALA A C 1
ATOM 2352 O O . ALA A 1 305 ? -17.506 6.628 17.728 1.00 96.38 305 ALA A O 1
ATOM 2353 N N . PHE A 1 306 ? -17.781 5.111 19.371 1.00 95.31 306 PHE A N 1
ATOM 2354 C CA . PHE A 1 306 ? -18.351 4.073 18.532 1.00 95.31 306 PHE A CA 1
ATOM 2355 C C . PHE A 1 306 ? -19.542 3.426 19.224 1.00 95.31 306 PHE A C 1
ATOM 2357 O O . PHE A 1 306 ? -19.742 3.549 20.429 1.00 95.31 306 PHE A O 1
ATOM 2364 N N . HIS A 1 307 ? -20.347 2.740 18.434 1.00 92.31 307 HIS A N 1
ATOM 2365 C CA . HIS A 1 307 ? -21.558 2.075 18.858 1.00 92.31 307 HIS A CA 1
ATOM 2366 C C . HIS A 1 307 ? -21.415 0.594 18.561 1.00 92.31 307 HIS A C 1
ATOM 2368 O O . HIS A 1 307 ? -21.009 0.212 17.463 1.00 92.31 307 HIS A O 1
ATOM 2374 N N . ILE A 1 308 ? -21.739 -0.233 19.549 1.00 87.44 308 ILE A N 1
ATOM 2375 C CA . ILE A 1 308 ? -21.806 -1.680 19.395 1.00 87.44 308 ILE A CA 1
ATOM 2376 C C . ILE A 1 308 ? -23.030 -2.221 20.126 1.00 87.44 308 ILE A C 1
ATOM 2378 O O . ILE A 1 308 ? -23.188 -1.998 21.324 1.00 87.44 308 ILE A O 1
ATOM 2382 N N . ASN A 1 309 ? -23.911 -2.923 19.413 1.00 83.12 309 ASN A N 1
ATOM 2383 C CA . ASN A 1 309 ? -25.119 -3.551 19.961 1.00 83.12 309 ASN A CA 1
ATOM 2384 C C . ASN A 1 309 ? -25.974 -2.593 20.821 1.00 83.12 309 ASN A C 1
ATOM 2386 O O . ASN A 1 309 ? -26.466 -2.968 21.883 1.00 83.12 309 ASN A O 1
ATOM 2390 N N . GLY A 1 310 ? -26.117 -1.336 20.382 1.00 83.94 310 GLY A N 1
ATOM 2391 C CA . GLY A 1 310 ? -26.869 -0.290 21.090 1.00 83.94 310 GLY A CA 1
ATOM 2392 C C . GLY A 1 310 ? -26.110 0.428 22.215 1.00 83.94 310 GLY A C 1
ATOM 2393 O O . GLY A 1 310 ? -26.621 1.408 22.751 1.00 83.94 310 GLY A O 1
ATOM 2394 N N . ASN A 1 311 ? -24.889 -0.001 22.546 1.00 88.19 311 ASN A N 1
ATOM 2395 C CA . ASN A 1 311 ? -24.040 0.651 23.540 1.00 88.19 311 ASN A CA 1
ATOM 2396 C C . ASN A 1 311 ? -23.094 1.652 22.874 1.00 88.19 311 ASN A C 1
ATOM 2398 O O . ASN A 1 311 ? -22.328 1.281 21.984 1.00 88.19 311 ASN A O 1
ATOM 2402 N N . THR A 1 312 ? -23.098 2.899 23.346 1.00 93.56 312 THR A N 1
ATOM 2403 C CA . THR A 1 312 ? -22.103 3.913 22.965 1.00 93.56 312 THR A CA 1
ATOM 2404 C C . THR A 1 312 ? -20.869 3.796 23.850 1.00 93.56 312 THR A C 1
ATOM 2406 O O . THR A 1 312 ? -20.974 3.896 25.073 1.00 93.56 312 THR A O 1
ATOM 2409 N N . TRP A 1 313 ? -19.711 3.612 23.230 1.00 94.62 313 TRP A N 1
ATOM 2410 C CA . TRP A 1 313 ? -18.404 3.625 23.871 1.00 94.62 313 TRP A CA 1
ATOM 2411 C C . TRP A 1 313 ? -17.659 4.899 23.489 1.00 94.62 313 TRP A C 1
ATOM 2413 O O . TRP A 1 313 ? -17.393 5.138 22.309 1.00 94.62 313 TRP A O 1
ATOM 2423 N N . ASP A 1 314 ? -17.308 5.694 24.493 1.00 97.12 314 ASP A N 1
ATOM 2424 C CA . ASP A 1 314 ? -16.442 6.858 24.346 1.00 97.12 314 ASP A CA 1
ATOM 2425 C C . ASP A 1 314 ? -14.998 6.384 24.161 1.00 97.12 314 ASP A C 1
ATOM 2427 O O . ASP A 1 314 ? -14.519 5.538 24.917 1.00 97.12 314 ASP A O 1
ATOM 2431 N N . ILE A 1 315 ? -14.296 6.947 23.183 1.00 96.62 315 ILE A N 1
ATOM 2432 C CA . ILE A 1 315 ? -12.848 6.828 23.019 1.00 96.62 315 ILE A CA 1
ATOM 2433 C C . ILE A 1 315 ? -12.233 8.061 23.678 1.00 96.62 315 ILE A C 1
ATOM 2435 O O . ILE A 1 315 ? -12.458 9.189 23.233 1.00 96.62 315 ILE A O 1
ATOM 2439 N N . GLU A 1 316 ? -11.481 7.855 24.753 1.00 96.00 316 GLU A N 1
ATOM 2440 C CA . GLU A 1 316 ? -10.826 8.926 25.500 1.00 96.00 316 GLU A CA 1
ATOM 2441 C C . GLU A 1 316 ? -9.570 9.437 24.770 1.00 96.00 316 GLU A C 1
ATOM 2443 O O . GLU A 1 316 ? -8.957 8.688 23.997 1.00 96.00 316 GLU A O 1
ATOM 2448 N N . PRO A 1 317 ? -9.160 10.704 25.000 1.00 96.25 317 PRO A N 1
ATOM 2449 C CA . PRO A 1 317 ? -7.900 11.195 24.471 1.00 96.25 317 PRO A CA 1
ATOM 2450 C C . PRO A 1 317 ? -6.736 10.320 24.927 1.00 96.25 317 PRO A C 1
ATOM 2452 O O . PRO A 1 317 ? -6.611 9.996 26.105 1.00 96.25 317 PRO A O 1
ATOM 2455 N N . GLY A 1 318 ? -5.843 10.014 23.998 1.00 97.25 318 GLY A N 1
ATOM 2456 C CA . GLY A 1 318 ? -4.635 9.245 24.262 1.00 97.25 318 GLY A CA 1
ATOM 2457 C C . GLY A 1 318 ? -3.608 9.499 23.174 1.00 97.25 318 GLY A C 1
ATOM 2458 O O . GLY A 1 318 ? -3.764 10.408 22.364 1.00 97.25 318 GLY A O 1
ATOM 2459 N N . ASN A 1 319 ? -2.557 8.694 23.131 1.00 97.88 319 ASN A N 1
ATOM 2460 C CA . ASN A 1 319 ? -1.508 8.835 22.132 1.00 97.88 319 ASN A CA 1
ATOM 2461 C C . ASN A 1 319 ? -0.994 7.467 21.680 1.00 97.88 319 ASN A C 1
ATOM 2463 O O . ASN A 1 319 ? -0.877 6.532 22.477 1.00 97.88 319 ASN A O 1
ATOM 2467 N N . ILE A 1 320 ? -0.708 7.360 20.387 1.00 97.12 320 ILE A N 1
ATOM 2468 C CA . ILE A 1 320 ? -0.157 6.174 19.744 1.00 97.12 320 ILE A CA 1
ATOM 2469 C C . ILE A 1 320 ? 1.089 6.608 18.981 1.00 97.12 320 ILE A C 1
ATOM 2471 O O . ILE A 1 320 ? 1.028 7.481 18.114 1.00 97.12 320 ILE A O 1
ATOM 2475 N N . ALA A 1 321 ? 2.219 5.975 19.277 1.00 96.81 321 ALA A N 1
ATOM 2476 C CA . ALA A 1 321 ? 3.495 6.322 18.671 1.00 96.81 321 ALA A CA 1
ATOM 2477 C C . ALA A 1 321 ? 4.245 5.085 18.172 1.00 96.81 321 ALA A C 1
ATOM 2479 O O . ALA A 1 321 ? 4.195 4.018 18.781 1.00 96.81 321 ALA A O 1
ATOM 2480 N N . LEU A 1 322 ? 4.981 5.251 17.078 1.00 94.81 322 LEU A N 1
ATOM 2481 C CA . LEU A 1 322 ? 5.972 4.306 16.585 1.00 94.81 322 LEU A CA 1
ATOM 2482 C C . LEU A 1 322 ? 7.324 5.017 16.516 1.00 94.81 322 LEU A C 1
ATOM 2484 O O . LEU A 1 322 ? 7.547 5.850 15.634 1.00 94.81 322 LEU A O 1
ATOM 2488 N N . THR A 1 323 ? 8.233 4.669 17.426 1.00 89.56 323 THR A N 1
ATOM 2489 C CA . THR A 1 323 ? 9.590 5.227 17.502 1.00 89.56 323 THR A CA 1
ATOM 2490 C C . THR A 1 323 ? 10.615 4.103 17.505 1.00 89.56 323 THR A C 1
ATOM 2492 O O . THR A 1 323 ? 10.596 3.272 18.394 1.00 89.56 323 THR A O 1
ATOM 2495 N N . ASP A 1 324 ? 11.496 4.041 16.503 1.00 82.12 324 ASP A N 1
ATOM 2496 C CA . ASP A 1 324 ? 12.592 3.057 16.418 1.00 82.12 324 ASP A CA 1
ATOM 2497 C C . ASP A 1 324 ? 12.207 1.595 16.763 1.00 82.12 324 ASP A C 1
ATOM 2499 O O . ASP A 1 324 ? 12.802 0.954 17.620 1.00 82.12 324 ASP A O 1
ATOM 2503 N N . ARG A 1 325 ? 11.199 1.053 16.056 1.00 84.12 325 ARG A N 1
ATOM 2504 C CA . ARG A 1 325 ? 10.580 -0.284 16.273 1.00 84.12 325 ARG A CA 1
ATOM 2505 C C . ARG A 1 325 ? 9.761 -0.440 17.558 1.00 84.12 325 ARG A C 1
ATOM 2507 O O . ARG A 1 325 ? 9.203 -1.513 17.763 1.00 84.12 325 ARG A O 1
ATOM 2514 N N . GLU A 1 326 ? 9.640 0.595 18.371 1.00 92.12 326 GLU A N 1
ATOM 2515 C CA . GLU A 1 326 ? 8.817 0.578 19.573 1.00 92.12 326 GLU A CA 1
ATOM 2516 C C . GLU A 1 326 ? 7.435 1.138 19.266 1.00 92.12 326 GLU A C 1
ATOM 2518 O O . GLU A 1 326 ? 7.295 2.309 18.907 1.00 92.12 326 GLU A O 1
ATOM 2523 N N . PHE A 1 327 ? 6.410 0.302 19.401 1.00 94.94 327 PHE A N 1
ATOM 2524 C CA . PHE A 1 327 ? 5.023 0.727 19.247 1.00 94.94 327 PHE A CA 1
ATOM 2525 C C . PHE A 1 327 ? 4.408 0.971 20.624 1.00 94.94 327 PHE A C 1
ATOM 2527 O O . PHE A 1 327 ? 4.310 0.049 21.430 1.00 94.94 327 PHE A O 1
ATOM 2534 N N . THR A 1 328 ? 4.036 2.213 20.913 1.00 97.06 328 THR A N 1
ATOM 2535 C CA . THR A 1 328 ? 3.640 2.669 22.249 1.00 97.06 328 THR A CA 1
ATOM 2536 C C . THR A 1 328 ? 2.209 3.184 22.254 1.00 97.06 328 THR A C 1
ATOM 2538 O O . THR A 1 328 ? 1.843 4.001 21.413 1.00 97.06 328 THR A O 1
ATOM 2541 N N . PHE A 1 329 ? 1.440 2.771 23.262 1.00 97.06 329 PHE A N 1
ATOM 2542 C CA . PHE A 1 329 ? 0.168 3.381 23.642 1.00 97.06 329 PHE A CA 1
ATOM 2543 C C . PHE A 1 329 ? 0.349 4.171 24.938 1.00 97.06 329 PHE A C 1
ATOM 2545 O O . PHE A 1 329 ? 0.821 3.633 25.945 1.00 97.06 329 PHE A O 1
ATOM 2552 N N . ARG A 1 330 ? -0.053 5.443 24.940 1.00 96.62 330 ARG A N 1
ATOM 2553 C CA . ARG A 1 330 ? -0.071 6.299 26.131 1.00 96.62 330 ARG A CA 1
ATOM 2554 C C . ARG A 1 330 ? -1.517 6.695 26.421 1.00 96.62 330 ARG A C 1
ATOM 2556 O O . ARG A 1 330 ? -2.077 7.525 25.713 1.00 96.62 330 ARG A O 1
ATOM 2563 N N . HIS A 1 331 ? -2.096 6.109 27.467 1.00 89.50 331 HIS A N 1
ATOM 2564 C CA . HIS A 1 331 ? -3.428 6.452 27.982 1.00 89.50 331 HIS A CA 1
ATOM 2565 C C . HIS A 1 331 ? -4.569 6.361 26.950 1.00 89.50 331 HIS A C 1
ATOM 2567 O O . HIS A 1 331 ? -5.454 7.203 26.948 1.00 89.50 331 HIS A O 1
ATOM 2573 N N . VAL A 1 332 ? -4.577 5.352 26.072 1.00 94.62 332 VAL A N 1
ATOM 2574 C CA . VAL A 1 332 ? -5.754 5.119 25.218 1.00 94.62 332 VAL A CA 1
ATOM 2575 C C . VAL A 1 332 ? -6.787 4.356 26.035 1.00 94.62 332 VAL A C 1
ATOM 2577 O O . VAL A 1 332 ? -6.496 3.260 26.509 1.00 94.62 332 VAL A O 1
ATOM 2580 N N . ALA A 1 333 ? -7.982 4.913 26.211 1.00 95.06 333 ALA A N 1
ATOM 2581 C CA . ALA A 1 333 ? -9.041 4.274 26.983 1.00 95.06 333 ALA A CA 1
ATOM 2582 C C . ALA A 1 333 ? -10.391 4.324 26.266 1.00 95.06 333 ALA A C 1
ATOM 2584 O O . ALA A 1 333 ? -10.668 5.233 25.487 1.00 95.06 333 ALA A O 1
ATOM 2585 N N . LEU A 1 334 ? -11.219 3.318 26.532 1.00 94.94 334 LEU A N 1
ATOM 2586 C CA . LEU A 1 334 ? -12.595 3.205 26.076 1.00 94.94 334 LEU A CA 1
ATOM 2587 C C . LEU A 1 334 ? -13.510 3.138 27.295 1.00 94.94 334 LEU A C 1
ATOM 2589 O O . LEU A 1 334 ? -13.210 2.418 28.254 1.00 94.94 334 LEU A O 1
ATOM 2593 N N . ARG A 1 335 ? -14.644 3.833 27.248 1.00 94.94 335 ARG A N 1
ATOM 2594 C CA . ARG A 1 335 ? -15.576 3.89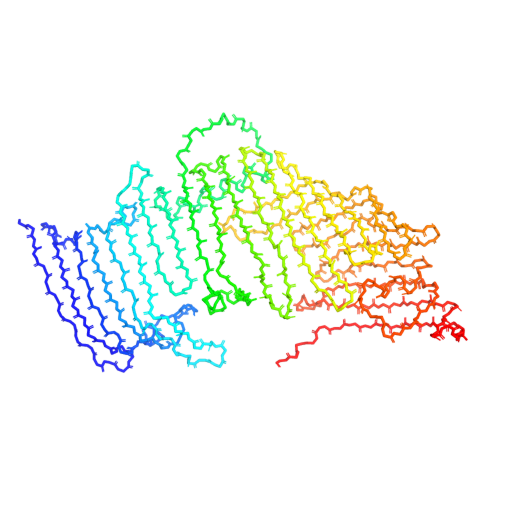4 28.374 1.00 94.94 335 ARG A CA 1
ATOM 2595 C C . ARG A 1 335 ? -17.023 3.763 27.928 1.00 94.94 335 ARG A C 1
ATOM 2597 O O . ARG A 1 335 ? -17.453 4.425 26.993 1.00 94.94 335 ARG A O 1
ATOM 2604 N N . HIS A 1 336 ? -17.793 2.966 28.655 1.00 92.88 336 HIS A N 1
ATOM 2605 C CA . HIS A 1 336 ? -19.242 2.889 28.516 1.00 92.88 336 HIS A CA 1
ATOM 2606 C C . HIS A 1 336 ? -19.865 2.734 29.903 1.00 92.88 336 HIS A C 1
ATOM 2608 O O . HIS A 1 336 ? -19.674 1.711 30.556 1.00 92.88 336 HIS A O 1
ATOM 2614 N N . ALA A 1 337 ? -20.610 3.743 30.364 1.00 91.56 337 ALA A N 1
ATOM 2615 C CA . ALA A 1 337 ? -21.144 3.789 31.728 1.00 91.56 337 ALA A CA 1
ATOM 2616 C C . ALA A 1 337 ? -20.046 3.547 32.794 1.00 91.56 337 ALA A C 1
ATOM 2618 O O . ALA A 1 337 ? -19.135 4.367 32.906 1.00 91.56 337 ALA A O 1
ATOM 2619 N N . ASP A 1 338 ? -20.130 2.461 33.573 1.00 91.94 338 ASP A N 1
ATOM 2620 C CA . ASP A 1 338 ? -19.127 2.056 34.573 1.00 91.94 338 ASP A CA 1
ATOM 2621 C C . ASP A 1 338 ? -18.131 0.995 34.062 1.00 91.94 338 ASP A C 1
ATOM 2623 O O . ASP A 1 338 ? -17.360 0.436 34.850 1.00 91.94 338 ASP A O 1
ATOM 2627 N N . GLN A 1 339 ? -18.152 0.710 32.757 1.00 92.75 339 GLN A N 1
ATOM 2628 C CA . GLN A 1 339 ? -17.214 -0.176 32.077 1.00 92.75 339 GLN A CA 1
ATOM 2629 C C . GLN A 1 339 ? -16.042 0.630 31.522 1.00 92.75 339 GLN A C 1
ATOM 2631 O O . GLN A 1 339 ? -16.239 1.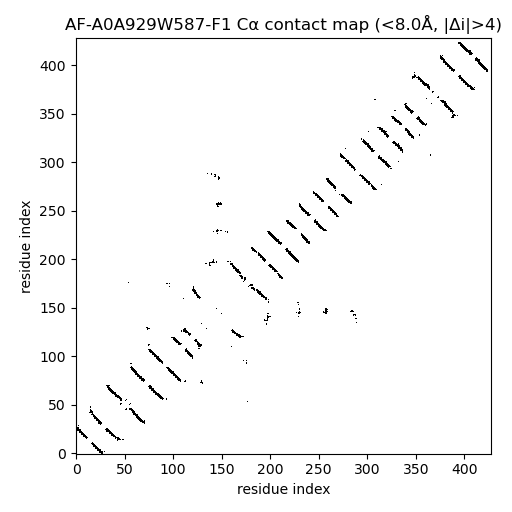658 30.868 1.00 92.75 339 GLN A O 1
ATOM 2636 N N . HIS A 1 340 ? -14.828 0.130 31.744 1.00 94.25 340 HIS A N 1
ATOM 2637 C CA . HIS A 1 340 ? -13.602 0.772 31.284 1.00 94.25 340 HIS A CA 1
ATOM 2638 C C . HIS A 1 340 ? -12.656 -0.249 30.657 1.00 94.25 340 HIS A C 1
ATOM 2640 O O . HIS A 1 340 ? -12.473 -1.351 31.180 1.00 94.25 340 HIS A O 1
ATOM 2646 N N . LEU A 1 341 ? -12.025 0.144 29.556 1.00 93.94 341 LEU A N 1
ATOM 2647 C CA . LEU A 1 341 ? -10.920 -0.573 28.934 1.00 93.94 341 LEU A CA 1
ATOM 2648 C C . LEU A 1 341 ? -9.766 0.407 28.751 1.00 93.94 341 LEU A C 1
ATOM 2650 O O . LEU A 1 341 ? -9.953 1.446 28.132 1.00 93.94 341 LEU A O 1
ATOM 2654 N N . ALA A 1 342 ? -8.580 0.091 29.263 1.00 95.75 342 ALA A N 1
ATOM 2655 C CA . ALA A 1 342 ? -7.401 0.944 29.134 1.00 95.75 342 ALA A CA 1
ATOM 2656 C C . ALA A 1 342 ? -6.252 0.192 28.458 1.00 95.75 342 ALA A C 1
ATOM 2658 O O . ALA A 1 342 ? -5.925 -0.927 28.843 1.00 95.75 342 ALA A O 1
ATOM 2659 N N . ILE A 1 343 ? -5.615 0.827 27.477 1.00 95.75 343 ILE A N 1
ATOM 2660 C CA . ILE A 1 343 ? -4.490 0.302 26.701 1.00 95.75 343 ILE A CA 1
ATOM 2661 C C . ILE A 1 343 ? -3.281 1.204 26.933 1.00 95.75 343 ILE A C 1
ATOM 2663 O O . ILE A 1 343 ? -3.323 2.414 26.685 1.00 95.75 343 ILE A O 1
ATOM 2667 N N . HIS A 1 344 ? -2.188 0.621 27.414 1.00 96.94 344 HIS A N 1
ATOM 2668 C CA . HIS A 1 344 ? -0.953 1.355 27.669 1.00 96.94 344 HIS A CA 1
ATOM 2669 C C . HIS A 1 344 ? 0.275 0.448 27.618 1.00 96.94 344 HIS A C 1
ATOM 2671 O O . HIS A 1 344 ? 0.183 -0.765 27.779 1.00 96.94 344 HIS A O 1
ATOM 2677 N N . GLY A 1 345 ? 1.443 1.053 27.421 1.00 96.75 345 GLY A N 1
ATOM 2678 C CA . GLY A 1 345 ? 2.722 0.350 27.380 1.00 96.75 345 GLY A CA 1
ATOM 2679 C C . GLY A 1 345 ? 3.313 0.308 25.978 1.00 96.75 345 GLY A C 1
ATOM 2680 O O . GLY A 1 345 ? 2.827 0.969 25.057 1.00 96.75 345 GLY A O 1
ATOM 2681 N N . THR A 1 346 ? 4.386 -0.461 25.831 1.00 96.69 346 THR A N 1
ATOM 2682 C CA . THR A 1 346 ? 5.233 -0.436 24.639 1.00 96.69 346 THR A CA 1
ATOM 2683 C C . THR A 1 346 ? 5.524 -1.852 24.168 1.00 96.69 346 THR A C 1
ATOM 2685 O O . THR A 1 346 ? 6.061 -2.680 24.905 1.00 96.69 346 THR A O 1
ATOM 2688 N N . TYR A 1 347 ? 5.199 -2.124 22.908 1.00 95.06 347 TYR A N 1
ATOM 2689 C CA . TYR A 1 347 ? 5.600 -3.334 22.212 1.00 95.06 347 TYR A CA 1
ATOM 2690 C C . TYR A 1 347 ? 7.037 -3.163 21.715 1.00 95.06 347 TYR A C 1
ATOM 2692 O O . TYR A 1 347 ? 7.287 -2.552 20.675 1.00 95.06 347 TYR A O 1
ATOM 2700 N N . THR A 1 348 ? 7.980 -3.673 22.505 1.00 93.88 348 THR A N 1
ATOM 2701 C CA . THR A 1 348 ? 9.421 -3.664 22.223 1.00 93.88 348 THR A CA 1
ATOM 2702 C C . THR A 1 348 ? 10.067 -4.936 22.770 1.00 93.88 348 THR A C 1
ATOM 2704 O O . THR A 1 348 ? 9.581 -5.531 23.739 1.00 93.88 348 THR A O 1
ATOM 2707 N N . LYS A 1 349 ? 11.149 -5.391 22.135 1.00 90.81 349 LYS A N 1
ATOM 2708 C CA . LYS A 1 349 ? 11.848 -6.618 22.537 1.00 90.81 349 LYS A CA 1
ATOM 2709 C C . LYS A 1 349 ? 12.492 -6.427 23.913 1.00 90.81 349 LYS A C 1
ATOM 2711 O O . LYS A 1 349 ? 13.233 -5.476 24.121 1.00 90.81 349 LYS A O 1
ATOM 2716 N N . GLY A 1 350 ? 12.225 -7.352 24.837 1.00 90.06 350 GLY A N 1
ATOM 2717 C CA . GLY A 1 350 ? 12.713 -7.278 26.220 1.00 90.06 350 GLY A CA 1
ATOM 2718 C C . GLY A 1 350 ? 11.946 -6.300 27.121 1.00 90.06 350 GLY A C 1
ATOM 2719 O O . GLY A 1 350 ? 12.318 -6.149 28.280 1.00 90.06 350 GLY A O 1
ATOM 2720 N N . GLY A 1 351 ? 10.888 -5.653 26.614 1.00 91.75 351 GLY A N 1
ATOM 2721 C CA . GLY A 1 351 ? 10.012 -4.783 27.399 1.00 91.75 351 GLY A CA 1
ATOM 2722 C C . GLY A 1 351 ? 8.863 -5.523 28.096 1.00 91.75 351 GLY A C 1
ATOM 2723 O O . GLY A 1 351 ? 8.606 -6.705 27.854 1.00 91.75 351 GLY A O 1
ATOM 2724 N N . GLU A 1 352 ? 8.128 -4.788 28.933 1.00 93.06 352 GLU A N 1
ATOM 2725 C CA . GLU A 1 352 ? 6.946 -5.288 29.657 1.00 93.06 352 GLU A CA 1
ATOM 2726 C C . GLU A 1 352 ? 5.770 -5.632 28.722 1.00 93.06 352 GLU A C 1
ATOM 2728 O O . GLU A 1 352 ? 4.965 -6.511 29.033 1.00 93.06 352 GLU A O 1
ATOM 2733 N N . GLY A 1 353 ? 5.705 -4.994 27.548 1.00 94.94 353 GLY A N 1
ATOM 2734 C CA . GLY A 1 353 ? 4.637 -5.166 26.566 1.00 94.94 353 GLY A CA 1
ATOM 2735 C C . GLY A 1 353 ? 3.544 -4.106 26.654 1.00 94.94 353 GLY A C 1
ATOM 2736 O O . GLY A 1 353 ? 3.645 -3.114 27.378 1.00 94.94 353 GLY A O 1
ATOM 2737 N N . ILE A 1 354 ? 2.484 -4.332 25.886 1.00 96.81 354 ILE A N 1
ATOM 2738 C CA . ILE A 1 354 ? 1.248 -3.555 25.933 1.00 96.81 354 ILE A CA 1
ATOM 2739 C C . ILE A 1 354 ? 0.299 -4.245 26.907 1.00 96.81 354 ILE A C 1
ATOM 2741 O O . ILE A 1 354 ? -0.058 -5.405 26.701 1.00 96.81 354 ILE A O 1
ATOM 2745 N N . ALA A 1 355 ? -0.122 -3.526 27.941 1.00 96.88 355 ALA A N 1
ATOM 2746 C CA . ALA A 1 355 ? -1.161 -3.942 28.864 1.00 96.88 355 ALA A CA 1
ATOM 2747 C C . ALA A 1 355 ? -2.534 -3.449 28.386 1.00 96.88 355 ALA A C 1
ATOM 2749 O O . ALA A 1 355 ? -2.697 -2.296 27.982 1.00 96.88 355 ALA A O 1
ATOM 2750 N N . ILE A 1 356 ? -3.520 -4.339 28.461 1.00 95.25 356 ILE A N 1
ATOM 2751 C CA . ILE A 1 356 ? -4.936 -4.077 28.220 1.00 95.25 356 ILE A CA 1
ATOM 2752 C C . ILE A 1 356 ? -5.664 -4.412 29.518 1.00 95.25 356 ILE A C 1
ATOM 2754 O O . ILE A 1 356 ? -5.795 -5.585 29.874 1.00 95.25 356 ILE A O 1
ATOM 2758 N N . ASP A 1 357 ? -6.108 -3.387 30.230 1.00 96.00 357 ASP A N 1
ATOM 2759 C CA . ASP A 1 357 ? -6.850 -3.512 31.478 1.00 96.00 357 ASP A CA 1
ATOM 2760 C C . ASP A 1 357 ? -8.345 -3.414 31.218 1.00 96.00 357 ASP A C 1
ATOM 2762 O O . ASP A 1 357 ? -8.808 -2.498 30.543 1.00 96.00 357 ASP A O 1
ATOM 2766 N N . LEU A 1 358 ? -9.095 -4.358 31.774 1.00 94.69 358 LEU A N 1
ATOM 2767 C CA . LEU A 1 358 ? -10.545 -4.421 31.690 1.00 94.69 358 LEU A CA 1
ATOM 2768 C C . LEU A 1 358 ? -11.135 -4.212 33.078 1.00 94.69 358 LEU A C 1
ATOM 2770 O O . LEU A 1 358 ? -10.746 -4.881 34.037 1.00 94.69 358 LEU A O 1
ATOM 2774 N N . GLN A 1 359 ? -12.127 -3.337 33.170 1.00 95.56 359 GLN A N 1
ATOM 2775 C CA . GLN A 1 359 ? -12.917 -3.131 34.371 1.00 95.56 359 GLN A CA 1
ATOM 2776 C C . GLN A 1 359 ? -14.395 -3.239 34.021 1.00 95.56 359 GLN A C 1
ATOM 2778 O O . GLN A 1 359 ? -14.950 -2.394 33.323 1.00 95.56 359 GLN A O 1
ATOM 2783 N N . LYS A 1 360 ? -15.024 -4.295 34.545 1.00 93.12 360 LYS A N 1
ATOM 2784 C CA . LYS A 1 360 ? -16.454 -4.599 34.410 1.00 93.12 360 LYS A CA 1
ATOM 2785 C C . LYS A 1 360 ? -16.975 -4.639 32.967 1.00 93.12 360 LYS A C 1
ATOM 2787 O O . LYS A 1 360 ? -18.164 -4.417 32.750 1.00 93.12 360 LYS A O 1
ATOM 2792 N N . VAL A 1 361 ? -16.125 -4.956 31.999 1.00 89.25 361 VAL A N 1
ATOM 2793 C CA . VAL A 1 361 ? -16.510 -4.995 30.588 1.00 89.25 361 VAL A CA 1
ATOM 2794 C C . VAL A 1 361 ? -17.415 -6.195 30.329 1.00 89.25 361 VAL A C 1
ATOM 2796 O O . VAL A 1 361 ? -17.079 -7.320 30.693 1.00 89.25 361 VAL A O 1
ATOM 2799 N N . ASP A 1 362 ? -18.562 -5.973 29.700 1.00 85.88 362 ASP A N 1
ATOM 2800 C CA . ASP A 1 362 ? -19.465 -7.051 29.309 1.00 85.88 362 ASP A CA 1
ATOM 2801 C C . ASP A 1 362 ? -18.798 -7.996 28.288 1.00 85.88 362 ASP A C 1
ATOM 2803 O O . ASP A 1 362 ? -18.384 -7.592 27.198 1.00 85.88 362 ASP A O 1
ATOM 2807 N N . VAL A 1 363 ? -18.692 -9.280 28.643 1.00 78.75 363 VAL A N 1
ATOM 2808 C CA . VAL A 1 363 ? -18.018 -10.305 27.823 1.00 78.75 363 VAL A CA 1
ATOM 2809 C C . VAL A 1 363 ? -18.730 -10.525 26.489 1.00 78.75 363 VAL A C 1
ATOM 2811 O O . VAL A 1 363 ? -18.066 -10.782 25.483 1.00 78.75 363 VAL A O 1
ATOM 2814 N N . GLY A 1 364 ? -20.059 -10.388 26.454 1.00 73.25 364 GLY A N 1
ATOM 2815 C CA . GLY A 1 364 ? -20.830 -10.493 25.215 1.00 73.25 364 GLY A CA 1
ATOM 2816 C C . GLY A 1 364 ? -20.425 -9.415 24.208 1.00 73.25 364 GLY A C 1
ATOM 2817 O O . GLY A 1 364 ? -20.203 -9.706 23.033 1.00 73.25 364 GLY A O 1
ATOM 2818 N N . SER A 1 365 ? -20.234 -8.187 24.690 1.00 69.44 365 SER A N 1
ATOM 2819 C CA . SER A 1 365 ? -19.793 -7.040 23.893 1.00 69.44 365 SER A CA 1
ATOM 2820 C C . SER A 1 365 ? -18.376 -7.223 23.329 1.00 69.44 365 SER A C 1
ATOM 2822 O O . SER A 1 365 ? -18.140 -6.904 22.165 1.00 69.44 365 SER A O 1
ATOM 2824 N N . LEU A 1 366 ? -17.441 -7.798 24.098 1.00 68.75 366 LEU A N 1
ATOM 2825 C CA . LEU A 1 366 ? -16.085 -8.107 23.610 1.00 68.75 366 LEU A CA 1
ATOM 2826 C C . LEU A 1 366 ? -16.081 -9.196 22.535 1.00 68.75 366 LEU A C 1
ATOM 2828 O O . LEU A 1 366 ? -15.367 -9.085 21.542 1.00 68.75 366 LEU A O 1
ATOM 2832 N N . LEU A 1 367 ? -16.872 -10.254 22.722 1.00 68.50 367 LEU A N 1
ATOM 2833 C CA . LEU A 1 367 ? -16.941 -11.352 21.758 1.00 68.50 367 LEU A CA 1
ATOM 2834 C C . LEU A 1 367 ? -17.623 -10.935 20.456 1.00 68.50 367 LEU A C 1
ATOM 2836 O O . LEU A 1 367 ? -17.214 -11.400 19.390 1.00 68.50 367 LEU A O 1
ATOM 2840 N N . ALA A 1 368 ? -18.588 -10.014 20.518 1.00 63.97 368 ALA A N 1
ATOM 2841 C CA . ALA A 1 368 ? -19.212 -9.442 19.329 1.00 63.97 368 ALA A CA 1
ATOM 2842 C C . ALA A 1 368 ? -18.179 -8.801 18.377 1.00 63.97 368 ALA A C 1
ATOM 2844 O O . ALA A 1 368 ? -18.297 -8.954 17.164 1.00 63.97 368 ALA A O 1
ATOM 2845 N N . LEU A 1 369 ? -17.106 -8.193 18.902 1.00 62.53 369 LEU A N 1
ATOM 2846 C CA . LEU A 1 369 ? -16.006 -7.642 18.091 1.00 62.53 369 LEU A CA 1
ATOM 2847 C C . LEU A 1 369 ? -15.182 -8.718 17.362 1.00 62.53 369 LEU A C 1
ATOM 2849 O O . LEU A 1 369 ? -14.524 -8.427 16.367 1.00 62.53 369 LEU A O 1
ATOM 2853 N N . THR A 1 370 ? -15.205 -9.962 17.847 1.00 63.41 370 THR A N 1
ATOM 2854 C CA . THR A 1 370 ? -14.418 -11.079 17.290 1.00 63.41 370 THR A CA 1
ATOM 2855 C C . THR A 1 370 ? -15.181 -11.903 16.248 1.00 63.41 370 THR A C 1
ATOM 2857 O O . THR A 1 370 ? -14.594 -12.762 15.594 1.00 63.41 370 THR A O 1
ATOM 2860 N N . GLY A 1 371 ? -16.490 -11.671 16.087 1.00 53.00 371 GLY A N 1
ATOM 2861 C CA . GLY A 1 371 ? -17.353 -12.443 15.182 1.00 53.00 371 GLY A CA 1
ATOM 2862 C C . GLY A 1 371 ? -17.683 -13.867 15.660 1.00 53.00 371 GLY A C 1
ATOM 2863 O O . GLY A 1 371 ? -18.223 -14.668 14.895 1.00 53.00 371 GLY A O 1
ATOM 2864 N N . LEU A 1 372 ? -17.375 -14.200 16.918 1.00 49.34 372 LEU A N 1
ATOM 2865 C CA . LEU A 1 372 ? -17.684 -15.486 17.544 1.00 49.34 372 LEU A CA 1
ATOM 2866 C C . LEU A 1 372 ? -19.110 -15.479 18.124 1.00 49.34 372 LEU A C 1
ATOM 2868 O O . LEU A 1 372 ? -19.304 -15.413 19.331 1.00 49.34 372 LEU A O 1
ATOM 2872 N N . GLU A 1 373 ? -20.127 -15.578 17.266 1.00 52.41 373 GLU A N 1
ATOM 2873 C CA . GLU A 1 373 ? -21.545 -15.632 17.687 1.00 52.41 373 GLU A CA 1
ATOM 2874 C C . GLU A 1 373 ? -22.038 -17.044 18.075 1.00 52.41 373 GLU A C 1
ATOM 2876 O O . GLU A 1 373 ? -23.225 -17.254 18.313 1.00 52.41 373 GLU A O 1
ATOM 2881 N N . VAL A 1 374 ? -21.156 -18.049 18.129 1.00 50.84 374 VAL A N 1
ATOM 2882 C CA . VAL A 1 374 ? -21.566 -19.463 18.278 1.00 50.84 374 VAL A CA 1
ATOM 2883 C C . VAL A 1 374 ? -21.968 -19.819 19.723 1.00 50.84 374 VAL A C 1
ATOM 2885 O O . VAL A 1 374 ? -22.616 -20.839 19.947 1.00 50.84 374 VAL A O 1
ATOM 2888 N N . VAL A 1 375 ? -21.632 -18.984 20.713 1.00 60.75 375 VAL A N 1
ATOM 2889 C CA . VAL A 1 375 ? -21.922 -19.228 22.139 1.00 60.75 375 VAL A CA 1
ATOM 2890 C C . VAL A 1 375 ? -22.205 -17.924 22.885 1.00 60.75 375 VAL A C 1
ATOM 2892 O O . VAL A 1 375 ? -21.456 -16.958 22.761 1.00 60.75 375 VAL A O 1
ATOM 2895 N N . ARG A 1 376 ? -23.281 -17.896 23.689 1.00 68.94 376 ARG A N 1
ATOM 2896 C CA . ARG A 1 376 ? -23.660 -16.728 24.502 1.00 68.94 376 ARG A CA 1
ATOM 2897 C C . ARG A 1 376 ? -22.944 -16.764 25.844 1.00 68.94 376 ARG A C 1
ATOM 2899 O O . ARG A 1 376 ? -23.453 -17.331 26.812 1.00 68.94 376 ARG A O 1
ATOM 2906 N N . PHE A 1 377 ? -21.766 -16.159 25.895 1.00 78.06 377 PHE A N 1
ATOM 2907 C CA . PHE A 1 377 ? -21.108 -15.825 27.154 1.00 78.06 377 PHE A CA 1
ATOM 2908 C C . PHE A 1 377 ? -21.572 -14.448 27.621 1.00 78.06 377 PHE A C 1
ATOM 2910 O O . PHE A 1 377 ? -21.616 -13.510 26.829 1.00 78.06 377 PHE A O 1
ATOM 2917 N N . ALA A 1 378 ? -21.907 -14.322 28.902 1.00 81.62 378 ALA A N 1
ATOM 2918 C CA . ALA A 1 378 ? -22.285 -13.044 29.492 1.00 81.62 378 ALA A CA 1
ATOM 2919 C C . ALA A 1 378 ? -21.732 -12.893 30.913 1.00 81.62 378 ALA A C 1
ATOM 2921 O O . ALA A 1 378 ? -21.342 -13.868 31.563 1.00 81.62 378 ALA A O 1
ATOM 2922 N N . GLY A 1 379 ? -21.715 -11.650 31.384 1.00 87.25 379 GLY A N 1
ATOM 2923 C CA . GLY A 1 379 ? -21.134 -11.253 32.661 1.00 87.25 379 GLY A CA 1
ATOM 2924 C C . GLY A 1 379 ? -20.062 -10.185 32.468 1.00 87.25 379 GLY A C 1
ATOM 2925 O O . GLY A 1 379 ? -19.460 -10.069 31.404 1.00 87.25 379 GLY A O 1
ATOM 2926 N N . ASN A 1 380 ? -19.831 -9.403 33.515 1.00 91.75 380 ASN A N 1
ATOM 2927 C CA . ASN A 1 380 ? -18.874 -8.305 33.500 1.00 91.75 380 ASN A CA 1
ATOM 2928 C C . ASN A 1 380 ? -17.490 -8.832 33.893 1.00 91.75 380 ASN A C 1
ATOM 2930 O O . ASN A 1 380 ? -17.280 -9.243 35.036 1.00 91.75 380 ASN A O 1
ATOM 2934 N N . ALA A 1 381 ? -16.557 -8.822 32.947 1.00 92.06 381 ALA A N 1
ATOM 2935 C CA . ALA A 1 381 ? -15.174 -9.215 33.147 1.00 92.06 381 ALA A CA 1
ATOM 2936 C C . ALA A 1 381 ? -14.325 -8.042 33.639 1.00 92.06 381 ALA A C 1
ATOM 2938 O O . ALA A 1 381 ? -14.380 -6.936 33.101 1.00 92.06 381 ALA A O 1
ATOM 2939 N N . SER A 1 382 ? -13.486 -8.304 34.637 1.00 95.94 382 SER A N 1
ATOM 2940 C CA . SER A 1 382 ? -12.357 -7.437 34.980 1.00 95.94 382 SER A CA 1
ATOM 2941 C C . SER A 1 382 ? -11.065 -8.233 34.910 1.00 95.94 382 SER A C 1
ATOM 2943 O O . SER A 1 382 ? -11.057 -9.424 35.212 1.00 95.94 382 SER A O 1
ATOM 2945 N N . GLY A 1 383 ? -9.965 -7.618 34.504 1.00 95.44 383 GLY A N 1
ATOM 2946 C CA . GLY A 1 383 ? -8.732 -8.362 34.301 1.00 95.44 383 GLY A CA 1
ATOM 2947 C C . GLY A 1 383 ? -7.679 -7.596 33.529 1.00 95.44 383 GLY A C 1
ATOM 2948 O O . GLY A 1 383 ? -7.823 -6.404 33.278 1.00 95.44 383 GLY A O 1
ATOM 2949 N N . ARG A 1 384 ? -6.617 -8.306 33.157 1.00 96.19 384 ARG A N 1
ATOM 2950 C CA . ARG A 1 384 ? -5.481 -7.756 32.419 1.00 96.19 384 ARG A CA 1
ATOM 2951 C C . ARG A 1 384 ? -5.031 -8.743 31.358 1.00 96.19 384 ARG A C 1
ATOM 2953 O O . ARG A 1 384 ? -4.856 -9.928 31.649 1.00 96.19 384 ARG A O 1
ATOM 2960 N N . ALA A 1 385 ? -4.792 -8.234 30.160 1.00 94.75 385 ALA A N 1
ATOM 2961 C CA . ALA A 1 385 ? -4.054 -8.918 29.114 1.00 94.75 385 ALA A CA 1
ATOM 2962 C C . ALA A 1 385 ? -2.742 -8.183 28.820 1.00 94.75 385 ALA A C 1
ATOM 2964 O O . ALA A 1 385 ? -2.681 -6.962 28.917 1.00 94.75 385 ALA A O 1
ATOM 2965 N N . ILE A 1 386 ? -1.687 -8.922 28.487 1.00 96.38 386 ILE A N 1
ATOM 2966 C CA . ILE A 1 386 ? -0.375 -8.389 28.124 1.00 96.38 386 ILE A CA 1
ATOM 2967 C C . ILE A 1 386 ? 0.023 -8.974 26.776 1.00 96.38 386 ILE A C 1
ATOM 2969 O O . ILE A 1 386 ? 0.046 -10.194 26.614 1.00 96.38 386 ILE A O 1
ATOM 2973 N N . VAL A 1 387 ? 0.366 -8.101 25.831 1.00 95.25 387 VAL A N 1
ATOM 2974 C CA . VAL A 1 387 ? 0.888 -8.464 24.511 1.00 95.25 387 VAL A CA 1
ATOM 2975 C C . VAL A 1 387 ? 2.340 -8.014 24.408 1.00 95.25 387 VAL A C 1
ATOM 2977 O O . VAL A 1 387 ? 2.628 -6.823 24.532 1.00 95.25 387 VAL A O 1
ATOM 2980 N N . LYS A 1 388 ? 3.267 -8.943 24.161 1.00 94.69 388 LYS A N 1
ATOM 2981 C CA . LYS A 1 388 ? 4.695 -8.628 24.002 1.00 94.69 388 LYS A CA 1
ATOM 2982 C C . LYS A 1 388 ? 5.390 -9.539 22.989 1.00 94.69 388 LYS A C 1
ATOM 2984 O O . LYS A 1 388 ? 4.936 -10.667 22.796 1.00 94.69 388 LYS A O 1
ATOM 2989 N N . PRO A 1 389 ? 6.472 -9.078 22.342 1.00 92.88 389 PRO A N 1
ATOM 2990 C CA . PRO A 1 389 ? 7.245 -9.916 21.437 1.00 92.88 389 PRO A CA 1
ATOM 2991 C C . PRO A 1 389 ? 8.055 -10.968 22.201 1.00 92.88 389 PRO A C 1
ATOM 2993 O O . PRO A 1 389 ? 8.523 -10.726 23.315 1.00 92.88 389 PRO A O 1
ATOM 2996 N N . ASP A 1 390 ? 8.272 -12.114 21.566 1.00 89.38 390 ASP A N 1
ATOM 2997 C CA . ASP A 1 390 ? 9.262 -13.095 21.994 1.00 89.38 390 ASP A CA 1
ATOM 2998 C C . ASP A 1 390 ? 10.662 -12.810 21.423 1.00 89.38 390 ASP A C 1
ATOM 3000 O O . ASP A 1 390 ? 10.914 -11.779 20.791 1.00 89.38 390 ASP A O 1
ATOM 3004 N N . GLU A 1 391 ? 11.602 -13.734 21.637 1.00 86.69 391 GLU A N 1
ATOM 3005 C CA . GLU A 1 391 ? 12.980 -13.599 21.154 1.00 86.69 391 GLU A CA 1
ATOM 3006 C C . GLU A 1 391 ? 13.097 -13.469 19.626 1.00 86.69 391 GLU A C 1
ATOM 3008 O O . GLU A 1 391 ? 14.038 -12.833 19.138 1.00 86.69 391 GLU A O 1
ATOM 3013 N N . HIS A 1 392 ? 12.126 -14.002 18.881 1.00 86.44 392 HIS A N 1
ATOM 3014 C CA . HIS A 1 392 ? 12.033 -13.942 17.422 1.00 86.44 392 HIS A CA 1
ATOM 3015 C C . HIS A 1 392 ? 11.095 -12.825 16.941 1.00 86.44 392 HIS A C 1
ATOM 3017 O O . HIS A 1 392 ? 10.768 -12.761 15.758 1.00 86.44 392 HIS A O 1
ATOM 3023 N N . ASN A 1 393 ? 10.688 -11.923 17.841 1.00 85.00 393 ASN A N 1
ATOM 3024 C CA . ASN A 1 393 ? 9.763 -10.824 17.581 1.00 85.00 393 ASN A CA 1
ATOM 3025 C C . ASN A 1 393 ? 8.336 -11.273 17.201 1.00 85.00 393 ASN A C 1
ATOM 3027 O O . ASN A 1 393 ? 7.588 -10.499 16.597 1.00 85.00 393 ASN A O 1
ATOM 3031 N N . LYS A 1 394 ? 7.943 -12.499 17.569 1.00 88.75 394 LYS A N 1
ATOM 3032 C CA . LYS A 1 394 ? 6.575 -12.998 17.394 1.00 88.75 394 LYS A CA 1
ATOM 3033 C C . LYS A 1 394 ? 5.691 -12.569 18.563 1.00 88.75 394 LYS A C 1
ATOM 3035 O O . LYS A 1 394 ? 6.165 -12.570 19.701 1.00 88.75 394 LYS A O 1
ATOM 3040 N N . PRO A 1 395 ? 4.418 -12.216 18.325 1.00 90.50 395 PRO A N 1
ATOM 3041 C CA . PRO A 1 395 ? 3.532 -11.777 19.391 1.00 90.50 395 PRO A CA 1
ATOM 3042 C C . PRO A 1 395 ? 3.182 -12.936 20.332 1.00 90.50 395 PRO A C 1
ATOM 3044 O O . PRO A 1 395 ? 2.770 -14.014 19.896 1.00 90.50 395 PRO A O 1
ATOM 3047 N N . ARG A 1 396 ? 3.312 -12.682 21.636 1.00 92.50 396 ARG A N 1
ATOM 3048 C CA . ARG A 1 396 ? 2.769 -13.507 22.718 1.00 92.50 396 ARG A CA 1
ATOM 3049 C C . ARG A 1 396 ? 1.732 -12.715 23.489 1.00 92.50 396 ARG A C 1
ATOM 3051 O O . ARG A 1 396 ? 1.949 -11.547 23.809 1.00 92.50 396 ARG A O 1
ATOM 3058 N N . LEU A 1 397 ? 0.629 -13.373 23.813 1.00 93.25 397 LEU A N 1
ATOM 3059 C CA . LEU A 1 397 ? -0.444 -12.837 24.640 1.00 93.25 397 LEU A CA 1
ATOM 3060 C C . LEU A 1 397 ? -0.529 -13.665 25.919 1.00 93.25 397 LEU A C 1
ATOM 3062 O O . LEU A 1 397 ? -0.539 -14.892 25.860 1.00 93.25 397 LEU A O 1
ATOM 3066 N N . SER A 1 398 ? -0.665 -13.005 27.061 1.00 94.81 398 SER A N 1
ATOM 3067 C CA . SER A 1 398 ? -1.135 -13.621 28.301 1.00 94.81 398 SER A CA 1
ATOM 3068 C C . SER A 1 398 ? -2.314 -12.824 28.836 1.00 94.81 398 SER A C 1
ATOM 3070 O O . SER A 1 398 ? -2.347 -11.604 28.718 1.00 94.81 398 SER A O 1
ATOM 3072 N N . ALA A 1 399 ? -3.316 -13.495 29.391 1.00 94.12 399 ALA A N 1
ATOM 3073 C CA . ALA A 1 399 ? -4.521 -12.843 29.875 1.00 94.12 399 ALA A CA 1
ATOM 3074 C C . ALA A 1 399 ? -5.057 -13.520 31.132 1.00 94.12 399 ALA A C 1
ATOM 3076 O O . ALA A 1 399 ? -5.033 -14.746 31.261 1.00 94.12 399 ALA A O 1
ATOM 3077 N N . PHE A 1 400 ? -5.587 -12.708 32.039 1.00 95.56 400 PHE A N 1
ATOM 3078 C CA . PHE A 1 400 ? -6.386 -13.148 33.170 1.00 95.56 400 PHE A CA 1
ATOM 3079 C C . PHE A 1 400 ? -7.680 -12.343 33.217 1.00 95.56 400 PHE A C 1
ATOM 3081 O O . PHE A 1 400 ? -7.633 -11.115 33.178 1.00 95.56 400 PHE A O 1
ATOM 3088 N N . LEU A 1 401 ? -8.812 -13.034 33.333 1.00 93.06 401 LEU A N 1
ATOM 3089 C CA . LEU A 1 401 ? -10.140 -12.442 33.465 1.00 93.06 401 LEU A CA 1
ATOM 3090 C C . LEU A 1 401 ? -10.852 -13.024 34.687 1.00 93.06 401 LEU A C 1
ATOM 3092 O O . LEU A 1 401 ? -10.875 -14.239 34.889 1.00 93.06 401 LEU A O 1
ATOM 3096 N N . ASP A 1 402 ? -11.466 -12.151 35.470 1.00 95.69 402 ASP A N 1
ATOM 3097 C CA . ASP A 1 402 ? -12.318 -12.448 36.613 1.00 95.69 402 ASP A CA 1
ATOM 3098 C C . ASP A 1 402 ? -13.755 -12.021 36.285 1.00 95.69 402 ASP A C 1
ATOM 3100 O O . ASP A 1 402 ? -14.003 -10.869 35.924 1.00 95.69 402 ASP A O 1
ATOM 3104 N N . ILE A 1 403 ? -14.694 -12.967 36.354 1.00 94.31 403 ILE A N 1
ATOM 3105 C CA . ILE A 1 403 ? -16.089 -12.786 35.936 1.00 94.31 403 ILE A CA 1
ATOM 3106 C C . ILE A 1 403 ? -17.008 -13.306 37.055 1.00 94.31 403 ILE A C 1
ATOM 3108 O O . ILE A 1 403 ? -17.400 -14.477 37.033 1.00 94.31 403 ILE A O 1
ATOM 3112 N N . PRO A 1 404 ? -17.353 -12.480 38.061 1.00 93.19 404 PRO A N 1
ATOM 3113 C CA . PRO A 1 404 ? -18.111 -12.919 39.240 1.00 93.19 404 PRO A CA 1
ATOM 3114 C C . PRO A 1 404 ? -19.505 -13.496 38.954 1.00 93.19 404 PRO A C 1
ATOM 3116 O O . PRO A 1 404 ? -19.969 -14.357 39.694 1.00 93.19 404 PRO A O 1
ATOM 3119 N N . GLY A 1 405 ? -20.170 -13.022 37.896 1.00 91.00 405 GLY A N 1
ATOM 3120 C CA . GLY A 1 405 ? -21.523 -13.430 37.495 1.00 91.00 405 GLY A CA 1
ATOM 3121 C C . GLY A 1 405 ? -21.556 -14.028 36.092 1.00 91.00 405 GLY A C 1
ATOM 3122 O O . GLY A 1 405 ? -22.342 -13.587 35.253 1.00 91.00 405 GLY A O 1
ATOM 3123 N N . PHE A 1 406 ? -20.662 -14.975 35.820 1.00 91.62 406 PHE A N 1
ATOM 3124 C CA . PHE A 1 406 ? -20.533 -15.637 34.530 1.00 91.62 406 PHE A CA 1
ATOM 3125 C C . PHE A 1 406 ? -21.802 -16.412 34.170 1.00 91.62 406 PHE A C 1
ATOM 3127 O O . PHE A 1 406 ? -22.353 -17.187 34.964 1.00 91.62 406 PHE A O 1
ATOM 3134 N N . ARG A 1 407 ? -22.255 -16.210 32.936 1.00 88.19 407 ARG A N 1
ATOM 3135 C CA . ARG A 1 407 ? -23.387 -16.914 32.346 1.00 88.19 407 ARG A CA 1
ATOM 3136 C C . ARG A 1 407 ? -22.982 -17.559 31.029 1.00 88.19 407 ARG A C 1
ATOM 3138 O O . ARG A 1 407 ? -22.214 -16.983 30.258 1.00 88.19 407 ARG A O 1
ATOM 3145 N N . PHE A 1 408 ? -23.554 -18.725 30.767 1.00 85.94 408 PHE A N 1
ATOM 3146 C CA . PHE A 1 408 ? -23.419 -19.452 29.511 1.00 85.94 408 PHE A CA 1
ATOM 3147 C C . PHE A 1 408 ? -24.804 -19.838 29.008 1.00 85.94 408 PHE A C 1
ATOM 3149 O O . PHE A 1 408 ? -25.547 -20.498 29.735 1.00 85.94 408 PHE A O 1
ATOM 3156 N N . ASN A 1 409 ? -25.159 -19.421 27.789 1.00 82.44 409 ASN A N 1
ATOM 3157 C CA . ASN A 1 409 ? -26.487 -19.642 27.204 1.00 82.44 409 ASN A CA 1
ATOM 3158 C C . ASN A 1 409 ? -27.610 -19.296 28.195 1.00 82.44 409 ASN A C 1
ATOM 3160 O O . ASN A 1 409 ? -28.444 -20.132 28.535 1.00 82.44 409 ASN A O 1
ATOM 3164 N N . ASP A 1 410 ? -27.551 -18.072 28.725 1.00 82.06 410 ASP A N 1
ATOM 3165 C CA . ASP A 1 410 ? -28.512 -17.502 29.679 1.00 82.06 410 ASP A CA 1
ATOM 3166 C C . ASP A 1 410 ? -28.585 -18.215 31.050 1.00 82.06 410 ASP A C 1
ATOM 3168 O O . ASP A 1 410 ? -29.287 -17.770 31.958 1.00 82.06 410 ASP A O 1
ATOM 3172 N N . THR A 1 411 ? -27.781 -19.261 31.264 1.00 87.44 411 THR A N 1
ATOM 3173 C CA . THR A 1 411 ? -27.686 -19.980 32.539 1.00 87.44 411 THR A CA 1
ATOM 3174 C C . THR A 1 411 ? -26.583 -19.383 33.405 1.00 87.44 411 THR A C 1
ATOM 3176 O O . THR A 1 411 ? -25.436 -19.272 32.975 1.00 87.44 411 THR A O 1
ATOM 3179 N N . HIS A 1 412 ? -26.912 -19.006 34.644 1.00 91.06 412 HIS A N 1
ATOM 3180 C CA . HIS A 1 412 ? -25.932 -18.515 35.613 1.00 91.06 412 HIS A CA 1
ATOM 3181 C C . HIS A 1 412 ? -25.066 -19.656 36.149 1.00 91.06 412 HIS A C 1
ATOM 3183 O O . HIS A 1 412 ? -25.574 -20.576 36.787 1.00 91.06 412 HIS A O 1
ATOM 3189 N N . LEU A 1 413 ? -23.757 -19.567 35.907 1.00 92.06 413 LEU A N 1
ATOM 3190 C CA . LEU A 1 413 ? -22.773 -20.573 36.309 1.00 92.06 413 LEU A CA 1
ATOM 3191 C C . LEU A 1 413 ? -21.924 -20.136 37.515 1.00 92.06 413 LEU A C 1
ATOM 3193 O O . LEU A 1 413 ? -21.168 -20.943 38.050 1.00 92.06 413 LEU A O 1
ATOM 3197 N N . GLY A 1 414 ? -22.062 -18.888 37.975 1.00 93.06 414 GLY A N 1
ATOM 3198 C CA . GLY A 1 414 ? -21.336 -18.359 39.132 1.00 93.06 414 GLY A CA 1
ATOM 3199 C C . GLY A 1 414 ? -20.075 -17.594 38.740 1.00 93.06 414 GLY A C 1
ATOM 3200 O O . GLY A 1 414 ? -20.083 -16.829 37.783 1.00 93.06 414 GLY A O 1
ATOM 3201 N N . HIS A 1 415 ? -18.990 -17.772 39.494 1.00 94.81 415 HIS A N 1
ATOM 3202 C CA . HIS A 1 415 ? -17.748 -17.015 39.314 1.00 94.81 415 HIS A CA 1
ATOM 3203 C C . HIS A 1 415 ? -16.769 -17.766 38.408 1.00 94.81 415 HIS A C 1
ATOM 3205 O O . HIS A 1 415 ? -16.270 -18.826 38.784 1.00 94.81 415 HIS A O 1
ATOM 3211 N N . ALA A 1 416 ? -16.446 -17.202 37.244 1.00 92.69 416 ALA A N 1
ATOM 3212 C CA . ALA A 1 416 ? -15.392 -17.721 36.378 1.00 92.69 416 ALA A CA 1
ATOM 3213 C C . ALA A 1 416 ? -14.083 -16.936 36.547 1.00 92.69 416 ALA A C 1
ATOM 3215 O O . ALA A 1 416 ? -14.075 -15.707 36.574 1.00 92.69 416 ALA A O 1
ATOM 3216 N N . ARG A 1 417 ? -12.963 -17.662 36.609 1.00 94.19 417 ARG A N 1
ATOM 3217 C CA . ARG A 1 417 ? -11.608 -17.108 36.506 1.00 94.19 417 ARG A CA 1
ATOM 3218 C C . ARG A 1 417 ? -10.903 -17.773 35.340 1.00 94.19 417 ARG A C 1
ATOM 3220 O O . ARG A 1 417 ? -10.658 -18.976 35.380 1.00 94.19 417 ARG A O 1
ATOM 3227 N N . ILE A 1 418 ? -10.592 -16.998 34.312 1.00 89.56 418 ILE A N 1
ATOM 3228 C CA . ILE A 1 418 ? -10.058 -17.497 33.046 1.00 89.56 418 ILE A CA 1
ATOM 3229 C C . ILE A 1 418 ? -8.613 -17.034 32.914 1.00 89.56 418 ILE A C 1
ATOM 3231 O O . ILE A 1 418 ? -8.308 -15.861 33.118 1.00 89.56 418 ILE A O 1
ATOM 3235 N N . ARG A 1 419 ? -7.720 -17.962 32.564 1.00 93.56 419 ARG A N 1
ATOM 3236 C CA . ARG A 1 419 ? -6.350 -17.666 32.141 1.00 93.56 419 ARG A CA 1
ATOM 3237 C C . ARG A 1 419 ? -6.185 -18.112 30.701 1.00 93.56 419 ARG A C 1
ATOM 3239 O O . ARG A 1 419 ? -6.525 -19.247 30.380 1.00 93.56 419 ARG A O 1
ATOM 3246 N N . GLY A 1 420 ? -5.677 -17.222 29.864 1.00 88.31 420 GLY A N 1
ATOM 3247 C CA . GLY A 1 420 ? -5.376 -17.497 28.467 1.00 88.31 420 GLY A CA 1
ATOM 3248 C C . GLY A 1 420 ? -3.925 -17.167 28.163 1.00 88.31 420 GLY A C 1
ATOM 3249 O O . GLY A 1 420 ? -3.362 -16.234 28.735 1.00 88.31 420 GLY A O 1
ATOM 3250 N N . ALA A 1 421 ? -3.330 -17.929 27.258 1.00 89.88 421 ALA A N 1
ATOM 3251 C CA . ALA A 1 421 ? -2.069 -17.586 26.629 1.00 89.88 421 ALA A CA 1
ATOM 3252 C C . ALA A 1 421 ? -2.156 -17.935 25.143 1.00 89.88 421 ALA A C 1
ATOM 3254 O O . ALA A 1 421 ? -2.819 -18.906 24.778 1.00 89.88 421 ALA A O 1
ATOM 3255 N N . PHE A 1 422 ? -1.513 -17.136 24.300 1.00 84.69 422 PHE A N 1
ATOM 3256 C CA . PHE A 1 422 ? -1.371 -17.413 22.876 1.00 84.69 422 PHE A CA 1
ATOM 3257 C C . PHE A 1 422 ? 0.079 -17.182 22.462 1.00 84.69 422 PHE A C 1
ATOM 3259 O O . PHE A 1 422 ? 0.674 -16.156 22.803 1.00 84.69 422 PHE A O 1
ATOM 3266 N N . GLU A 1 423 ? 0.621 -18.145 21.722 1.00 79.19 423 GLU A N 1
ATOM 3267 C CA . GLU A 1 423 ? 1.943 -18.104 21.110 1.00 79.19 423 GLU A CA 1
ATOM 3268 C C . GLU A 1 423 ? 1.776 -18.457 19.632 1.00 79.19 423 GLU A C 1
ATOM 3270 O O . GLU A 1 423 ? 1.036 -19.378 19.285 1.00 79.19 423 GLU A O 1
ATOM 3275 N N . THR A 1 424 ? 2.415 -17.685 18.754 1.00 67.50 424 THR A N 1
ATOM 3276 C CA . THR A 1 424 ? 2.357 -17.958 17.315 1.00 67.50 424 THR A CA 1
ATOM 3277 C C . THR A 1 424 ? 3.392 -19.040 17.005 1.00 67.50 424 THR A C 1
ATOM 3279 O O . THR A 1 424 ? 4.572 -18.729 16.820 1.00 67.50 424 THR A O 1
ATOM 3282 N N . ASP A 1 425 ? 2.983 -20.307 17.010 1.00 57.28 425 ASP A N 1
ATOM 3283 C CA . ASP A 1 425 ? 3.844 -21.392 16.535 1.00 57.28 425 ASP A CA 1
ATOM 3284 C C . ASP A 1 425 ? 3.985 -21.309 15.011 1.00 57.28 425 ASP A C 1
ATOM 3286 O O . ASP A 1 425 ? 3.001 -21.110 14.295 1.00 57.28 425 ASP A O 1
ATOM 3290 N N . ASP A 1 426 ? 5.214 -21.485 14.510 1.00 41.16 426 ASP A N 1
ATOM 3291 C CA . ASP A 1 426 ? 5.426 -21.795 13.094 1.00 41.16 426 ASP A CA 1
ATOM 3292 C C . ASP A 1 426 ? 4.871 -23.201 12.857 1.00 41.16 426 ASP A C 1
ATOM 3294 O O . ASP A 1 426 ? 5.560 -24.203 13.047 1.00 41.16 426 ASP A O 1
ATOM 3298 N N . GLN A 1 427 ? 3.604 -23.287 12.464 1.00 30.25 427 GLN A N 1
ATOM 3299 C CA . GLN A 1 427 ? 3.138 -24.440 11.706 1.00 30.25 427 GLN A CA 1
ATOM 3300 C C . GLN A 1 427 ? 3.791 -24.313 10.321 1.00 30.25 427 GLN A C 1
ATOM 3302 O O . GLN A 1 427 ? 3.383 -23.488 9.506 1.00 30.25 427 GLN A O 1
ATOM 3307 N N . THR A 1 428 ? 4.891 -25.051 10.156 1.00 33.28 428 THR A N 1
ATOM 3308 C CA . THR A 1 428 ? 5.696 -25.227 8.934 1.00 33.28 428 THR A CA 1
ATOM 3309 C C . THR A 1 428 ? 4.895 -25.617 7.709 1.00 33.28 428 THR A C 1
ATOM 3311 O O . THR A 1 428 ? 3.981 -26.457 7.884 1.00 33.28 428 THR A O 1
#